Protein AF-A0A2U1PWA6-F1 (afdb_monomer_lite)

pLDDT: mean 77.04, std 13.53, range [31.06, 96.0]

Organism: Artemisia annua (NCBI:txid35608)

Sequence (692 aa):
MYSLDGNKNENVFYLLRKRQWASWPFAILYSTTTVVILSNLDFLDAFVILGAVHILVFLLTLWFVDFKCFLQYSRVGDIHHATACKITISGYTQLVPLHSRKLTGSLTDEFYFDLHKLRFIYSDGIFVMLPYPSDETFGYYLKSNGHETEAKLQLAAEKWGHNVFDHPRQTFQMLMKEHCMEPYFLFQVLCGLLCLDGYVYLSLFILFALFAFESMFVHTRIKTLSDLSRIRVDSHMLMAFRCGKWTSVSGTDLFPGDVVSVRPDGEETSVPADMLILAGSAIVSETILTGEFTPQQKVSIMDREPEEHLSWMRDKQHVLFCGTKILQHTPDMTFHMKTPDDGCLAIVLRTGFETLQGRLMHTIFVSRETVSANSWERGLFSLLFVVYAIIAASYQFKEELEDPNWSRHKLLSKSSVIVTSLIPPGLPKELWAAIITSFVELRRRDIFFVGPFGIPFSGKKHTGDTAKYPSVSITRYLICERHTTLVTTLQMLKILGLHCFAFTYVQCIMHLNGVQLGNVLTLISHFFTTNFILSISDTRPLSSAFRRHHPHVLLSVLGQSALHMLLLISSVKEAKKHLPNIHIKPESEFENNLVITVSFIASMMIQVTTFAVNYLGHPLNKSVSENKQFRCVLLSAVVFLAVITSAVSRNFNDLLMLVPLPREFRDKLLMWGALMFFGCYTWEWFLNKLNR

Structure (mmCIF, N/CA/C/O backbone):
data_AF-A0A2U1PWA6-F1
#
_entry.id   AF-A0A2U1PWA6-F1
#
loop_
_atom_site.group_PDB
_atom_site.id
_atom_site.type_symbol
_atom_site.label_atom_id
_atom_site.label_alt_id
_atom_site.label_comp_id
_atom_site.label_asym_id
_atom_site.label_entity_id
_atom_site.label_seq_id
_atom_site.pdbx_PDB_ins_code
_atom_site.Cartn_x
_atom_site.Cartn_y
_atom_site.Cartn_z
_atom_site.occupancy
_atom_site.B_iso_or_equiv
_atom_site.auth_seq_id
_atom_site.auth_comp_id
_atom_site.auth_asym_id
_atom_site.auth_atom_id
_atom_site.pdbx_PDB_model_num
ATOM 1 N N . MET A 1 1 ? -9.082 -17.347 20.130 1.00 41.47 1 MET A N 1
ATOM 2 C CA . MET A 1 1 ? -8.270 -17.947 21.208 1.00 41.47 1 MET A CA 1
ATOM 3 C C . MET A 1 1 ? -6.980 -18.447 20.589 1.00 41.47 1 MET A C 1
ATOM 5 O O . MET A 1 1 ? -7.049 -19.035 19.515 1.00 41.47 1 MET A O 1
ATOM 9 N N . TYR A 1 2 ? -5.836 -18.176 21.213 1.00 49.66 2 TYR A N 1
ATOM 10 C CA . TYR A 1 2 ? -4.542 -18.696 20.766 1.00 49.66 2 TYR A CA 1
ATOM 11 C C . TYR A 1 2 ? -4.053 -19.703 21.803 1.00 49.66 2 TYR A C 1
ATOM 13 O O . TYR A 1 2 ? -3.754 -19.326 22.935 1.00 49.66 2 TYR A O 1
ATOM 21 N N . SER A 1 3 ? -4.048 -20.982 21.434 1.00 43.56 3 SER A N 1
ATOM 22 C CA . SER A 1 3 ? -3.572 -22.060 22.303 1.00 43.56 3 SER A CA 1
ATOM 23 C C . SER A 1 3 ? -2.055 -22.212 22.189 1.00 43.56 3 SER A C 1
ATOM 25 O O . SER A 1 3 ? -1.496 -22.039 21.103 1.00 43.56 3 SER A O 1
ATOM 27 N N . LEU A 1 4 ? -1.400 -22.550 23.306 1.00 49.38 4 LEU A N 1
ATOM 28 C CA . LEU A 1 4 ? 0.011 -22.953 23.346 1.00 49.38 4 LEU A CA 1
ATOM 29 C C . LEU A 1 4 ? 0.258 -24.279 22.611 1.00 49.38 4 LEU A C 1
ATOM 31 O O . LEU A 1 4 ? 1.367 -24.514 22.129 1.00 49.38 4 LEU A O 1
ATOM 35 N N . ASP A 1 5 ? -0.779 -25.105 22.461 1.00 38.25 5 ASP A N 1
ATOM 36 C CA . ASP A 1 5 ? -0.694 -26.356 21.724 1.00 38.25 5 ASP A CA 1
ATOM 37 C C . ASP A 1 5 ? -1.036 -26.136 20.255 1.00 38.25 5 ASP A C 1
ATOM 39 O O . ASP A 1 5 ? -2.179 -25.873 19.877 1.00 38.25 5 ASP A O 1
ATOM 43 N N . GLY A 1 6 ? -0.004 -26.268 19.419 1.00 41.47 6 GLY A N 1
ATOM 44 C CA . GLY A 1 6 ? -0.061 -26.213 17.962 1.00 41.47 6 GLY A CA 1
ATOM 45 C C . GLY A 1 6 ? -0.823 -27.385 17.346 1.00 41.47 6 GLY A C 1
ATOM 46 O O . GLY A 1 6 ? -0.280 -28.105 16.507 1.00 41.47 6 GLY A O 1
ATOM 47 N N . ASN A 1 7 ? -2.080 -27.584 17.736 1.00 31.06 7 ASN A N 1
ATOM 48 C CA . ASN A 1 7 ? -2.935 -28.566 17.106 1.00 31.06 7 ASN A CA 1
ATOM 49 C C . ASN A 1 7 ? -3.714 -27.911 15.962 1.00 31.06 7 ASN A C 1
ATOM 51 O O . ASN A 1 7 ? -4.639 -27.133 16.172 1.00 31.06 7 ASN A O 1
ATOM 55 N N . LYS A 1 8 ? -3.243 -28.211 14.746 1.00 37.75 8 LYS A N 1
ATOM 56 C CA . LYS A 1 8 ? -3.925 -28.139 13.445 1.00 37.75 8 LYS A CA 1
ATOM 57 C C . LYS A 1 8 ? -5.182 -27.256 13.414 1.00 37.75 8 LYS A C 1
ATOM 59 O O . LYS A 1 8 ? -6.288 -27.776 13.462 1.00 37.75 8 LYS A O 1
ATOM 64 N N . ASN A 1 9 ? -4.983 -25.941 13.302 1.00 38.03 9 ASN A N 1
ATOM 65 C CA . ASN A 1 9 ? -5.693 -25.051 12.373 1.00 38.03 9 ASN A CA 1
ATOM 66 C C . ASN A 1 9 ? -5.096 -23.630 12.460 1.00 38.03 9 ASN A C 1
ATOM 68 O O . ASN A 1 9 ? -5.293 -22.906 13.429 1.00 38.03 9 ASN A O 1
ATOM 72 N N . GLU A 1 10 ? -4.328 -23.283 11.423 1.00 50.06 10 GLU A N 1
ATOM 73 C CA . GLU A 1 10 ? -3.929 -21.947 10.925 1.00 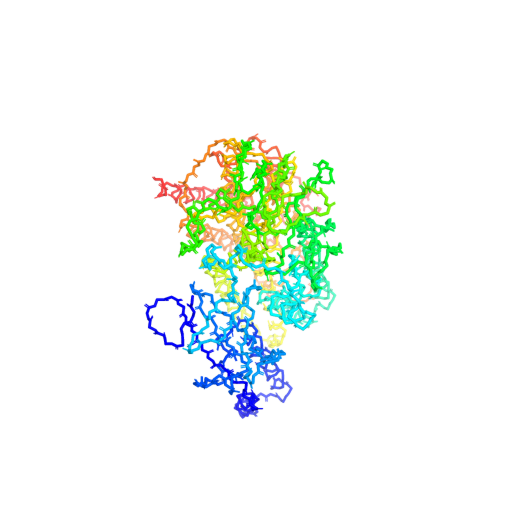50.06 10 GLU A CA 1
ATOM 74 C C . GLU A 1 10 ? -3.194 -20.933 11.826 1.00 50.06 10 GLU A C 1
ATOM 76 O O . GLU A 1 10 ? -2.515 -20.065 11.270 1.00 50.06 10 GLU A O 1
ATOM 81 N N . ASN A 1 11 ? -3.221 -21.052 13.157 1.00 56.94 11 ASN A N 1
ATOM 82 C CA . ASN A 1 11 ? -2.573 -20.098 14.062 1.00 56.94 11 ASN A CA 1
ATOM 83 C C . ASN A 1 11 ? -1.505 -20.775 14.929 1.00 56.94 11 ASN A C 1
ATOM 85 O O . ASN A 1 11 ? -1.823 -21.599 15.783 1.00 56.94 11 ASN A O 1
ATOM 89 N N . VAL A 1 12 ? -0.234 -20.420 14.721 1.00 63.66 12 VAL A N 1
ATOM 90 C CA . VAL A 1 12 ? 0.897 -20.984 15.475 1.00 63.66 12 VAL A CA 1
ATOM 91 C C . VAL A 1 12 ? 1.493 -19.919 16.387 1.00 63.66 12 VAL A C 1
ATOM 93 O O . VAL A 1 12 ? 1.835 -18.825 15.933 1.00 63.66 12 VAL A O 1
ATOM 96 N N . PHE A 1 13 ? 1.637 -20.254 17.668 1.00 72.69 13 PHE A N 1
ATOM 97 C CA . PHE A 1 13 ? 2.154 -19.371 18.706 1.00 72.69 13 PHE A CA 1
ATOM 98 C C . PHE A 1 13 ? 3.430 -19.952 19.323 1.00 72.69 13 PHE A C 1
ATOM 100 O O . PHE A 1 13 ? 3.468 -21.121 19.700 1.00 72.69 13 PHE A O 1
ATOM 107 N N . TYR A 1 14 ? 4.483 -19.141 19.434 1.00 80.88 14 TYR A N 1
ATOM 108 C CA . TYR A 1 14 ? 5.724 -19.532 20.106 1.00 80.88 14 TYR A CA 1
ATOM 109 C C . TYR A 1 14 ? 6.159 -18.476 21.118 1.00 80.88 14 TYR A C 1
ATOM 111 O O . TYR A 1 14 ? 6.369 -17.314 20.758 1.00 80.88 14 TYR A O 1
ATOM 119 N N . LEU A 1 15 ? 6.389 -18.906 22.359 1.00 84.81 15 LEU A N 1
ATOM 120 C CA . LEU A 1 15 ? 7.048 -18.102 23.384 1.00 84.81 15 LEU A CA 1
ATOM 121 C C . LEU A 1 15 ? 8.551 -18.018 23.097 1.00 84.81 15 LEU A C 1
ATOM 123 O O . LEU A 1 15 ? 9.219 -19.018 22.810 1.00 84.81 15 LEU A O 1
ATOM 127 N N . LEU A 1 16 ? 9.082 -16.800 23.156 1.00 87.19 16 LEU A N 1
ATOM 128 C CA . LEU A 1 16 ? 10.455 -16.483 22.797 1.00 87.19 16 LEU A CA 1
ATOM 129 C C . LEU A 1 16 ? 11.152 -15.703 23.911 1.00 87.19 16 LEU A C 1
ATOM 131 O O . LEU A 1 16 ? 10.670 -14.678 24.400 1.00 87.19 16 LEU A O 1
ATOM 135 N N . ARG A 1 17 ? 12.364 -16.139 24.250 1.00 89.12 17 ARG A N 1
ATOM 136 C CA . ARG A 1 17 ? 13.285 -15.412 25.125 1.00 89.12 17 ARG A CA 1
ATOM 137 C C . ARG A 1 17 ? 14.415 -14.819 24.302 1.00 89.12 17 ARG A C 1
ATOM 139 O O . ARG A 1 17 ? 15.005 -15.507 23.468 1.00 89.12 17 ARG A O 1
ATOM 146 N N . LYS A 1 18 ? 14.726 -13.543 24.528 1.00 84.94 18 LYS A N 1
ATOM 147 C CA . LYS A 1 18 ? 15.868 -12.883 23.888 1.00 84.94 18 LYS A CA 1
ATOM 148 C C . LYS A 1 18 ? 17.173 -13.544 24.347 1.00 84.94 18 LYS A C 1
ATOM 150 O O . LYS A 1 18 ? 17.422 -13.670 25.546 1.00 84.94 18 LYS A O 1
ATOM 155 N N . ARG A 1 19 ? 18.011 -13.965 23.399 1.00 83.88 19 ARG A N 1
ATOM 156 C CA . ARG A 1 19 ? 19.333 -14.535 23.690 1.00 83.88 19 ARG A CA 1
ATOM 157 C C . ARG A 1 19 ? 20.245 -13.439 24.241 1.00 83.88 19 ARG A C 1
ATOM 159 O O . ARG A 1 19 ? 20.326 -12.358 23.662 1.00 83.88 19 ARG A O 1
ATOM 166 N N . GLN A 1 20 ? 20.964 -13.730 25.324 1.00 70.88 20 GLN A N 1
ATOM 167 C CA . GLN A 1 20 ? 21.954 -12.803 25.892 1.00 70.88 20 GLN A CA 1
ATOM 168 C C . GLN A 1 20 ? 23.162 -12.601 24.956 1.00 70.88 20 GLN A C 1
ATOM 170 O O . GLN A 1 20 ? 23.728 -11.516 24.914 1.00 70.88 20 GLN A O 1
ATOM 175 N N . TRP A 1 21 ? 23.499 -13.610 24.143 1.00 66.38 21 TRP A N 1
ATOM 176 C CA . TRP A 1 21 ? 24.641 -13.611 23.220 1.00 66.38 21 TRP A CA 1
ATOM 177 C C . TRP A 1 21 ? 24.174 -13.622 21.758 1.00 66.38 21 TRP A C 1
ATOM 179 O O . TRP A 1 21 ? 24.477 -14.533 20.991 1.00 66.38 21 TRP A O 1
ATOM 189 N N . ALA A 1 22 ? 23.402 -12.610 21.356 1.00 60.53 22 ALA A N 1
ATOM 190 C CA . ALA A 1 22 ? 22.910 -12.491 19.978 1.00 60.53 22 ALA A CA 1
ATOM 191 C C . ALA A 1 22 ? 24.032 -12.261 18.934 1.00 60.53 22 ALA A C 1
ATOM 193 O O . ALA A 1 22 ? 23.783 -12.365 17.735 1.00 60.53 22 ALA A O 1
ATOM 194 N N . SER A 1 23 ? 25.262 -11.975 19.380 1.00 64.06 23 SER A N 1
ATOM 195 C CA . SER A 1 23 ? 26.408 -11.636 18.524 1.00 64.06 23 SER A CA 1
ATOM 196 C C . SER A 1 23 ? 27.274 -12.832 18.106 1.00 64.06 23 SER A C 1
ATOM 198 O O . SER A 1 23 ? 28.105 -12.686 17.218 1.00 64.06 23 SER A O 1
ATOM 200 N N . TRP A 1 24 ? 27.110 -14.021 18.700 1.00 67.81 24 TRP A N 1
ATOM 201 C CA . TRP A 1 24 ? 27.931 -15.201 18.361 1.00 67.81 24 TRP A CA 1
ATOM 202 C C . TRP A 1 24 ? 27.823 -15.672 16.899 1.00 67.81 24 TRP A C 1
ATOM 204 O O . TRP A 1 24 ? 28.857 -15.999 16.319 1.00 67.81 24 TRP A O 1
ATOM 214 N N . PRO A 1 25 ? 26.642 -15.651 16.248 1.00 66.31 25 PRO A N 1
ATOM 215 C CA . PRO A 1 25 ? 26.544 -15.944 14.818 1.00 66.31 25 PRO A CA 1
ATOM 216 C C . PRO A 1 25 ? 27.356 -14.960 13.970 1.00 66.31 25 PRO A C 1
ATOM 218 O O . PRO A 1 25 ? 27.976 -15.358 12.990 1.00 66.31 25 PRO A O 1
ATOM 221 N N . PHE A 1 26 ? 27.408 -13.690 14.385 1.00 69.19 26 PHE A N 1
ATOM 222 C CA . PHE A 1 26 ? 28.247 -12.682 13.746 1.00 69.19 26 PHE A CA 1
ATOM 223 C C . PHE A 1 26 ? 29.729 -12.933 14.024 1.00 69.19 26 PHE A C 1
ATOM 225 O O . PHE A 1 26 ? 30.522 -12.817 13.108 1.00 69.19 26 PHE A O 1
ATOM 232 N N . ALA A 1 27 ? 30.111 -13.362 15.230 1.00 70.81 27 ALA A N 1
ATOM 233 C CA . ALA A 1 27 ? 31.496 -13.722 15.540 1.00 70.81 27 ALA A CA 1
ATOM 234 C C . ALA A 1 27 ? 32.005 -14.912 14.703 1.00 70.81 27 ALA A C 1
ATOM 236 O O . ALA A 1 27 ? 33.134 -14.873 14.224 1.00 70.81 27 ALA A O 1
ATOM 237 N N . ILE A 1 28 ? 31.168 -15.933 14.475 1.00 73.00 28 ILE A N 1
ATOM 238 C CA . ILE A 1 28 ? 31.481 -17.076 13.596 1.00 73.00 28 ILE A CA 1
ATOM 239 C C . ILE A 1 28 ? 31.544 -16.631 12.132 1.00 73.00 28 ILE A C 1
ATOM 241 O O . ILE A 1 28 ? 32.451 -17.018 11.398 1.00 73.00 28 ILE A O 1
ATOM 245 N N . LEU A 1 29 ? 30.602 -15.794 11.696 1.00 71.44 29 LEU A N 1
ATOM 246 C CA . LEU A 1 29 ? 30.612 -15.231 10.349 1.00 71.44 29 LEU A CA 1
ATOM 247 C C . LEU A 1 29 ? 31.867 -14.387 10.117 1.00 71.44 29 LEU A C 1
ATOM 249 O O . LEU A 1 29 ? 32.522 -14.533 9.094 1.00 71.44 29 LEU A O 1
ATOM 253 N N . TYR A 1 30 ? 32.247 -13.549 11.077 1.00 74.44 30 TYR A N 1
ATOM 254 C CA . TYR A 1 30 ? 33.439 -12.723 10.985 1.00 74.44 30 TYR A CA 1
ATOM 255 C C . TYR A 1 30 ? 34.715 -13.548 11.017 1.00 74.44 30 TYR A C 1
ATOM 257 O O . TYR A 1 30 ? 35.597 -13.280 10.213 1.00 74.44 30 TYR A O 1
ATOM 265 N N . SER A 1 31 ? 34.822 -14.565 11.874 1.00 71.69 31 SER A N 1
ATOM 266 C CA . SER A 1 31 ? 36.012 -15.417 11.922 1.00 71.69 31 SER A CA 1
ATOM 267 C C . SER A 1 31 ? 36.180 -16.231 10.637 1.00 71.69 31 SER A C 1
ATOM 269 O O . SER A 1 31 ? 37.262 -16.236 10.059 1.00 71.69 31 SER A O 1
ATOM 271 N N . THR A 1 32 ? 35.106 -16.839 10.128 1.00 71.94 32 THR A N 1
ATOM 272 C CA . THR A 1 32 ? 35.128 -17.594 8.863 1.00 71.94 32 THR A CA 1
ATOM 273 C C . THR A 1 32 ? 35.419 -16.697 7.662 1.00 71.94 32 THR A C 1
ATOM 275 O O . THR A 1 32 ? 36.278 -17.027 6.849 1.00 71.94 32 THR A O 1
ATOM 278 N N . THR A 1 33 ? 34.779 -15.528 7.587 1.00 68.06 33 THR A N 1
ATOM 279 C CA . THR A 1 33 ? 35.014 -14.542 6.521 1.00 68.06 33 THR A CA 1
ATOM 280 C C . THR A 1 33 ? 36.449 -14.020 6.571 1.00 68.06 33 THR A C 1
ATOM 282 O O . THR A 1 33 ? 37.118 -13.964 5.548 1.00 68.06 33 THR A O 1
ATOM 285 N N . THR A 1 34 ? 36.968 -13.723 7.762 1.00 68.50 34 THR A N 1
ATOM 286 C CA . THR A 1 34 ? 38.350 -13.258 7.951 1.00 68.50 34 THR A CA 1
ATOM 287 C C . THR A 1 34 ? 39.355 -14.321 7.500 1.00 68.50 34 THR A C 1
ATOM 289 O O . THR A 1 34 ? 40.274 -13.995 6.764 1.00 68.50 34 THR A O 1
ATOM 292 N N . VAL A 1 35 ? 39.160 -15.599 7.852 1.00 73.25 35 VAL A N 1
ATOM 293 C CA . VAL A 1 35 ? 40.069 -16.702 7.471 1.00 73.25 35 VAL A CA 1
ATOM 294 C C . VAL A 1 35 ? 40.054 -16.982 5.960 1.00 73.25 35 VAL A C 1
ATOM 296 O O . VAL A 1 35 ? 41.107 -17.180 5.351 1.00 73.25 35 VAL A O 1
ATOM 299 N N . VAL A 1 36 ? 38.874 -16.980 5.336 1.00 70.12 36 VAL A N 1
ATOM 300 C CA . VAL A 1 36 ? 38.716 -17.254 3.894 1.00 70.12 36 VAL A CA 1
ATOM 301 C C . VAL A 1 36 ? 39.198 -16.083 3.031 1.00 70.12 36 VAL A C 1
ATOM 303 O O . VAL A 1 36 ? 39.713 -16.296 1.935 1.00 70.12 36 VAL A O 1
ATOM 306 N N . ILE A 1 37 ? 39.049 -14.848 3.515 1.00 65.25 37 ILE A N 1
ATOM 307 C CA . ILE A 1 37 ? 39.378 -13.652 2.739 1.00 65.25 37 ILE A CA 1
ATOM 308 C C . ILE A 1 37 ? 40.838 -13.217 2.931 1.00 65.25 37 ILE A C 1
ATOM 310 O O . ILE A 1 37 ? 41.479 -12.891 1.933 1.00 65.25 37 ILE A O 1
ATOM 314 N N . LEU A 1 38 ? 41.415 -13.292 4.144 1.00 64.12 38 LEU A N 1
ATOM 315 C CA . LEU A 1 38 ? 42.842 -12.958 4.348 1.00 64.12 38 LEU A CA 1
ATOM 316 C C . LEU A 1 38 ? 43.797 -13.876 3.575 1.00 64.12 38 LEU A C 1
ATOM 318 O O . LEU A 1 38 ? 44.965 -13.539 3.416 1.00 64.12 38 LEU A O 1
ATOM 322 N N . SER A 1 39 ? 43.329 -15.037 3.117 1.00 66.44 39 SER A N 1
ATOM 323 C CA . SER A 1 39 ? 44.137 -15.959 2.319 1.00 66.44 39 SER A CA 1
ATOM 324 C C . SER A 1 39 ? 44.192 -15.599 0.828 1.00 66.44 39 SER A C 1
ATOM 326 O O . SER A 1 39 ? 45.049 -16.139 0.136 1.00 66.44 39 SER A O 1
ATOM 328 N N . ASN A 1 40 ? 43.324 -14.707 0.324 1.00 65.38 40 ASN A N 1
ATOM 329 C CA . ASN A 1 40 ? 43.169 -14.474 -1.121 1.00 65.38 40 ASN A CA 1
ATOM 330 C C . ASN A 1 40 ? 43.004 -13.003 -1.559 1.00 65.38 40 ASN A C 1
ATOM 332 O O . ASN A 1 40 ? 43.052 -12.745 -2.761 1.00 65.38 40 ASN A O 1
ATOM 336 N N . LEU A 1 41 ? 42.772 -12.050 -0.646 1.00 67.38 41 LEU A N 1
ATOM 337 C CA . LEU A 1 41 ? 42.440 -10.653 -0.972 1.00 67.38 41 LEU A CA 1
ATOM 338 C C . LEU A 1 41 ? 43.223 -9.646 -0.113 1.00 67.38 41 LEU A C 1
ATOM 340 O O . LEU A 1 41 ? 43.632 -9.954 1.007 1.00 67.38 41 LEU A O 1
ATOM 344 N N . ASP A 1 42 ? 43.383 -8.424 -0.631 1.00 76.81 42 ASP A N 1
ATOM 345 C CA . ASP A 1 42 ? 43.999 -7.308 0.091 1.00 76.81 42 ASP A CA 1
ATOM 346 C C . ASP A 1 42 ? 43.183 -6.927 1.342 1.00 76.81 42 ASP A C 1
ATOM 348 O O . ASP A 1 42 ? 41.953 -7.023 1.375 1.00 76.81 42 ASP A O 1
ATOM 352 N N . PHE A 1 43 ? 43.864 -6.457 2.395 1.00 73.81 43 PHE A N 1
ATOM 353 C CA . PHE A 1 43 ? 43.252 -6.166 3.704 1.00 73.81 43 PHE A CA 1
ATOM 354 C C . PHE A 1 43 ? 42.084 -5.164 3.625 1.00 73.81 43 PHE A C 1
ATOM 356 O O . PHE A 1 43 ? 41.110 -5.272 4.373 1.00 73.81 43 PHE A O 1
ATOM 363 N N . LEU A 1 44 ? 42.169 -4.198 2.705 1.00 73.69 44 LEU A N 1
ATOM 364 C CA . LEU A 1 44 ? 41.132 -3.189 2.495 1.00 73.69 44 LEU A CA 1
ATOM 365 C C . LEU A 1 44 ? 39.858 -3.803 1.894 1.00 73.69 44 LEU A C 1
ATOM 367 O O . LEU A 1 44 ? 38.767 -3.589 2.422 1.00 73.69 44 LEU A O 1
ATOM 371 N N . ASP A 1 45 ? 40.000 -4.617 0.849 1.00 71.19 45 ASP A N 1
ATOM 372 C CA . ASP A 1 45 ? 38.879 -5.307 0.202 1.00 71.19 45 ASP A CA 1
ATOM 373 C C . ASP A 1 45 ? 38.212 -6.291 1.163 1.00 71.19 45 ASP A C 1
ATOM 375 O O . ASP A 1 45 ? 36.984 -6.415 1.204 1.00 71.19 45 ASP A O 1
ATOM 379 N N . ALA A 1 46 ? 39.015 -6.928 2.017 1.00 73.06 46 ALA A N 1
ATOM 380 C CA . ALA A 1 46 ? 38.515 -7.811 3.053 1.00 73.06 46 ALA A CA 1
ATOM 381 C C . ALA A 1 46 ? 37.596 -7.100 4.049 1.00 73.06 46 ALA A C 1
ATOM 383 O O . ALA A 1 46 ? 36.525 -7.612 4.387 1.00 73.06 46 ALA A O 1
ATOM 384 N N . PHE A 1 47 ? 37.980 -5.899 4.485 1.00 76.25 47 PHE A N 1
ATOM 385 C CA . PHE A 1 47 ? 37.176 -5.091 5.395 1.00 76.25 47 PHE A CA 1
ATOM 386 C C . PHE A 1 47 ? 35.860 -4.633 4.749 1.00 76.25 47 PHE A C 1
ATOM 388 O O . PHE A 1 47 ? 34.805 -4.678 5.389 1.00 76.25 47 PHE A O 1
ATOM 395 N N . VAL A 1 48 ? 35.897 -4.254 3.468 1.00 76.62 48 VAL A N 1
ATOM 396 C CA . VAL A 1 48 ? 34.703 -3.852 2.708 1.00 76.62 48 VAL A CA 1
ATOM 397 C C . VAL A 1 48 ? 33.715 -5.014 2.582 1.00 76.62 48 VAL A C 1
ATOM 399 O O . VAL A 1 48 ? 32.528 -4.844 2.871 1.00 76.62 48 VAL A O 1
ATOM 402 N N . ILE A 1 49 ? 34.189 -6.210 2.219 1.00 74.94 49 ILE A N 1
ATOM 403 C CA . ILE A 1 49 ? 33.336 -7.402 2.090 1.00 74.94 49 ILE A CA 1
ATOM 404 C C . ILE A 1 49 ? 32.744 -7.793 3.448 1.00 74.94 49 ILE A C 1
ATOM 406 O O . ILE A 1 49 ? 31.548 -8.075 3.543 1.00 74.94 49 ILE A O 1
ATOM 410 N N . LEU A 1 50 ? 33.544 -7.752 4.517 1.00 79.56 50 LEU A N 1
ATOM 411 C CA . LEU A 1 50 ? 33.082 -8.027 5.878 1.00 79.56 50 LEU A CA 1
ATOM 412 C C . LEU A 1 50 ? 31.963 -7.065 6.307 1.00 79.56 50 LEU A C 1
ATOM 414 O O . LEU A 1 50 ? 30.944 -7.492 6.859 1.00 79.56 50 LEU A O 1
ATOM 418 N N . GLY A 1 51 ? 32.137 -5.771 6.022 1.00 81.19 51 GLY A N 1
ATOM 419 C CA . GLY A 1 51 ? 31.134 -4.739 6.269 1.00 81.19 51 GLY A CA 1
ATOM 420 C C . GLY A 1 51 ? 29.848 -4.979 5.478 1.00 81.19 51 GLY A C 1
ATOM 421 O O . GLY A 1 51 ? 28.758 -4.949 6.052 1.00 81.19 51 GLY A O 1
ATOM 422 N N . ALA A 1 52 ? 29.960 -5.299 4.186 1.00 77.00 52 ALA A N 1
ATOM 423 C CA . ALA A 1 52 ? 28.814 -5.594 3.327 1.00 77.00 52 ALA A CA 1
ATOM 424 C C . ALA A 1 52 ? 28.024 -6.821 3.813 1.00 77.00 52 ALA A C 1
ATOM 426 O O . ALA A 1 52 ? 26.797 -6.774 3.918 1.00 77.00 52 ALA A O 1
ATOM 427 N N . VAL A 1 53 ? 28.722 -7.898 4.184 1.00 78.31 53 VAL A N 1
ATOM 428 C CA . VAL A 1 53 ? 28.118 -9.115 4.742 1.00 78.31 53 VAL A CA 1
ATOM 429 C C . VAL A 1 53 ? 27.423 -8.824 6.075 1.00 78.31 53 VAL A C 1
ATOM 431 O O . VAL A 1 53 ? 26.308 -9.298 6.302 1.00 78.31 53 VAL A O 1
ATOM 434 N N . HIS A 1 54 ? 28.018 -8.001 6.944 1.00 83.31 54 HIS A N 1
ATOM 435 C CA . HIS A 1 54 ? 27.376 -7.599 8.196 1.00 83.31 54 HIS A CA 1
ATOM 436 C C . HIS A 1 54 ? 26.071 -6.836 7.964 1.00 83.31 54 HIS A C 1
ATOM 438 O O . HIS A 1 54 ? 25.046 -7.174 8.562 1.00 83.31 54 HIS A O 1
ATOM 444 N N . ILE A 1 55 ? 26.109 -5.832 7.083 1.00 82.56 55 ILE A N 1
ATOM 445 C CA . ILE A 1 55 ? 24.940 -5.026 6.725 1.00 82.56 55 ILE A CA 1
ATOM 446 C C . ILE A 1 55 ? 23.852 -5.932 6.146 1.00 82.56 55 ILE A C 1
ATOM 448 O O . ILE A 1 55 ? 22.705 -5.844 6.573 1.00 82.56 55 ILE A O 1
ATOM 452 N N . LEU A 1 56 ? 24.200 -6.858 5.249 1.00 81.50 56 LEU A N 1
ATOM 453 C CA . LEU A 1 56 ? 23.243 -7.792 4.660 1.00 81.50 56 LEU A CA 1
ATOM 454 C C . LEU A 1 56 ? 22.567 -8.671 5.720 1.00 81.50 56 LEU A C 1
ATOM 456 O O . LEU A 1 56 ? 21.343 -8.778 5.736 1.00 81.50 56 LEU A O 1
ATOM 460 N N . VAL A 1 57 ? 23.333 -9.271 6.636 1.00 82.06 57 VAL A N 1
ATOM 461 C CA . VAL A 1 57 ? 22.756 -10.094 7.712 1.00 82.06 57 VAL A CA 1
ATOM 462 C C . VAL A 1 57 ? 21.872 -9.251 8.630 1.00 82.06 57 VAL A C 1
ATOM 464 O O . VAL A 1 57 ? 20.789 -9.700 9.007 1.00 82.06 57 VAL A O 1
ATOM 467 N N . PHE A 1 58 ? 22.278 -8.020 8.950 1.00 83.56 58 PHE A N 1
ATOM 468 C CA . PHE A 1 58 ? 21.450 -7.089 9.714 1.00 83.56 58 PHE A CA 1
ATOM 469 C C . PHE A 1 58 ? 20.124 -6.787 8.999 1.00 83.56 58 PHE A C 1
ATOM 471 O O . PHE A 1 58 ? 19.064 -6.907 9.613 1.00 83.56 58 PHE A O 1
ATOM 478 N N . LEU A 1 59 ? 20.155 -6.489 7.698 1.00 82.75 59 LEU A N 1
ATOM 479 C CA . LEU A 1 59 ? 18.961 -6.240 6.886 1.00 82.75 59 LEU A CA 1
ATOM 480 C C . LEU A 1 59 ? 18.045 -7.466 6.797 1.00 82.75 59 LEU A C 1
ATOM 482 O O . LEU A 1 59 ? 16.834 -7.334 6.962 1.00 82.75 59 LEU A O 1
ATOM 486 N N . LEU A 1 60 ? 18.603 -8.672 6.655 1.00 81.00 60 LEU A N 1
ATOM 487 C CA . LEU A 1 60 ? 17.825 -9.914 6.695 1.00 81.00 60 LEU A CA 1
ATOM 488 C C . LEU A 1 60 ? 17.071 -10.077 8.024 1.00 81.00 60 LEU A C 1
ATOM 490 O O . LEU A 1 60 ? 15.953 -10.594 8.028 1.00 81.00 60 LEU A O 1
ATOM 494 N N . THR A 1 61 ? 17.624 -9.596 9.148 1.00 83.00 61 THR A N 1
ATOM 495 C CA . THR A 1 61 ? 16.902 -9.591 10.437 1.00 83.00 61 THR A CA 1
ATOM 496 C C . THR A 1 61 ? 15.753 -8.584 10.494 1.00 83.00 61 THR A C 1
ATOM 498 O O . THR A 1 61 ? 14.865 -8.721 11.333 1.00 83.00 61 THR A O 1
ATOM 501 N N . LEU A 1 62 ? 15.752 -7.569 9.630 1.00 81.50 62 LEU A N 1
ATOM 502 C CA . LEU A 1 62 ? 14.655 -6.608 9.523 1.00 81.50 62 LEU A CA 1
ATOM 503 C C . LEU A 1 62 ? 13.561 -7.114 8.580 1.00 81.50 62 LEU A C 1
ATOM 505 O O . LEU A 1 62 ? 12.384 -6.928 8.876 1.00 81.50 62 LEU A O 1
ATOM 509 N N . TRP A 1 63 ? 13.938 -7.777 7.485 1.00 77.12 63 TRP A N 1
ATOM 510 C CA . TRP A 1 63 ? 12.999 -8.254 6.466 1.00 77.12 63 TRP A CA 1
ATOM 511 C C . TRP A 1 63 ? 12.294 -9.550 6.842 1.00 77.12 63 TRP A C 1
ATOM 513 O O . TRP A 1 63 ? 11.105 -9.709 6.572 1.00 77.12 63 TRP A O 1
ATOM 523 N N . PHE A 1 64 ? 13.007 -10.480 7.478 1.00 80.75 64 PHE A N 1
ATOM 524 C CA . PHE A 1 64 ? 12.480 -11.805 7.780 1.00 80.75 64 PHE A CA 1
ATOM 525 C C . PHE A 1 64 ? 12.339 -11.996 9.286 1.00 80.75 64 PHE A C 1
ATOM 527 O O . PHE A 1 64 ? 13.314 -12.216 10.008 1.00 80.75 64 PHE A O 1
ATOM 534 N N . VAL A 1 65 ? 11.092 -11.976 9.766 1.00 81.94 65 VAL A N 1
ATOM 535 C CA . VAL A 1 65 ? 10.773 -12.197 11.186 1.00 81.94 65 VAL A CA 1
ATOM 536 C C . VAL A 1 65 ? 11.258 -13.572 11.648 1.00 81.94 65 VAL A C 1
ATOM 538 O O . VAL A 1 65 ? 11.785 -13.697 12.752 1.00 81.94 65 VAL A O 1
ATOM 541 N N . ASP A 1 66 ? 11.157 -14.592 10.796 1.00 83.31 66 ASP A N 1
ATOM 542 C CA . ASP A 1 66 ? 11.659 -15.937 11.085 1.00 83.31 66 ASP A CA 1
ATOM 543 C C . ASP A 1 66 ? 13.175 -15.959 11.294 1.00 83.31 66 ASP A C 1
ATOM 545 O O . ASP A 1 66 ? 13.657 -16.548 12.263 1.00 83.31 66 ASP A O 1
ATOM 549 N N . PHE A 1 67 ? 13.917 -15.255 10.437 1.00 83.88 67 PHE A N 1
ATOM 550 C CA . PHE A 1 67 ? 15.370 -15.133 10.536 1.00 83.88 67 PHE A CA 1
ATOM 551 C C . PHE A 1 67 ? 15.786 -14.340 11.782 1.00 83.88 67 PHE A C 1
ATOM 553 O O . PHE A 1 67 ? 16.693 -14.742 12.513 1.00 83.88 67 PHE A O 1
ATOM 560 N N . LYS A 1 68 ? 15.059 -13.261 12.099 1.00 84.69 68 LYS A N 1
ATOM 561 C CA . LYS A 1 68 ? 15.231 -12.512 13.351 1.00 84.69 68 LYS A CA 1
ATOM 562 C C . LYS A 1 68 ? 15.003 -13.392 14.577 1.00 84.69 68 LYS A C 1
ATOM 564 O O . LYS A 1 68 ? 15.805 -13.361 15.510 1.00 84.69 68 LYS A O 1
ATOM 569 N N . CYS A 1 69 ? 13.931 -14.186 14.574 1.00 86.06 69 CYS A N 1
ATOM 570 C CA . CYS A 1 69 ? 13.619 -15.120 15.653 1.00 86.06 69 CYS A CA 1
ATOM 571 C C . CYS A 1 69 ? 14.708 -16.189 15.798 1.00 86.06 69 CYS A C 1
ATOM 573 O O . CYS A 1 69 ? 15.091 -16.506 16.919 1.00 86.06 69 CYS A O 1
ATOM 575 N N . PHE A 1 70 ? 15.238 -16.702 14.686 1.00 85.19 70 PHE A N 1
ATOM 576 C CA . PHE A 1 70 ? 16.321 -17.683 14.682 1.00 85.19 70 PHE A CA 1
ATOM 577 C C . PHE A 1 70 ? 17.619 -17.138 15.303 1.00 85.19 70 PHE A C 1
ATOM 579 O O . PHE A 1 70 ? 18.237 -17.814 16.128 1.00 85.19 70 PHE A O 1
ATOM 586 N N . LEU A 1 71 ? 18.012 -15.909 14.947 1.00 83.38 71 LEU A N 1
ATOM 587 C CA . LEU A 1 71 ? 19.254 -15.293 15.425 1.00 83.38 71 LEU A CA 1
ATOM 588 C C . LEU A 1 71 ? 19.156 -14.753 16.857 1.00 83.38 71 LEU A C 1
ATOM 590 O O . LEU A 1 71 ? 20.049 -14.989 17.671 1.00 83.38 71 LEU A O 1
ATOM 594 N N . GLN A 1 72 ? 18.097 -14.001 17.171 1.00 85.56 72 GLN A N 1
ATOM 595 C CA . GLN A 1 72 ? 18.021 -13.202 18.401 1.00 85.56 72 GLN A CA 1
ATOM 596 C C . GLN A 1 72 ? 17.239 -13.878 19.532 1.00 85.56 72 GLN A C 1
ATOM 598 O O . GLN A 1 72 ? 17.349 -13.441 20.679 1.00 85.56 72 GLN A O 1
ATOM 603 N N . TYR A 1 73 ? 16.465 -14.928 19.247 1.00 87.56 73 TYR A N 1
ATOM 604 C CA . TYR A 1 73 ? 15.553 -15.528 20.218 1.00 87.56 73 TYR A CA 1
ATOM 605 C C . TYR A 1 73 ? 15.753 -17.044 20.357 1.00 87.56 73 TYR A C 1
ATOM 607 O O . TYR A 1 73 ? 16.272 -17.737 19.480 1.00 87.56 73 TYR A O 1
ATOM 615 N N . SER A 1 74 ? 15.380 -17.582 21.512 1.00 86.12 74 SER A N 1
ATOM 616 C CA . SER A 1 74 ? 15.259 -19.019 21.762 1.00 86.12 74 SER A CA 1
ATOM 617 C C . SER A 1 74 ? 13.827 -19.339 22.167 1.00 86.12 74 SER A C 1
ATOM 619 O O . SER A 1 74 ? 13.190 -18.547 22.864 1.00 86.12 74 SER A O 1
ATOM 621 N N . ARG A 1 75 ? 13.317 -20.494 21.732 1.00 85.81 75 ARG A N 1
ATOM 622 C CA . ARG A 1 75 ? 11.994 -20.971 22.149 1.00 85.81 75 ARG A CA 1
ATOM 623 C C . ARG A 1 75 ? 12.033 -21.387 23.614 1.00 85.81 75 ARG A C 1
ATOM 625 O O . ARG A 1 75 ? 13.008 -22.001 24.043 1.00 85.81 75 ARG A O 1
ATOM 632 N N . VAL A 1 76 ? 10.989 -21.040 24.356 1.00 86.56 76 VAL A N 1
ATOM 633 C CA . VAL A 1 76 ? 10.831 -21.388 25.773 1.00 86.56 76 VAL A CA 1
ATOM 634 C C . VAL A 1 76 ? 9.426 -21.949 25.985 1.00 86.56 76 VAL A C 1
ATOM 636 O O . VAL A 1 76 ? 8.506 -21.532 25.294 1.00 86.56 76 VAL A O 1
ATOM 639 N N . GLY A 1 77 ? 9.269 -22.928 26.878 1.00 79.25 77 GLY A N 1
ATOM 640 C CA . GLY A 1 77 ? 7.959 -23.513 27.204 1.00 79.25 77 GLY A CA 1
ATOM 641 C C . GLY A 1 77 ? 7.204 -22.773 28.312 1.00 79.25 77 GLY A C 1
ATOM 642 O O . GLY A 1 77 ? 5.992 -22.898 28.411 1.00 79.25 77 GLY A O 1
ATOM 643 N N . ASP A 1 78 ? 7.916 -21.988 29.120 1.00 82.88 78 ASP A N 1
ATOM 644 C CA . ASP A 1 78 ? 7.380 -21.254 30.266 1.00 82.88 78 ASP A CA 1
ATOM 645 C C . ASP A 1 78 ? 7.245 -19.749 29.972 1.00 82.88 78 ASP A C 1
ATOM 647 O O . ASP A 1 78 ? 8.143 -19.126 29.390 1.00 82.88 78 ASP A O 1
ATOM 651 N N . ILE A 1 79 ? 6.122 -19.164 30.393 1.00 83.00 79 ILE A N 1
ATOM 652 C CA . ILE A 1 79 ? 5.763 -17.765 30.152 1.00 83.00 79 ILE A CA 1
ATOM 653 C C . ILE A 1 79 ? 6.595 -16.793 30.988 1.00 83.00 79 ILE A C 1
ATOM 655 O O . ILE A 1 79 ? 6.968 -15.734 30.487 1.00 83.00 79 ILE A O 1
ATOM 659 N N . HIS A 1 80 ? 6.975 -17.169 32.213 1.00 83.44 80 HIS A N 1
ATOM 660 C CA . HIS A 1 80 ? 7.745 -16.293 33.105 1.00 83.44 80 HIS A CA 1
ATOM 661 C C . HIS A 1 80 ? 9.140 -15.969 32.556 1.00 83.44 80 HIS A C 1
ATOM 663 O O . HIS A 1 80 ? 9.723 -14.929 32.853 1.00 83.44 80 HIS A O 1
ATOM 669 N N . HIS A 1 81 ? 9.671 -16.855 31.717 1.00 83.81 81 HIS A N 1
ATOM 670 C CA . HIS A 1 81 ? 10.965 -16.702 31.066 1.00 83.81 81 HIS A CA 1
ATOM 671 C C . HIS A 1 81 ? 10.866 -16.071 29.667 1.00 83.81 81 HIS A C 1
ATOM 673 O O . HIS A 1 81 ? 11.897 -15.808 29.036 1.00 83.81 81 HIS A O 1
ATOM 679 N N . ALA A 1 82 ? 9.652 -15.856 29.158 1.00 84.50 82 ALA A N 1
ATOM 680 C CA . ALA A 1 82 ? 9.409 -15.312 27.834 1.00 84.50 82 ALA A CA 1
ATOM 681 C C . ALA A 1 82 ? 9.455 -13.778 27.847 1.00 84.50 82 ALA A C 1
ATOM 683 O O . ALA A 1 82 ? 8.962 -13.114 28.749 1.00 84.50 82 ALA A O 1
ATOM 684 N N . THR A 1 83 ? 10.048 -13.202 26.803 1.00 86.94 83 THR A N 1
ATOM 685 C CA . THR A 1 83 ? 10.146 -11.741 26.614 1.00 86.94 83 THR A CA 1
ATOM 686 C C . THR A 1 83 ? 9.337 -11.252 25.416 1.00 86.94 83 THR A C 1
ATOM 688 O O . THR A 1 83 ? 9.053 -10.066 25.275 1.00 86.94 83 THR A O 1
ATOM 691 N N . ALA A 1 84 ? 9.030 -12.156 24.490 1.00 88.00 84 ALA A N 1
ATOM 692 C CA . ALA A 1 84 ? 8.311 -11.868 23.263 1.00 88.00 84 ALA A CA 1
ATOM 693 C C . ALA A 1 84 ? 7.566 -13.118 22.803 1.00 88.00 84 ALA A C 1
ATOM 695 O O . ALA A 1 84 ? 7.902 -14.237 23.192 1.00 88.00 84 ALA A O 1
ATOM 696 N N . CYS A 1 85 ? 6.590 -12.920 21.930 1.00 87.38 85 CYS A N 1
ATOM 697 C CA . CYS A 1 85 ? 5.809 -13.985 21.331 1.00 87.38 85 CYS A CA 1
ATOM 698 C C . CYS A 1 85 ? 5.857 -13.854 19.812 1.00 87.38 85 CYS A C 1
ATOM 700 O O . CYS A 1 85 ? 5.729 -12.759 19.262 1.00 87.38 85 CYS A O 1
ATOM 702 N N . LYS A 1 86 ? 6.050 -14.978 19.125 1.00 87.19 86 LYS A N 1
ATOM 703 C CA . LYS A 1 86 ? 5.906 -15.062 17.673 1.00 87.19 86 LYS A CA 1
ATOM 704 C C . LYS A 1 86 ? 4.527 -15.617 17.359 1.00 87.19 86 LYS A C 1
ATOM 706 O O . LYS A 1 86 ? 4.197 -16.716 17.800 1.00 87.19 86 LYS A O 1
ATOM 711 N N . ILE A 1 87 ? 3.768 -14.859 16.581 1.00 82.56 87 ILE A N 1
ATOM 712 C CA . ILE A 1 87 ? 2.393 -15.169 16.207 1.00 82.56 87 ILE A CA 1
ATOM 713 C C . ILE A 1 87 ? 2.350 -15.307 14.688 1.00 82.56 87 ILE A C 1
ATOM 715 O O . ILE A 1 87 ? 2.727 -14.378 13.973 1.00 82.56 87 ILE A O 1
ATOM 719 N N . THR A 1 88 ? 1.912 -16.463 14.196 1.00 76.69 88 THR A N 1
ATOM 720 C CA . THR A 1 88 ? 1.685 -16.701 12.768 1.00 76.69 88 THR A CA 1
ATOM 721 C C . THR A 1 88 ? 0.195 -16.908 12.537 1.00 76.69 88 THR A C 1
ATOM 723 O O . THR A 1 88 ? -0.356 -17.872 13.059 1.00 76.69 88 THR A O 1
ATOM 726 N N . ILE A 1 89 ? -0.441 -16.015 11.773 1.00 69.19 89 ILE A N 1
ATOM 727 C CA . ILE A 1 89 ? -1.873 -16.043 11.434 1.00 69.19 89 ILE A CA 1
ATOM 728 C C . ILE A 1 89 ? -2.002 -16.049 9.916 1.00 69.19 89 ILE A C 1
ATOM 730 O O . ILE A 1 89 ? -1.562 -15.104 9.263 1.00 69.19 89 ILE A O 1
ATOM 734 N N . SER A 1 90 ? -2.612 -17.090 9.340 1.00 62.44 90 SER A N 1
ATOM 735 C CA . SER A 1 90 ? -2.951 -17.124 7.901 1.00 62.44 90 SER A CA 1
ATOM 736 C C . SER A 1 90 ? -1.772 -16.782 6.958 1.00 62.44 90 SER A C 1
ATOM 738 O O . SER A 1 90 ? -1.953 -16.143 5.924 1.00 62.44 90 SER A O 1
ATOM 740 N N . GLY A 1 91 ? -0.544 -17.175 7.325 1.00 60.47 91 GLY A N 1
ATOM 741 C CA . GLY A 1 91 ? 0.683 -16.905 6.556 1.00 60.47 91 GLY A CA 1
ATOM 742 C C . GLY A 1 91 ? 1.398 -15.581 6.867 1.00 60.47 91 GLY A C 1
ATOM 743 O O . GLY A 1 91 ? 2.501 -15.370 6.368 1.00 60.47 91 GLY A O 1
ATOM 744 N N . TYR A 1 92 ? 0.832 -14.715 7.713 1.00 66.38 92 TYR A N 1
ATOM 745 C CA . TYR A 1 92 ? 1.506 -13.525 8.237 1.00 66.38 92 TYR A CA 1
ATOM 746 C C . TYR A 1 92 ? 2.146 -13.833 9.592 1.00 66.38 92 TYR A C 1
ATOM 748 O O . TYR A 1 92 ? 1.471 -14.292 10.513 1.00 66.38 92 TYR A O 1
ATOM 756 N N . THR A 1 93 ? 3.448 -13.582 9.718 1.00 76.12 93 THR A N 1
ATOM 757 C CA . THR A 1 93 ? 4.214 -13.832 10.945 1.00 76.12 93 THR A CA 1
ATOM 758 C C . THR A 1 93 ? 4.661 -12.512 11.554 1.00 76.12 93 THR A C 1
ATOM 760 O O . THR A 1 93 ? 5.404 -11.761 10.923 1.00 76.12 93 THR A O 1
ATOM 763 N N . GLN A 1 94 ? 4.279 -12.264 12.805 1.00 81.31 94 GLN A N 1
ATOM 764 C CA . GLN A 1 94 ? 4.654 -11.069 13.554 1.00 81.31 94 GLN A CA 1
ATOM 765 C C . GLN A 1 94 ? 5.303 -11.435 14.889 1.00 81.31 94 GLN A C 1
ATOM 767 O O . GLN A 1 94 ? 4.956 -12.427 15.531 1.00 81.31 94 GLN A O 1
ATOM 772 N N . LEU A 1 95 ? 6.263 -10.612 15.305 1.00 85.19 95 LEU A N 1
ATOM 773 C CA . LEU A 1 95 ? 6.885 -10.680 16.621 1.00 85.19 95 LEU A CA 1
ATOM 774 C C . LEU A 1 95 ? 6.290 -9.578 17.500 1.00 85.19 95 LEU A C 1
ATOM 776 O O . LEU A 1 95 ? 6.419 -8.401 17.166 1.00 85.19 95 LEU A O 1
ATOM 780 N N . VAL A 1 96 ? 5.680 -9.958 18.620 1.00 86.06 96 VAL A N 1
ATOM 781 C CA . VAL A 1 96 ? 5.019 -9.039 19.555 1.00 86.06 96 VAL A CA 1
ATOM 782 C C . VAL A 1 96 ? 5.727 -9.104 20.915 1.00 86.06 96 VAL A C 1
ATOM 784 O O . VAL A 1 96 ? 6.026 -10.207 21.385 1.00 86.06 96 VAL A O 1
ATOM 787 N N . PRO A 1 97 ? 6.055 -7.964 21.552 1.00 87.62 97 PRO A N 1
ATOM 788 C CA . PRO A 1 97 ? 6.613 -7.965 22.902 1.00 87.62 97 PRO A CA 1
ATOM 789 C C . PRO A 1 97 ? 5.587 -8.487 23.917 1.00 87.62 97 PRO A C 1
ATOM 791 O O . PRO A 1 97 ? 4.400 -8.184 23.815 1.00 87.62 97 PRO A O 1
ATOM 794 N N . LEU A 1 98 ? 6.054 -9.272 24.892 1.00 88.56 98 LEU A N 1
ATOM 795 C CA . LEU A 1 98 ? 5.232 -9.721 26.014 1.00 88.56 98 LEU A CA 1
ATOM 796 C C . LEU A 1 98 ? 5.420 -8.743 27.176 1.00 88.56 98 LEU A C 1
ATOM 798 O O . LEU A 1 98 ? 6.554 -8.431 27.544 1.00 88.56 98 LEU A O 1
ATOM 802 N N . HIS A 1 99 ? 4.320 -8.271 27.747 1.00 88.38 99 HIS A N 1
ATOM 803 C CA . HIS A 1 99 ? 4.314 -7.387 28.903 1.00 88.38 99 HIS A CA 1
ATOM 804 C C . HIS A 1 99 ? 3.759 -8.131 30.120 1.00 88.38 99 HIS A C 1
ATOM 806 O O . HIS A 1 99 ? 2.857 -8.955 29.989 1.00 88.38 99 HIS A O 1
ATOM 812 N N . SER A 1 100 ? 4.289 -7.839 31.306 1.00 85.94 100 SER A N 1
ATOM 813 C CA . SER A 1 100 ? 3.680 -8.234 32.576 1.00 85.94 100 SER A CA 1
ATOM 814 C C . SER A 1 100 ? 3.202 -6.987 33.308 1.00 85.94 100 SER A C 1
ATOM 816 O O . SER A 1 100 ? 3.847 -5.936 33.265 1.00 85.94 100 SER A O 1
ATOM 818 N N . ARG A 1 101 ? 2.044 -7.084 33.959 1.00 83.62 101 ARG A N 1
ATOM 819 C CA . ARG A 1 101 ? 1.549 -6.058 34.878 1.00 83.62 101 ARG A CA 1
ATOM 820 C C . ARG A 1 101 ? 1.053 -6.703 36.157 1.00 83.62 101 ARG A C 1
ATOM 822 O O . ARG A 1 101 ? 0.512 -7.805 36.133 1.00 83.62 101 ARG A O 1
ATOM 829 N N . LYS A 1 102 ? 1.171 -5.966 37.255 1.00 81.69 102 LYS A N 1
ATOM 830 C CA . LYS A 1 102 ? 0.551 -6.326 38.523 1.00 81.69 102 LYS A CA 1
ATOM 831 C C . LYS A 1 102 ? -0.665 -5.436 38.732 1.00 81.69 102 LYS A C 1
ATOM 833 O O . LYS A 1 102 ? -0.513 -4.232 38.907 1.00 81.69 102 LYS A O 1
ATOM 838 N N . LEU A 1 103 ? -1.856 -6.022 38.650 1.00 76.12 103 LEU A N 1
ATOM 839 C CA . LEU A 1 103 ? -3.107 -5.315 38.922 1.00 76.12 103 LEU A CA 1
ATOM 840 C C . LEU A 1 103 ? -3.237 -5.044 40.419 1.00 76.12 103 LEU A C 1
ATOM 842 O O . LEU A 1 103 ? -2.930 -5.906 41.248 1.00 76.12 103 LEU A O 1
ATOM 846 N N . THR A 1 104 ? -3.727 -3.857 40.759 1.00 68.44 104 THR A N 1
ATOM 847 C CA . THR A 1 104 ? -3.942 -3.437 42.142 1.00 68.44 104 THR A CA 1
ATOM 848 C C . THR A 1 104 ? -4.917 -4.397 42.841 1.00 68.44 104 THR A C 1
ATOM 850 O O . THR A 1 104 ? -6.086 -4.475 42.480 1.00 68.44 104 THR A O 1
ATOM 853 N N . GLY A 1 105 ? -4.433 -5.179 43.814 1.00 64.81 105 GLY A N 1
ATOM 854 C CA . GLY A 1 105 ? -5.223 -6.195 44.531 1.00 64.81 105 GLY A CA 1
ATOM 855 C C . GLY A 1 105 ? -5.063 -7.645 44.044 1.00 64.81 105 GLY A C 1
ATOM 856 O O . GLY A 1 105 ? -5.550 -8.548 44.720 1.00 64.81 105 GLY A O 1
ATOM 857 N N . SER A 1 106 ? -4.345 -7.899 42.942 1.00 70.81 106 SER A N 1
ATOM 858 C CA . SER A 1 106 ? -3.964 -9.260 42.530 1.00 70.81 106 SER A CA 1
ATOM 859 C C . SER A 1 106 ? -2.602 -9.660 43.109 1.00 70.81 106 SER A C 1
ATOM 861 O O . SER A 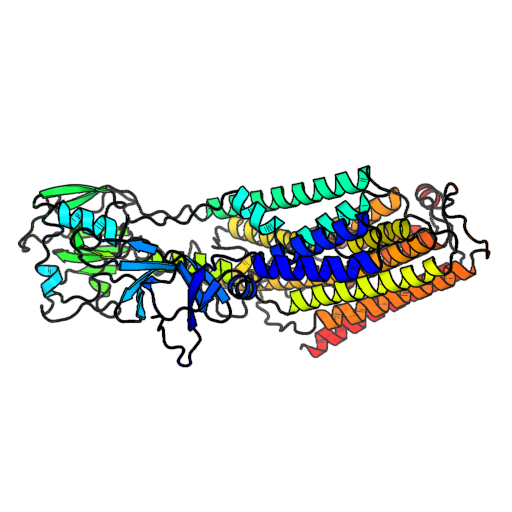1 106 ? -1.647 -8.877 43.110 1.00 70.81 106 SER A O 1
ATOM 863 N N . LEU A 1 107 ? -2.495 -10.902 43.592 1.00 65.19 107 LEU A N 1
ATOM 864 C CA . LEU A 1 107 ? -1.230 -11.488 44.055 1.00 65.19 107 LEU A CA 1
ATOM 865 C C . LEU A 1 107 ? -0.348 -11.970 42.893 1.00 65.19 107 LEU A C 1
ATOM 867 O O . LEU A 1 107 ? 0.863 -12.094 43.071 1.00 65.19 107 LEU A O 1
ATOM 871 N N . THR A 1 108 ? -0.940 -12.221 41.725 1.00 73.44 108 THR A N 1
ATOM 872 C CA . THR A 1 108 ? -0.271 -12.777 40.545 1.00 73.44 108 THR A CA 1
ATOM 873 C C . THR A 1 108 ? -0.053 -11.722 39.463 1.00 73.44 108 THR A C 1
ATOM 875 O O . THR A 1 108 ? -0.885 -10.831 39.264 1.00 73.44 108 THR A O 1
ATOM 878 N N . ASP A 1 109 ? 1.071 -11.844 38.755 1.00 79.50 109 ASP A N 1
ATOM 879 C CA . ASP A 1 109 ? 1.374 -11.024 37.584 1.00 79.50 109 ASP A CA 1
ATOM 880 C C . ASP A 1 109 ? 0.535 -11.494 36.389 1.00 79.50 109 ASP A C 1
ATOM 882 O O . ASP A 1 109 ? 0.532 -12.676 36.036 1.00 79.50 109 ASP A O 1
ATOM 886 N N . GLU A 1 110 ? -0.164 -10.562 35.745 1.00 84.50 110 GLU A N 1
ATOM 887 C CA . GLU A 1 110 ? -0.915 -10.820 34.520 1.00 84.50 110 GLU A CA 1
ATOM 888 C C . GLU A 1 110 ? -0.008 -10.548 33.315 1.00 84.50 110 GLU A C 1
ATOM 890 O O . GLU A 1 110 ? 0.459 -9.423 33.100 1.00 84.50 110 GLU A O 1
ATOM 895 N N . PHE A 1 111 ? 0.242 -11.584 32.515 1.00 87.38 111 PHE A N 1
ATOM 896 C CA . PHE A 1 111 ? 0.957 -11.455 31.250 1.00 87.38 111 PHE A CA 1
ATOM 897 C C . PHE A 1 111 ? -0.018 -11.111 30.131 1.00 87.38 111 PHE A C 1
ATOM 899 O O . PHE A 1 111 ? -1.053 -11.759 29.970 1.00 87.38 111 PHE A O 1
ATOM 906 N N . TYR A 1 112 ? 0.337 -10.118 29.323 1.00 88.12 112 TYR A N 1
ATOM 907 C CA . TYR A 1 112 ? -0.462 -9.702 28.183 1.00 88.12 112 TYR A CA 1
ATOM 908 C C . TYR A 1 112 ? 0.408 -9.258 27.009 1.00 88.12 112 TYR A C 1
ATOM 910 O O . TYR A 1 112 ? 1.572 -8.880 27.157 1.00 88.12 112 TYR A O 1
ATOM 918 N N . PHE A 1 113 ? -0.174 -9.286 25.818 1.00 88.25 113 PHE A N 1
ATOM 919 C CA . PHE A 1 113 ? 0.389 -8.640 24.642 1.00 88.25 113 PHE A CA 1
ATOM 920 C C . PHE A 1 113 ? -0.713 -7.924 23.868 1.00 88.25 113 PHE A C 1
ATOM 922 O O . PHE A 1 113 ? -1.872 -8.340 23.878 1.00 88.25 113 PHE A O 1
ATOM 929 N N . ASP A 1 114 ? -0.335 -6.862 23.164 1.00 82.94 114 ASP A N 1
ATOM 930 C CA . ASP A 1 114 ? -1.250 -6.113 22.313 1.00 82.94 114 ASP A CA 1
ATOM 931 C C . ASP A 1 114 ? -0.964 -6.482 20.851 1.00 82.94 114 ASP A C 1
ATOM 933 O O . ASP A 1 114 ? 0.080 -6.138 20.295 1.00 82.94 114 ASP A O 1
ATOM 937 N N . LEU A 1 115 ? -1.890 -7.203 20.218 1.00 78.00 115 LEU A N 1
ATOM 938 C CA . LEU A 1 115 ? -1.823 -7.560 18.801 1.00 78.00 115 LEU A CA 1
ATOM 939 C C . LEU A 1 115 ? -2.825 -6.700 18.039 1.00 78.00 115 LEU A C 1
ATOM 941 O O . LEU A 1 115 ? -4.026 -6.777 18.278 1.00 78.00 115 LEU A O 1
ATOM 945 N N . HIS A 1 116 ? -2.320 -5.859 17.136 1.00 74.00 116 HIS A N 1
ATOM 946 C CA . HIS A 1 116 ? -3.125 -4.892 16.385 1.00 74.00 116 HIS A CA 1
ATOM 947 C C . HIS A 1 116 ? -4.016 -3.984 17.263 1.00 74.00 116 HIS A C 1
ATOM 949 O O . HIS A 1 116 ? -5.069 -3.547 16.824 1.00 74.00 116 HIS A O 1
ATOM 955 N N . LYS A 1 117 ? -3.582 -3.648 18.490 1.00 73.56 117 LYS A N 1
ATOM 956 C CA . LYS A 1 117 ? -4.352 -2.885 19.506 1.00 73.56 117 LYS A CA 1
ATOM 957 C C . LYS A 1 117 ? -5.477 -3.654 20.202 1.00 73.56 117 LYS A C 1
ATOM 959 O O . LYS A 1 117 ? -6.157 -3.072 21.042 1.00 73.56 117 LYS A O 1
ATOM 964 N N . LEU A 1 118 ? -5.627 -4.950 19.940 1.00 76.44 118 LEU A N 1
ATOM 965 C CA . LEU A 1 118 ? -6.413 -5.833 20.794 1.00 76.44 118 LEU A CA 1
ATOM 966 C C . LEU A 1 118 ? -5.506 -6.461 21.846 1.00 76.44 118 LEU A C 1
ATOM 968 O O . LEU A 1 118 ? -4.461 -7.033 21.524 1.00 76.44 118 LEU A O 1
ATOM 972 N N . ARG A 1 119 ? -5.920 -6.351 23.106 1.00 83.06 119 ARG A N 1
ATOM 973 C CA . ARG A 1 119 ? -5.192 -6.914 24.238 1.00 83.06 119 ARG A CA 1
ATOM 974 C C . ARG A 1 119 ? -5.561 -8.376 24.437 1.00 83.06 119 ARG A C 1
ATOM 976 O O . ARG A 1 119 ? -6.738 -8.711 24.578 1.00 83.06 119 ARG A O 1
ATOM 983 N N . PHE A 1 120 ? -4.544 -9.224 24.494 1.00 84.81 120 PHE A N 1
ATOM 984 C CA . PHE A 1 120 ? -4.666 -10.632 24.843 1.00 84.81 120 PHE A CA 1
ATOM 985 C C . PHE A 1 120 ? -4.009 -10.870 26.192 1.00 84.81 120 PHE A C 1
ATOM 987 O O . PHE A 1 120 ? -2.847 -10.515 26.376 1.00 84.81 120 PHE A O 1
ATOM 994 N N . ILE A 1 121 ? -4.753 -11.470 27.114 1.00 87.38 121 ILE A N 1
ATOM 995 C CA . ILE A 1 121 ? -4.292 -11.841 28.450 1.00 87.38 121 ILE A CA 1
ATOM 996 C C . ILE A 1 121 ? -4.040 -13.346 28.508 1.00 87.38 121 ILE A C 1
ATOM 998 O O . ILE A 1 121 ? -4.693 -14.131 27.814 1.00 87.38 121 ILE A O 1
ATOM 1002 N N . TYR A 1 122 ? -3.074 -13.747 29.322 1.00 84.94 122 TYR A N 1
ATOM 1003 C CA . TYR A 1 122 ? -2.768 -15.148 29.556 1.00 84.94 122 TYR A CA 1
ATOM 1004 C C . TYR A 1 122 ? -3.648 -15.716 30.676 1.00 84.94 122 TYR A C 1
ATOM 1006 O O . TYR A 1 122 ? -3.583 -15.233 31.804 1.00 84.94 122 TYR A O 1
ATOM 1014 N N . SER A 1 123 ? -4.437 -16.750 30.375 1.00 80.81 123 SER A N 1
ATOM 1015 C CA . SER A 1 123 ? -5.247 -17.486 31.354 1.00 80.81 123 SER A CA 1
ATOM 1016 C C . SER A 1 123 ? -5.144 -18.982 31.072 1.00 80.81 123 SER A C 1
ATOM 1018 O O . SER A 1 123 ? -5.372 -19.410 29.943 1.00 80.81 123 SER A O 1
ATOM 1020 N N . ASP A 1 124 ? -4.782 -19.774 32.082 1.00 76.06 124 ASP A N 1
ATOM 1021 C CA . ASP A 1 124 ? -4.797 -21.247 32.052 1.00 76.06 124 ASP A CA 1
ATOM 1022 C C . ASP A 1 124 ? -4.160 -21.890 30.800 1.00 76.06 124 ASP A C 1
ATOM 1024 O O . ASP A 1 124 ? -4.706 -22.812 30.198 1.00 76.06 124 ASP A O 1
ATOM 1028 N N . GLY A 1 125 ? -2.993 -21.394 30.371 1.00 73.56 125 GLY A N 1
ATOM 1029 C CA . GLY A 1 125 ? -2.276 -21.948 29.211 1.00 73.56 125 GLY A CA 1
ATOM 1030 C C . GLY A 1 125 ? -2.752 -21.440 27.844 1.00 73.56 125 GLY A C 1
ATOM 1031 O O . GLY A 1 125 ? -2.246 -21.880 26.811 1.00 73.56 125 GLY A O 1
ATOM 1032 N N . ILE A 1 126 ? -3.703 -20.505 27.803 1.00 79.81 126 ILE A N 1
ATOM 1033 C CA . ILE A 1 126 ? -4.270 -19.966 26.564 1.00 79.81 126 ILE A CA 1
ATOM 1034 C C . ILE A 1 126 ? -4.246 -18.437 26.615 1.00 79.81 126 ILE A C 1
ATOM 1036 O O . ILE A 1 126 ? -4.529 -17.813 27.636 1.00 79.81 126 ILE A O 1
ATOM 1040 N N . PHE A 1 127 ? -3.937 -17.809 25.481 1.00 81.94 127 PHE A N 1
ATOM 1041 C CA . PHE A 1 127 ? -4.157 -16.377 25.326 1.00 81.94 127 PHE A CA 1
ATOM 1042 C C . PHE A 1 127 ? -5.592 -16.118 24.879 1.00 81.94 127 PHE A C 1
ATOM 1044 O O . PHE A 1 127 ? -6.011 -16.468 23.762 1.00 81.94 127 PHE A O 1
ATOM 1051 N N . VAL A 1 128 ? -6.344 -15.487 25.775 1.00 82.12 128 VAL A N 1
ATOM 1052 C CA . VAL A 1 128 ? -7.716 -15.046 25.548 1.00 82.12 128 VAL A CA 1
ATOM 1053 C C . VAL A 1 128 ? -7.735 -13.539 25.365 1.00 82.12 128 VAL A C 1
ATOM 1055 O O . VAL A 1 128 ? -6.893 -12.810 25.882 1.00 82.12 128 VAL A O 1
ATOM 1058 N N . MET A 1 129 ? -8.677 -13.063 24.563 1.00 82.62 129 MET A N 1
ATOM 1059 C CA . MET A 1 129 ? -8.894 -11.630 24.429 1.00 82.62 129 MET A CA 1
ATOM 1060 C C . MET A 1 129 ? -9.370 -11.064 25.773 1.00 82.62 129 MET A C 1
ATOM 1062 O O . MET A 1 129 ? -10.059 -11.772 26.507 1.00 82.62 129 MET A O 1
ATOM 1066 N N . LEU A 1 130 ? -8.992 -9.823 26.098 1.00 85.00 130 LEU A N 1
ATOM 1067 C CA . LEU A 1 130 ? -9.397 -9.166 27.344 1.00 85.00 130 LEU A CA 1
ATOM 1068 C C . LEU A 1 130 ? -10.924 -9.288 27.539 1.00 85.00 130 LEU A C 1
ATOM 1070 O O . LEU A 1 130 ? -11.668 -8.804 26.686 1.00 85.00 130 LEU A O 1
ATOM 1074 N N . PRO A 1 131 ? -11.404 -9.920 28.626 1.00 84.19 131 PRO A N 1
ATOM 1075 C CA . PRO A 1 131 ? -12.828 -10.125 28.832 1.00 84.19 131 PRO A CA 1
ATOM 1076 C C . PRO A 1 131 ? -13.521 -8.816 29.224 1.00 84.19 131 PRO A C 1
ATOM 1078 O O . PRO A 1 131 ? -13.042 -8.050 30.072 1.00 84.19 131 PRO A O 1
ATOM 1081 N N . TYR A 1 132 ? -14.681 -8.595 28.614 1.00 87.00 132 TYR A N 1
ATOM 1082 C CA . TYR A 1 132 ? -15.617 -7.525 28.942 1.00 87.00 132 TYR A CA 1
ATOM 1083 C C . TYR A 1 132 ? -16.868 -8.135 29.581 1.00 87.00 132 TYR A C 1
ATOM 1085 O O . TYR A 1 132 ? -17.211 -9.271 29.248 1.00 87.00 132 TYR A O 1
ATOM 1093 N N . PRO A 1 133 ? -17.565 -7.408 30.471 1.00 85.25 133 PRO A N 1
ATOM 1094 C CA . PRO A 1 133 ? -18.791 -7.882 31.108 1.00 85.25 133 PRO A CA 1
ATOM 1095 C C . PRO A 1 133 ? -19.961 -7.831 30.112 1.00 85.25 133 PRO A C 1
ATOM 1097 O O . PRO A 1 133 ? -20.887 -7.044 30.283 1.00 85.25 133 PRO A O 1
ATOM 1100 N N . SER A 1 134 ? -19.907 -8.611 29.027 1.00 81.81 134 SER A N 1
ATOM 1101 C CA . SER A 1 134 ? -20.923 -8.621 27.960 1.00 81.81 134 SER A CA 1
ATOM 1102 C C . SER A 1 134 ? -21.817 -9.857 27.936 1.00 81.81 134 SER A C 1
ATOM 1104 O O . SER A 1 134 ? -22.775 -9.871 27.169 1.00 81.81 134 SER A O 1
ATOM 1106 N N . ASP A 1 135 ? -21.497 -10.871 28.739 1.00 85.50 135 ASP A N 1
ATOM 1107 C CA . ASP A 1 135 ? -22.132 -12.194 28.684 1.00 85.50 135 ASP A CA 1
ATOM 1108 C C . ASP A 1 135 ? -22.691 -12.596 30.070 1.00 85.50 135 ASP A C 1
ATOM 1110 O O . ASP A 1 135 ? -22.975 -13.766 30.334 1.00 85.50 135 ASP A O 1
ATOM 1114 N N . GLU A 1 136 ? -22.825 -11.624 30.979 1.00 89.75 136 GLU A N 1
ATOM 1115 C CA . GLU A 1 136 ? -23.343 -11.836 32.333 1.00 89.75 136 GLU A CA 1
ATOM 1116 C C . GLU A 1 136 ? -24.876 -11.986 32.326 1.00 89.75 136 GLU A C 1
ATOM 1118 O O . GLU A 1 136 ? -25.555 -11.772 31.315 1.00 89.75 136 GLU A O 1
ATOM 1123 N N . THR A 1 137 ? -25.438 -12.372 33.470 1.00 90.94 137 THR A N 1
ATOM 1124 C CA . THR A 1 137 ? -26.891 -12.515 33.649 1.00 90.94 137 THR A CA 1
ATOM 1125 C C . THR A 1 137 ? -27.595 -11.159 33.747 1.00 90.94 137 THR A C 1
ATOM 1127 O O . THR A 1 137 ? -27.031 -10.187 34.258 1.00 90.94 137 THR A O 1
ATOM 1130 N N . PHE A 1 138 ? -28.859 -11.064 33.323 1.00 89.56 138 PHE A N 1
ATOM 1131 C CA . PHE A 1 138 ? -29.636 -9.826 33.495 1.00 89.56 138 PHE A CA 1
ATOM 1132 C C . PHE A 1 138 ? -29.754 -9.411 34.967 1.00 89.56 138 PHE A C 1
ATOM 1134 O O . PHE A 1 138 ? -29.659 -8.224 35.283 1.00 89.56 138 PHE A O 1
ATOM 1141 N N . GLY A 1 139 ? -29.847 -10.378 35.884 1.00 88.69 139 GLY A N 1
ATOM 1142 C CA . GLY A 1 139 ? -29.838 -10.129 37.323 1.00 88.69 139 GLY A CA 1
ATOM 1143 C C . GLY A 1 139 ? -28.544 -9.484 37.833 1.00 88.69 139 GLY A C 1
ATOM 1144 O O . GLY A 1 139 ? -28.598 -8.695 38.777 1.00 88.69 139 GLY A O 1
ATOM 1145 N N . TYR A 1 140 ? -27.394 -9.770 37.211 1.00 90.25 140 TYR A N 1
ATOM 1146 C CA . TYR A 1 140 ? -26.129 -9.092 37.512 1.00 90.25 140 TYR A CA 1
ATOM 1147 C C . TYR A 1 140 ? -26.183 -7.613 37.106 1.00 90.25 140 TYR A C 1
ATOM 1149 O O . TYR A 1 140 ? -25.857 -6.742 37.913 1.00 90.25 140 TYR A O 1
ATOM 1157 N N . TYR A 1 141 ? -26.657 -7.316 35.893 1.00 90.62 141 TYR A N 1
ATOM 1158 C CA . TYR A 1 141 ? -26.747 -5.941 35.391 1.00 90.62 141 TYR A CA 1
ATOM 1159 C C . TYR A 1 141 ? -27.764 -5.095 36.165 1.00 90.62 141 TYR A C 1
ATOM 1161 O O . TYR A 1 141 ? -27.455 -3.963 36.530 1.00 90.62 141 TYR A O 1
ATOM 1169 N N . LEU A 1 142 ? -28.939 -5.651 36.479 1.00 89.00 142 LEU A N 1
ATOM 1170 C CA . LEU A 1 142 ? -29.991 -4.960 37.235 1.00 89.00 142 LEU A CA 1
ATOM 1171 C C . LEU A 1 142 ? -29.569 -4.625 38.674 1.00 89.00 142 LEU A C 1
ATOM 1173 O O . LEU A 1 142 ? -30.030 -3.634 39.228 1.00 89.00 142 LEU A O 1
ATOM 1177 N N . LYS A 1 143 ? -28.684 -5.423 39.285 1.00 88.44 143 LYS A N 1
ATOM 1178 C CA . LYS A 1 143 ? -28.142 -5.168 40.634 1.00 88.44 143 LYS A CA 1
ATOM 1179 C C . LYS A 1 143 ? -26.898 -4.275 40.635 1.00 88.44 143 LYS A C 1
ATOM 1181 O O . LYS A 1 143 ? -26.412 -3.924 41.709 1.00 88.44 143 LYS A O 1
ATOM 1186 N N . SER A 1 144 ? -26.356 -3.939 39.465 1.00 84.88 144 SER A N 1
ATOM 1187 C CA . SER A 1 144 ? -25.128 -3.157 39.358 1.00 84.88 144 SER A CA 1
ATOM 1188 C C . SER A 1 144 ? -25.375 -1.690 39.713 1.00 84.88 144 SER A C 1
ATOM 1190 O O . SER A 1 144 ? -26.200 -1.020 39.096 1.00 84.88 144 SER A O 1
ATOM 1192 N N . ASN A 1 145 ? -24.612 -1.173 40.678 1.00 85.25 145 ASN A N 1
ATOM 1193 C CA . ASN A 1 145 ? -24.645 0.230 41.108 1.00 85.25 145 ASN A CA 1
ATOM 1194 C C . ASN A 1 145 ? -23.384 0.996 40.662 1.00 85.25 145 ASN A C 1
ATOM 1196 O O . ASN A 1 145 ? -22.919 1.904 41.351 1.00 85.25 145 ASN A O 1
ATOM 1200 N N . GLY A 1 146 ? -22.798 0.608 39.526 1.00 86.44 146 GLY A N 1
ATOM 1201 C CA . GLY A 1 146 ? -21.569 1.210 39.012 1.00 86.44 146 GLY A CA 1
ATOM 1202 C C . GLY A 1 146 ? -20.332 0.895 39.860 1.00 86.44 146 GLY A C 1
ATOM 1203 O O . GLY A 1 146 ? -20.290 -0.064 40.638 1.00 86.44 146 GLY A O 1
ATOM 1204 N N . HIS A 1 147 ? -19.288 1.714 39.716 1.00 89.19 147 HIS A N 1
ATOM 1205 C CA . HIS A 1 147 ? -18.073 1.588 40.519 1.00 89.19 147 HIS A CA 1
ATOM 1206 C C . HIS A 1 147 ? -18.258 2.252 41.893 1.00 89.19 147 HIS A C 1
ATOM 1208 O O . HIS A 1 147 ? -18.149 3.466 42.039 1.00 89.19 147 HIS A O 1
ATOM 1214 N N . GLU A 1 148 ? -18.534 1.441 42.917 1.00 86.06 148 GLU A N 1
ATOM 1215 C CA . GLU A 1 148 ? -18.838 1.898 44.287 1.00 86.06 148 GLU A CA 1
ATOM 1216 C C . GLU A 1 148 ? -17.656 2.532 45.034 1.00 86.06 148 GLU A C 1
ATOM 1218 O O . GLU A 1 148 ? -17.863 3.301 45.970 1.00 86.06 148 GLU A O 1
ATOM 1223 N N . THR A 1 149 ? -16.417 2.190 44.672 1.00 88.31 149 THR A N 1
ATOM 1224 C CA . THR A 1 149 ? -15.209 2.684 45.344 1.00 88.31 149 THR A CA 1
ATOM 1225 C C . THR A 1 149 ? -14.186 3.187 44.340 1.00 88.31 149 THR A C 1
ATOM 1227 O O . THR A 1 149 ? -14.037 2.628 43.252 1.00 88.31 149 THR A O 1
ATOM 1230 N N . GLU A 1 150 ? -13.410 4.192 44.747 1.00 87.12 150 GLU A N 1
ATOM 1231 C CA . GLU A 1 150 ? -12.339 4.762 43.922 1.00 87.12 150 GLU A CA 1
ATOM 1232 C C . GLU A 1 150 ? -11.285 3.707 43.547 1.00 87.12 150 GLU A C 1
ATOM 1234 O O . GLU A 1 150 ? -10.779 3.691 42.431 1.00 87.12 150 GLU A O 1
ATOM 1239 N N . ALA A 1 151 ? -11.021 2.746 44.439 1.00 87.06 151 ALA A N 1
ATOM 1240 C CA . ALA A 1 151 ? -10.124 1.625 44.158 1.00 87.06 151 ALA A CA 1
ATOM 1241 C C . ALA A 1 151 ? -10.651 0.711 43.033 1.00 87.06 151 ALA A C 1
ATOM 1243 O O . ALA A 1 151 ? -9.874 0.280 42.183 1.00 87.06 151 ALA A O 1
ATOM 1244 N N . LYS A 1 152 ? -11.967 0.433 42.989 1.00 86.81 152 LYS A N 1
ATOM 1245 C CA . LYS A 1 152 ? -12.589 -0.326 41.886 1.00 86.81 152 LYS A CA 1
ATOM 1246 C C . LYS A 1 152 ? -12.535 0.463 40.574 1.00 86.81 152 LYS A C 1
ATOM 1248 O O . LYS A 1 152 ? -12.322 -0.141 39.528 1.00 86.81 152 LYS A O 1
ATOM 1253 N N . LEU A 1 153 ? -12.695 1.787 40.634 1.00 88.62 153 LEU A N 1
ATOM 1254 C CA . LEU A 1 153 ? -12.599 2.669 39.468 1.00 88.62 153 LEU A CA 1
ATOM 1255 C C . LEU A 1 153 ? -11.172 2.706 38.898 1.00 88.62 153 LEU A C 1
ATOM 1257 O O . LEU A 1 153 ? -10.988 2.550 37.695 1.00 88.62 153 LEU A O 1
ATOM 1261 N N . GLN A 1 154 ? -10.156 2.835 39.754 1.00 88.44 154 GLN A N 1
ATOM 1262 C CA . GLN A 1 154 ? -8.749 2.779 39.342 1.00 88.44 154 GLN A CA 1
ATOM 1263 C C . GLN A 1 154 ? -8.385 1.409 38.761 1.00 88.44 154 GLN A C 1
ATOM 1265 O O . GLN A 1 154 ? -7.757 1.338 37.707 1.00 88.44 154 GLN A O 1
ATOM 1270 N N . LEU A 1 155 ? -8.858 0.320 39.377 1.00 88.62 155 LEU A N 1
ATOM 1271 C CA . LEU A 1 155 ? -8.686 -1.034 38.844 1.00 88.62 155 LEU A CA 1
ATOM 1272 C C . LEU A 1 155 ? -9.334 -1.180 37.460 1.00 88.62 155 LEU A C 1
ATOM 1274 O O . LEU A 1 155 ? -8.741 -1.783 36.565 1.00 88.62 155 LEU A O 1
ATOM 1278 N N . ALA A 1 156 ? -10.525 -0.612 37.256 1.00 87.81 156 ALA A N 1
ATOM 1279 C CA . ALA A 1 156 ? -11.195 -0.599 35.958 1.00 87.81 156 ALA A CA 1
ATOM 1280 C C . ALA A 1 156 ? -10.395 0.194 34.909 1.00 87.81 156 ALA A C 1
ATOM 1282 O O . ALA A 1 156 ? -10.170 -0.302 33.799 1.00 87.81 156 ALA A O 1
ATOM 1283 N N . ALA A 1 157 ? -9.896 1.375 35.281 1.00 89.31 157 ALA A N 1
ATOM 1284 C CA . ALA A 1 157 ? -9.062 2.209 34.424 1.00 89.31 157 ALA A CA 1
ATOM 1285 C C . ALA A 1 157 ? -7.757 1.502 34.017 1.00 89.31 157 ALA A C 1
ATOM 1287 O O . ALA A 1 157 ? -7.395 1.503 32.840 1.00 89.31 157 ALA A O 1
ATOM 1288 N N . GLU A 1 158 ? -7.088 0.823 34.952 1.00 87.44 158 GLU A N 1
ATOM 1289 C CA . GLU A 1 158 ? -5.893 0.015 34.678 1.00 87.44 158 GLU A CA 1
ATOM 1290 C C . GLU A 1 158 ? -6.204 -1.200 33.793 1.00 87.44 158 GLU A C 1
ATOM 1292 O O . GLU A 1 158 ? -5.418 -1.556 32.906 1.00 87.44 158 GLU A O 1
ATOM 1297 N N . LYS A 1 159 ? -7.349 -1.856 34.019 1.00 87.44 159 LYS A N 1
ATOM 1298 C CA . LYS A 1 159 ? -7.729 -3.084 33.316 1.00 87.44 159 LYS A CA 1
ATOM 1299 C C . LYS A 1 159 ? -8.074 -2.825 31.851 1.00 87.44 159 LYS A C 1
ATOM 1301 O O . LYS A 1 159 ? -7.459 -3.469 30.993 1.00 87.44 159 LYS A O 1
ATOM 1306 N N . TRP A 1 160 ? -9.019 -1.921 31.583 1.00 87.94 160 TRP A N 1
ATOM 1307 C CA . TRP A 1 160 ? -9.590 -1.686 30.248 1.00 87.94 160 TRP A CA 1
ATOM 1308 C C . TRP A 1 160 ? -9.002 -0.473 29.516 1.00 87.94 160 TRP A C 1
ATOM 1310 O O . TRP A 1 160 ? -9.008 -0.461 28.286 1.00 87.94 160 TRP A O 1
ATOM 1320 N N . GLY A 1 161 ? -8.435 0.502 30.231 1.00 88.81 161 GLY A N 1
ATOM 1321 C CA . GLY A 1 161 ? -7.953 1.752 29.640 1.00 88.81 161 GLY A CA 1
ATOM 1322 C C . GLY A 1 161 ? -9.082 2.702 29.219 1.00 88.81 161 GLY A C 1
ATOM 1323 O O . GLY A 1 161 ? -10.265 2.387 29.333 1.00 88.81 161 GLY A O 1
ATOM 1324 N N . HIS A 1 162 ? -8.705 3.891 28.745 1.00 89.19 162 HIS A N 1
ATOM 1325 C CA . HIS A 1 162 ? -9.650 4.934 28.332 1.00 89.19 162 HIS A CA 1
ATOM 1326 C C . HIS A 1 162 ? -10.426 4.560 27.056 1.00 89.19 162 HIS A C 1
ATOM 1328 O O . HIS A 1 162 ? -9.914 3.878 26.163 1.00 89.19 162 HIS A O 1
ATOM 1334 N N . ASN A 1 163 ? -11.648 5.078 26.933 1.00 89.56 163 ASN A N 1
ATOM 1335 C CA . ASN A 1 163 ? -12.531 4.905 25.783 1.00 89.56 163 ASN A CA 1
ATOM 1336 C C . ASN A 1 163 ? -12.120 5.812 24.608 1.00 89.56 163 ASN A C 1
ATOM 1338 O O . ASN A 1 163 ? -12.774 6.806 24.291 1.00 89.56 163 ASN A O 1
ATOM 1342 N N . VAL A 1 164 ? -10.997 5.489 23.963 1.00 84.94 164 VAL A N 1
ATOM 1343 C CA . VAL A 1 164 ? -10.460 6.258 22.833 1.00 84.94 164 VAL A CA 1
ATOM 1344 C C . VAL A 1 164 ? -10.062 5.322 21.695 1.00 84.94 164 VAL A C 1
ATOM 1346 O O . VAL A 1 164 ? -9.415 4.297 21.903 1.00 84.94 164 VAL A O 1
ATOM 1349 N N . PHE A 1 165 ? -10.387 5.708 20.458 1.00 76.94 165 PHE A N 1
ATOM 1350 C CA . PHE A 1 165 ? -9.825 5.086 19.256 1.00 76.94 165 PHE A CA 1
ATOM 1351 C C . PHE A 1 165 ? -8.400 5.601 19.009 1.00 76.94 165 PHE A C 1
ATOM 1353 O O . PHE A 1 165 ? -8.153 6.365 18.074 1.00 76.94 165 PHE A O 1
ATOM 1360 N N . ASP A 1 166 ? -7.450 5.226 19.868 1.00 68.31 166 ASP A N 1
ATOM 1361 C CA . ASP A 1 166 ? -6.061 5.665 19.720 1.00 68.31 166 ASP A CA 1
ATOM 1362 C C . ASP A 1 166 ? -5.311 4.789 18.706 1.00 68.31 166 ASP A C 1
ATOM 1364 O O . ASP A 1 166 ? -4.634 3.805 19.031 1.00 68.31 166 ASP A O 1
ATOM 1368 N N . HIS A 1 167 ? -5.468 5.135 17.428 1.00 66.56 167 HIS A N 1
ATOM 1369 C CA . HIS A 1 167 ? -4.574 4.643 16.392 1.00 66.56 167 HIS A CA 1
ATOM 1370 C C . HIS A 1 167 ? -3.325 5.536 16.356 1.00 66.56 167 HIS A C 1
ATOM 1372 O O . HIS A 1 167 ? -3.453 6.737 16.084 1.00 66.56 167 HIS A O 1
ATOM 1378 N N . PRO A 1 168 ? -2.115 4.984 16.578 1.00 62.41 168 PRO A N 1
ATOM 1379 C CA . PRO A 1 168 ? -0.897 5.772 16.584 1.00 62.41 168 PRO A CA 1
ATOM 1380 C C . PRO A 1 168 ? -0.768 6.464 15.234 1.00 62.41 168 PRO A C 1
ATOM 1382 O O . PRO A 1 168 ? -0.717 5.823 14.182 1.00 62.41 168 PRO A O 1
ATOM 1385 N N . ARG A 1 169 ? -0.742 7.798 15.253 1.00 63.97 169 ARG A N 1
ATOM 1386 C CA . ARG A 1 169 ? -0.509 8.567 14.034 1.00 63.97 169 ARG A CA 1
ATOM 1387 C C . ARG A 1 169 ? 0.848 8.149 13.488 1.00 63.97 169 ARG A C 1
ATOM 1389 O O . ARG A 1 169 ? 1.849 8.223 14.195 1.00 63.97 169 ARG A O 1
ATOM 1396 N N . GLN A 1 170 ? 0.876 7.706 12.236 1.00 69.19 170 GLN A N 1
ATOM 1397 C CA . GLN A 1 170 ? 2.134 7.385 11.579 1.00 69.19 170 GLN A CA 1
ATOM 1398 C C . GLN A 1 170 ? 2.959 8.670 11.468 1.00 69.19 170 GLN A C 1
ATOM 1400 O O . GLN A 1 170 ? 2.623 9.578 10.706 1.00 69.19 170 GLN A O 1
ATOM 1405 N N . THR A 1 171 ? 4.025 8.764 12.259 1.00 81.00 171 THR A N 1
ATOM 1406 C CA . THR A 1 171 ? 4.982 9.866 12.162 1.00 81.00 171 THR A CA 1
ATOM 1407 C C . THR A 1 171 ? 5.764 9.729 10.863 1.00 81.00 171 THR A C 1
ATOM 1409 O O . THR A 1 171 ? 6.129 8.619 10.469 1.00 81.00 171 THR A O 1
ATOM 1412 N N . PHE A 1 172 ? 6.094 10.860 10.234 1.00 85.81 172 PHE A N 1
ATOM 1413 C CA . PHE A 1 172 ? 6.925 10.903 9.027 1.00 85.81 172 PHE A CA 1
ATOM 1414 C C . PHE A 1 172 ? 8.173 10.020 9.139 1.00 85.81 172 PHE A C 1
ATOM 1416 O O . PHE A 1 172 ? 8.445 9.226 8.251 1.00 85.81 172 PHE A O 1
ATOM 1423 N N . GLN A 1 173 ? 8.878 10.085 10.268 1.00 85.75 173 GLN A N 1
ATOM 1424 C CA . GLN A 1 173 ? 10.097 9.310 10.504 1.00 85.75 173 GLN A CA 1
ATOM 1425 C C . GLN A 1 173 ? 9.869 7.795 10.518 1.00 85.75 173 GLN A C 1
ATOM 1427 O O . GLN A 1 173 ? 10.690 7.052 9.990 1.00 85.75 173 GLN A O 1
ATOM 1432 N N . MET A 1 174 ? 8.767 7.332 11.115 1.00 83.12 174 MET A N 1
ATOM 1433 C CA . MET A 1 174 ? 8.457 5.903 11.180 1.00 83.12 174 MET A CA 1
ATOM 1434 C C . MET A 1 174 ? 8.183 5.360 9.779 1.00 83.12 174 MET A C 1
ATOM 1436 O O . MET A 1 174 ? 8.756 4.344 9.396 1.00 83.12 174 MET A O 1
ATOM 1440 N N . LEU A 1 175 ? 7.381 6.088 8.999 1.00 80.94 175 LEU A N 1
ATOM 1441 C CA . LEU A 1 175 ? 7.003 5.681 7.649 1.00 80.94 175 LEU A CA 1
ATOM 1442 C C . LEU A 1 175 ? 8.163 5.824 6.652 1.00 80.94 175 LEU A C 1
ATOM 1444 O O . LEU A 1 175 ? 8.366 4.960 5.808 1.00 80.94 175 LEU A O 1
ATOM 1448 N N . MET A 1 176 ? 8.978 6.873 6.795 1.00 86.75 176 MET A N 1
ATOM 1449 C CA . MET A 1 176 ? 10.204 7.037 6.013 1.00 86.75 176 MET A CA 1
ATOM 1450 C C . MET A 1 176 ? 11.195 5.909 6.303 1.00 86.75 176 MET A C 1
ATOM 1452 O O . MET A 1 176 ? 11.780 5.356 5.381 1.00 86.75 176 MET A O 1
ATOM 1456 N N . LYS A 1 177 ? 11.364 5.521 7.574 1.00 85.19 177 LYS A N 1
ATOM 1457 C CA . LYS A 1 177 ? 12.210 4.380 7.939 1.00 85.19 177 LYS A CA 1
ATOM 1458 C C . LYS A 1 177 ? 11.695 3.082 7.321 1.00 85.19 177 LYS A C 1
ATOM 1460 O O . LYS A 1 177 ? 12.508 2.293 6.862 1.00 85.19 177 LYS A O 1
ATOM 1465 N N . GLU A 1 178 ? 10.384 2.860 7.315 1.00 80.56 178 GLU A N 1
ATOM 1466 C CA . GLU A 1 178 ? 9.773 1.683 6.689 1.00 80.56 178 GLU A CA 1
ATOM 1467 C C . GLU A 1 178 ? 10.109 1.610 5.193 1.00 80.56 178 GLU A C 1
ATOM 1469 O O . GLU A 1 178 ? 10.656 0.603 4.754 1.00 80.56 178 GLU A O 1
ATOM 1474 N N . HIS A 1 179 ? 9.900 2.697 4.441 1.00 78.50 179 HIS A N 1
ATOM 1475 C CA . HIS A 1 179 ? 10.196 2.729 3.002 1.00 78.50 179 HIS A CA 1
ATOM 1476 C C . HIS A 1 179 ? 11.700 2.659 2.699 1.00 78.50 179 HIS A C 1
ATOM 1478 O O . HIS A 1 179 ? 12.120 1.927 1.808 1.00 78.50 179 HIS A O 1
ATOM 1484 N N . CYS A 1 180 ? 12.543 3.362 3.464 1.00 84.38 180 CYS A N 1
ATOM 1485 C CA . CYS A 1 180 ? 13.996 3.297 3.282 1.00 84.38 180 CYS A CA 1
ATOM 1486 C C . CYS A 1 180 ? 14.570 1.905 3.572 1.00 84.38 180 CYS A C 1
ATOM 1488 O O . CYS A 1 180 ? 15.658 1.581 3.106 1.00 84.38 180 CYS A O 1
ATOM 1490 N N . MET A 1 181 ? 13.880 1.096 4.379 1.00 81.56 181 MET A N 1
ATOM 1491 C CA . MET A 1 181 ? 14.291 -0.271 4.685 1.00 81.56 181 MET A CA 1
ATOM 1492 C C . MET A 1 181 ? 13.757 -1.279 3.669 1.00 81.56 181 MET A C 1
ATOM 1494 O O . MET A 1 181 ? 14.047 -2.464 3.808 1.00 81.56 181 MET A O 1
ATOM 1498 N N . GLU A 1 182 ? 13.008 -0.864 2.647 1.00 73.50 182 GLU A N 1
ATOM 1499 C CA . GLU A 1 182 ? 12.589 -1.778 1.591 1.00 73.50 182 GLU A CA 1
ATOM 1500 C C . GLU A 1 182 ? 13.812 -2.282 0.797 1.00 73.50 182 GLU A C 1
ATOM 1502 O O . GLU A 1 182 ? 14.691 -1.485 0.446 1.00 73.50 182 GLU A O 1
ATOM 1507 N N . PRO A 1 183 ? 13.881 -3.588 0.459 1.00 72.25 183 PRO A N 1
ATOM 1508 C CA . PRO A 1 183 ? 15.011 -4.161 -0.281 1.00 72.25 183 PRO A CA 1
ATOM 1509 C C . PRO A 1 183 ? 15.339 -3.411 -1.570 1.00 72.25 183 PRO A C 1
ATOM 1511 O O . PRO A 1 183 ? 16.502 -3.255 -1.934 1.00 72.25 183 PRO A O 1
ATOM 1514 N N . TYR A 1 184 ? 14.299 -2.914 -2.235 1.00 72.88 184 TYR A N 1
ATOM 1515 C CA . TYR A 1 184 ? 14.421 -2.151 -3.461 1.00 72.88 184 TYR A CA 1
ATOM 1516 C C . TYR A 1 184 ? 15.148 -0.815 -3.261 1.00 72.88 184 TYR A C 1
ATOM 1518 O O . TYR A 1 184 ? 16.117 -0.537 -3.963 1.00 72.88 184 TYR A O 1
ATOM 1526 N N . PHE A 1 185 ? 14.730 -0.015 -2.276 1.00 77.69 185 PHE A N 1
ATOM 1527 C CA . PHE A 1 185 ? 15.345 1.280 -1.988 1.00 77.69 185 PHE A CA 1
ATOM 1528 C C . PHE A 1 185 ? 16.826 1.125 -1.620 1.00 77.69 185 PHE A C 1
ATOM 1530 O O . PHE A 1 185 ? 17.680 1.840 -2.144 1.00 77.69 185 PHE A O 1
ATOM 1537 N N . LEU A 1 186 ? 17.153 0.144 -0.773 1.00 79.69 186 LEU A N 1
ATOM 1538 C CA . LEU A 1 186 ? 18.538 -0.109 -0.368 1.00 79.69 186 LEU A CA 1
ATOM 1539 C C . LEU A 1 186 ? 19.420 -0.553 -1.535 1.00 79.69 186 LEU A C 1
ATOM 1541 O O . LEU A 1 186 ? 20.567 -0.117 -1.628 1.00 79.69 186 LEU A O 1
ATOM 1545 N N . PHE A 1 187 ? 18.886 -1.368 -2.446 1.00 76.50 187 PHE A N 1
ATOM 1546 C CA . PHE A 1 187 ? 19.597 -1.749 -3.662 1.00 76.50 187 PHE A CA 1
ATOM 1547 C C . PHE A 1 187 ? 19.932 -0.531 -4.532 1.00 76.50 187 PHE A C 1
ATOM 1549 O O . PHE A 1 187 ? 21.053 -0.414 -5.023 1.00 76.50 187 PHE A O 1
ATOM 1556 N N . GLN A 1 188 ? 18.999 0.412 -4.670 1.00 76.25 188 GLN A N 1
ATOM 1557 C CA . GLN A 1 188 ? 19.220 1.638 -5.440 1.00 76.25 188 GLN A CA 1
ATOM 1558 C C . GLN A 1 188 ? 20.228 2.582 -4.786 1.00 76.25 188 GLN A C 1
ATOM 1560 O O . GLN A 1 188 ? 21.050 3.170 -5.486 1.00 76.25 188 GLN A O 1
ATOM 1565 N N . VAL A 1 189 ? 20.205 2.704 -3.455 1.00 82.56 189 VAL A N 1
ATOM 1566 C CA . VAL A 1 189 ? 21.221 3.468 -2.716 1.00 82.56 189 VAL A CA 1
ATOM 1567 C C . VAL A 1 189 ? 22.599 2.838 -2.898 1.00 82.56 189 VAL A C 1
ATOM 1569 O O . VAL A 1 189 ? 23.545 3.555 -3.210 1.00 82.56 189 VAL A O 1
ATOM 1572 N N . LEU A 1 190 ? 22.720 1.511 -2.765 1.00 78.94 190 LEU A N 1
ATOM 1573 C CA . LEU A 1 190 ? 23.982 0.796 -2.981 1.00 78.94 190 LEU A CA 1
ATOM 1574 C C . LEU A 1 190 ? 24.520 1.033 -4.397 1.00 78.94 190 LEU A C 1
ATOM 1576 O O . LEU A 1 190 ? 25.680 1.394 -4.560 1.00 78.94 190 LEU A O 1
ATOM 1580 N N . CYS A 1 191 ? 23.662 0.887 -5.404 1.00 74.75 191 CYS A N 1
ATOM 1581 C CA . CYS A 1 191 ? 23.987 1.166 -6.797 1.00 74.75 191 CYS A CA 1
ATOM 1582 C C . CYS A 1 191 ? 24.466 2.614 -7.002 1.00 74.75 191 CYS A C 1
ATOM 1584 O O . CYS A 1 191 ? 25.505 2.843 -7.616 1.00 74.75 191 CYS A O 1
ATOM 1586 N N . GLY A 1 192 ? 23.754 3.594 -6.432 1.00 76.88 192 GLY A N 1
ATOM 1587 C CA . GLY A 1 192 ? 24.150 5.002 -6.464 1.00 76.88 192 GLY A CA 1
ATOM 1588 C C . GLY A 1 192 ? 25.516 5.240 -5.818 1.00 76.88 192 GLY A C 1
ATOM 1589 O O . GLY A 1 192 ? 26.349 5.930 -6.400 1.00 76.88 192 GLY A O 1
ATOM 1590 N N . LEU A 1 193 ? 25.783 4.625 -4.663 1.00 79.50 193 LEU A N 1
ATOM 1591 C CA . LEU A 1 193 ? 27.068 4.721 -3.965 1.00 79.50 193 LEU A CA 1
ATOM 1592 C C . LEU A 1 193 ? 28.216 4.084 -4.758 1.00 79.50 193 LEU A C 1
ATOM 1594 O O . LEU A 1 193 ? 29.290 4.673 -4.830 1.00 79.50 193 LEU A O 1
ATOM 1598 N N . LEU A 1 194 ? 27.999 2.930 -5.394 1.00 74.69 194 LEU A N 1
ATOM 1599 C CA . LEU A 1 194 ? 29.001 2.287 -6.256 1.00 74.69 194 LEU A CA 1
ATOM 1600 C C . LEU A 1 194 ? 29.361 3.157 -7.473 1.00 74.69 194 LEU A C 1
ATOM 1602 O O . LEU A 1 194 ? 30.501 3.138 -7.924 1.00 74.69 194 LEU A O 1
ATOM 1606 N N . CYS A 1 195 ? 28.421 3.974 -7.956 1.00 70.25 195 CYS A N 1
ATOM 1607 C CA . CYS A 1 195 ? 28.641 4.928 -9.046 1.00 70.25 195 CYS A CA 1
ATOM 1608 C C . CYS A 1 195 ? 29.399 6.207 -8.624 1.00 70.25 195 CYS A C 1
ATOM 1610 O O . CYS A 1 195 ? 29.660 7.060 -9.477 1.00 70.25 195 CYS A O 1
ATOM 1612 N N . LEU A 1 196 ? 29.746 6.385 -7.338 1.00 73.69 196 LEU A N 1
ATOM 1613 C CA . LEU A 1 196 ? 30.579 7.516 -6.895 1.00 73.69 196 LEU A CA 1
ATOM 1614 C C . LEU A 1 196 ? 31.982 7.459 -7.507 1.00 73.69 196 LEU A C 1
ATOM 1616 O O . LEU A 1 196 ? 32.572 8.508 -7.770 1.00 73.69 196 LEU A O 1
ATOM 1620 N N . ASP A 1 197 ? 32.488 6.252 -7.770 1.00 67.31 197 ASP A N 1
ATOM 1621 C CA . ASP A 1 197 ? 33.785 6.047 -8.403 1.00 67.31 197 ASP A CA 1
ATOM 1622 C C . ASP A 1 197 ? 33.679 6.282 -9.919 1.00 67.31 197 ASP A C 1
ATOM 1624 O O . ASP A 1 197 ? 33.338 5.388 -10.698 1.00 67.31 197 ASP A O 1
ATOM 1628 N N . GLY A 1 198 ? 33.883 7.539 -10.323 1.00 65.12 198 GLY A N 1
ATOM 1629 C CA . GLY A 1 198 ? 33.871 7.999 -11.716 1.00 65.12 198 GLY A CA 1
ATOM 1630 C C . GLY A 1 198 ? 32.804 9.049 -12.047 1.00 65.12 198 GLY A C 1
ATOM 1631 O O . GLY A 1 198 ? 33.029 9.868 -12.936 1.00 65.12 198 GLY A O 1
ATOM 1632 N N . TYR A 1 199 ? 31.678 9.094 -11.319 1.00 71.94 199 TYR A N 1
ATOM 1633 C CA . TYR A 1 199 ? 30.545 9.990 -11.619 1.00 71.94 199 TYR A CA 1
ATOM 1634 C C . TYR A 1 199 ? 29.954 10.669 -10.369 1.00 71.94 199 TYR A C 1
ATOM 1636 O O . TYR A 1 199 ? 28.747 10.615 -10.122 1.00 71.94 199 TYR A O 1
ATOM 1644 N N . VAL A 1 200 ? 30.797 11.360 -9.592 1.00 80.25 200 VAL A N 1
ATOM 1645 C CA . VAL A 1 200 ? 30.435 11.958 -8.288 1.00 80.25 200 VAL A CA 1
ATOM 1646 C C . VAL A 1 200 ? 29.177 12.837 -8.349 1.00 80.25 200 VAL A C 1
ATOM 1648 O O . VAL A 1 200 ? 28.236 12.615 -7.591 1.00 80.25 200 VAL A O 1
ATOM 1651 N N . TYR A 1 201 ? 29.110 13.809 -9.266 1.00 81.00 201 TYR A N 1
ATOM 1652 C CA . TYR A 1 201 ? 27.966 14.731 -9.348 1.00 81.00 201 TYR A CA 1
ATOM 1653 C C . TYR A 1 201 ? 26.653 14.029 -9.717 1.00 81.00 201 TYR A C 1
ATOM 1655 O O . TYR A 1 201 ? 25.608 14.327 -9.138 1.00 81.00 201 TYR A O 1
ATOM 1663 N N . LEU A 1 202 ? 26.708 13.080 -10.657 1.00 71.75 202 LEU A N 1
ATOM 1664 C CA . LEU A 1 202 ? 25.538 12.323 -11.099 1.00 71.75 202 LEU A CA 1
ATOM 1665 C C . LEU A 1 202 ? 25.032 11.401 -9.985 1.00 71.75 202 LEU A C 1
ATOM 1667 O O . LEU A 1 202 ? 23.834 11.366 -9.716 1.00 71.75 202 LEU A O 1
ATOM 1671 N N . SER A 1 203 ? 25.942 10.702 -9.306 1.00 80.12 203 SER A N 1
ATOM 1672 C CA . SER A 1 203 ? 25.616 9.835 -8.174 1.00 80.12 203 SER A CA 1
ATOM 1673 C C . SER A 1 203 ? 24.977 10.623 -7.023 1.00 80.12 203 SER A C 1
ATOM 1675 O O . SER A 1 203 ? 23.902 10.251 -6.548 1.00 80.12 203 SER A O 1
ATOM 1677 N N . LEU A 1 204 ? 25.560 11.764 -6.634 1.00 85.12 204 LEU A N 1
ATOM 1678 C CA . LEU A 1 204 ? 24.995 12.624 -5.589 1.00 85.12 204 LEU A CA 1
ATOM 1679 C C . LEU A 1 204 ? 23.602 13.149 -5.960 1.00 85.12 204 LEU A C 1
ATOM 1681 O O . LEU A 1 204 ? 22.707 13.160 -5.115 1.00 85.12 204 LEU A O 1
ATOM 1685 N N . PHE A 1 205 ? 23.393 13.537 -7.221 1.00 80.31 205 PHE A N 1
ATOM 1686 C CA . PHE A 1 205 ? 22.082 13.967 -7.703 1.00 80.31 205 PHE A CA 1
ATOM 1687 C C . PHE A 1 205 ? 21.048 12.833 -7.673 1.00 80.31 205 PHE A C 1
ATOM 1689 O O . PHE A 1 205 ? 19.930 13.045 -7.204 1.00 80.31 205 PHE A O 1
ATOM 1696 N N . ILE A 1 206 ? 21.412 11.625 -8.121 1.00 76.88 206 ILE A N 1
ATOM 1697 C CA . ILE A 1 206 ? 20.529 10.447 -8.095 1.00 76.88 206 ILE A CA 1
ATOM 1698 C C . ILE A 1 206 ? 20.143 10.096 -6.655 1.00 76.88 206 ILE A C 1
ATOM 1700 O O . ILE A 1 206 ? 18.962 9.883 -6.379 1.00 76.88 206 ILE A O 1
ATOM 1704 N N . LEU A 1 207 ? 21.107 10.084 -5.730 1.00 84.31 207 LEU A N 1
ATOM 1705 C CA . LEU A 1 207 ? 20.855 9.831 -4.311 1.00 84.31 207 LEU A CA 1
ATOM 1706 C C . LEU A 1 207 ? 19.917 10.891 -3.718 1.00 84.31 207 LEU A C 1
ATOM 1708 O O . LEU A 1 207 ? 18.934 10.543 -3.064 1.00 84.31 207 LEU A O 1
ATOM 1712 N N . PHE A 1 208 ? 20.161 12.175 -3.994 1.00 86.38 208 PHE A N 1
ATOM 1713 C CA . PHE A 1 208 ? 19.275 13.256 -3.561 1.00 86.38 208 PHE A CA 1
ATOM 1714 C C . PHE A 1 208 ? 17.850 13.086 -4.105 1.00 86.38 208 PHE A C 1
ATOM 1716 O O . PHE A 1 208 ? 16.887 13.123 -3.336 1.00 86.38 208 PHE A O 1
ATOM 1723 N N . ALA A 1 209 ? 17.706 12.864 -5.414 1.00 79.12 209 ALA A N 1
ATOM 1724 C CA . ALA A 1 209 ? 16.410 12.693 -6.059 1.00 79.12 209 ALA A CA 1
ATOM 1725 C C . ALA A 1 209 ? 15.647 11.499 -5.467 1.00 79.12 209 ALA A C 1
ATOM 1727 O O . ALA A 1 209 ? 14.460 11.609 -5.166 1.00 79.12 209 ALA A O 1
ATOM 1728 N N . LEU A 1 210 ? 16.335 10.380 -5.232 1.00 82.06 210 LEU A N 1
ATOM 1729 C CA . LEU A 1 210 ? 15.769 9.171 -4.641 1.00 82.06 210 LEU A CA 1
ATOM 1730 C C . LEU A 1 210 ? 15.169 9.434 -3.247 1.00 82.06 210 LEU A C 1
ATOM 1732 O O . LEU A 1 210 ? 14.006 9.090 -3.017 1.00 82.06 210 LEU A O 1
ATOM 1736 N N . PHE A 1 211 ? 15.895 10.117 -2.355 1.00 87.25 211 PHE A N 1
ATOM 1737 C CA . PHE A 1 211 ? 15.372 10.515 -1.039 1.00 87.25 211 PHE A CA 1
ATOM 1738 C C . PHE A 1 211 ? 14.247 11.557 -1.129 1.00 87.25 211 PHE A C 1
ATOM 1740 O O . PHE A 1 211 ? 13.264 11.465 -0.388 1.00 87.25 211 PHE A O 1
ATOM 1747 N N . ALA A 1 212 ? 14.357 12.534 -2.034 1.00 83.38 212 ALA A N 1
ATOM 1748 C CA . ALA A 1 212 ? 13.328 13.552 -2.236 1.00 83.38 212 ALA A CA 1
ATOM 1749 C C . ALA A 1 212 ? 11.998 12.927 -2.690 1.00 83.38 212 ALA A C 1
ATOM 1751 O O . ALA A 1 212 ? 10.945 13.244 -2.132 1.00 83.38 212 ALA A O 1
ATOM 1752 N N . PHE A 1 213 ? 12.045 11.982 -3.634 1.00 76.50 213 PHE A N 1
ATOM 1753 C CA . PHE A 1 213 ? 10.861 11.259 -4.096 1.00 76.50 213 PHE A CA 1
ATOM 1754 C C . PHE A 1 213 ? 10.209 10.428 -2.984 1.00 76.50 213 PHE A C 1
ATOM 1756 O O . PHE A 1 213 ? 8.984 10.465 -2.856 1.00 76.50 213 PHE A O 1
ATOM 1763 N N . GLU A 1 214 ? 10.987 9.720 -2.154 1.00 79.19 214 GLU A N 1
ATOM 1764 C CA . GLU A 1 214 ? 10.422 8.993 -1.003 1.00 79.19 214 GLU A CA 1
ATOM 1765 C C . GLU A 1 214 ? 9.768 9.932 0.009 1.00 79.19 214 GLU A C 1
ATOM 1767 O O . GLU A 1 214 ? 8.673 9.667 0.503 1.00 79.19 214 GLU A O 1
ATOM 1772 N N . SER A 1 215 ? 10.397 11.074 0.280 1.00 84.19 215 SER A N 1
ATOM 1773 C CA . SER A 1 215 ? 9.847 12.077 1.188 1.00 84.19 215 SER A CA 1
ATOM 1774 C C . SER A 1 215 ? 8.506 12.626 0.684 1.00 84.19 215 SER A C 1
ATOM 1776 O O . SER A 1 215 ? 7.522 12.653 1.430 1.00 84.19 215 SER A O 1
ATOM 1778 N N . MET A 1 216 ? 8.418 12.987 -0.603 1.00 77.94 216 MET A N 1
ATOM 1779 C CA . MET A 1 216 ? 7.169 13.443 -1.232 1.00 77.94 216 MET A CA 1
ATOM 1780 C C . MET A 1 216 ? 6.068 12.376 -1.169 1.00 77.94 216 MET A C 1
ATOM 1782 O O . MET A 1 216 ? 4.903 12.688 -0.894 1.00 77.94 216 MET A O 1
ATOM 1786 N N . PHE A 1 217 ? 6.436 11.114 -1.388 1.00 74.62 217 PHE A N 1
ATOM 1787 C CA . PHE A 1 217 ? 5.531 9.975 -1.288 1.00 74.62 217 PHE A CA 1
ATOM 1788 C C . PHE A 1 217 ? 4.989 9.815 0.138 1.00 74.62 217 PHE A C 1
ATOM 1790 O O . PHE A 1 217 ? 3.773 9.784 0.343 1.00 74.62 217 PHE A O 1
ATOM 1797 N N . VAL A 1 218 ? 5.878 9.764 1.137 1.00 79.69 218 VAL A N 1
ATOM 1798 C CA . VAL A 1 218 ? 5.532 9.624 2.560 1.00 79.69 218 VAL A CA 1
ATOM 1799 C C . VAL A 1 218 ? 4.636 10.777 3.002 1.00 79.69 218 VAL A C 1
ATOM 1801 O O . VAL A 1 218 ? 3.616 10.549 3.652 1.00 79.69 218 VAL A O 1
ATOM 1804 N N . HIS A 1 219 ? 4.957 12.005 2.596 1.00 79.12 219 HIS A N 1
ATOM 1805 C CA . HIS A 1 219 ? 4.154 13.183 2.901 1.00 79.12 219 HIS A CA 1
ATOM 1806 C C . HIS A 1 219 ? 2.734 13.080 2.321 1.00 79.12 219 HIS A C 1
ATOM 1808 O O . HIS A 1 219 ? 1.748 13.279 3.036 1.00 79.12 219 HIS A O 1
ATOM 1814 N N . THR A 1 220 ? 2.615 12.700 1.046 1.00 69.94 220 THR A N 1
ATOM 1815 C CA . THR A 1 220 ? 1.320 12.511 0.372 1.00 69.94 220 THR A CA 1
ATOM 1816 C C . THR A 1 220 ? 0.505 11.396 1.032 1.00 69.94 220 THR A C 1
ATOM 1818 O O . THR A 1 220 ? -0.700 11.548 1.258 1.00 69.94 220 THR A O 1
ATOM 1821 N N . ARG A 1 221 ? 1.163 10.294 1.416 1.00 71.69 221 ARG A N 1
ATOM 1822 C CA . ARG A 1 221 ? 0.548 9.175 2.138 1.00 71.69 221 ARG A CA 1
ATOM 1823 C C . ARG A 1 221 ? 0.030 9.625 3.502 1.00 71.69 221 ARG A C 1
ATOM 1825 O O . ARG A 1 221 ? -1.138 9.398 3.788 1.00 71.69 221 ARG A O 1
ATOM 1832 N N . ILE A 1 222 ? 0.837 10.307 4.313 1.00 74.69 222 ILE A N 1
ATOM 1833 C CA . ILE A 1 222 ? 0.429 10.782 5.646 1.00 74.69 222 ILE A CA 1
ATOM 1834 C C . ILE A 1 222 ? -0.751 11.741 5.555 1.00 74.69 222 ILE A C 1
ATOM 1836 O O . ILE A 1 222 ? -1.723 11.547 6.279 1.00 74.69 222 ILE A O 1
ATOM 1840 N N . LYS A 1 223 ? -0.715 12.713 4.635 1.00 72.62 223 LYS A N 1
ATOM 1841 C CA . LYS A 1 223 ? -1.827 13.651 4.417 1.00 72.62 223 LYS A CA 1
ATOM 1842 C C . LYS A 1 223 ? -3.127 12.920 4.071 1.00 72.62 223 LYS A C 1
ATOM 1844 O O . LYS A 1 223 ? -4.189 13.236 4.596 1.00 72.62 223 LYS A O 1
ATOM 1849 N N . THR A 1 224 ? -3.027 11.892 3.230 1.00 62.69 224 THR A N 1
ATOM 1850 C CA . THR A 1 224 ? -4.169 11.047 2.861 1.00 62.69 224 THR A CA 1
ATOM 1851 C C . THR A 1 224 ? -4.736 10.290 4.070 1.00 62.69 224 THR A C 1
ATOM 1853 O O . THR A 1 224 ? -5.950 10.139 4.177 1.00 62.69 224 THR A O 1
ATOM 1856 N N . LEU A 1 225 ? -3.884 9.850 5.003 1.00 63.91 225 LEU A N 1
ATOM 1857 C CA . LEU A 1 225 ? -4.285 9.100 6.202 1.00 63.91 225 LEU A CA 1
ATOM 1858 C C . LEU A 1 225 ? -4.772 9.961 7.358 1.00 63.91 225 LEU A C 1
ATOM 1860 O O . LEU A 1 225 ? -5.685 9.548 8.067 1.00 63.91 225 LEU A O 1
ATOM 1864 N N . SER A 1 226 ? -4.198 11.147 7.548 1.00 66.12 226 SER A N 1
ATOM 1865 C CA . SER A 1 226 ? -4.643 12.089 8.578 1.00 66.12 226 SER A CA 1
ATOM 1866 C C . SER A 1 226 ? -6.079 12.558 8.354 1.00 66.12 226 SER A C 1
ATOM 1868 O O . SER A 1 226 ? -6.759 12.945 9.298 1.00 66.12 226 SER A O 1
ATOM 1870 N N . ASP A 1 227 ? -6.551 12.513 7.108 1.00 59.50 227 ASP A N 1
ATOM 1871 C CA . ASP A 1 227 ? -7.935 12.834 6.775 1.00 59.50 227 ASP A CA 1
ATOM 1872 C C . ASP A 1 227 ? -8.911 11.709 7.171 1.00 59.50 227 ASP A C 1
ATOM 1874 O O . ASP A 1 227 ? -10.066 11.995 7.476 1.00 59.50 227 ASP A O 1
ATOM 1878 N N . LEU A 1 228 ? -8.455 10.447 7.211 1.00 54.34 228 LEU A N 1
ATOM 1879 C CA . LEU A 1 228 ? -9.275 9.272 7.550 1.00 54.34 228 LEU A CA 1
ATOM 1880 C C . LEU A 1 228 ? -9.381 9.028 9.061 1.00 54.34 228 LEU A C 1
ATOM 1882 O O . LEU A 1 228 ? -10.372 8.480 9.532 1.00 54.34 228 LEU A O 1
ATOM 1886 N N . SER A 1 229 ? -8.402 9.482 9.843 1.00 55.69 229 SER A N 1
ATOM 1887 C CA . SER A 1 229 ? -8.403 9.377 11.310 1.00 55.69 229 SER A CA 1
ATOM 1888 C C . SER A 1 229 ? -9.268 10.434 12.016 1.00 55.69 229 SER A C 1
ATOM 1890 O O . SER A 1 229 ? -9.109 10.678 13.213 1.00 55.69 229 SER A O 1
ATOM 1892 N N . ARG A 1 230 ? -10.192 11.085 11.293 1.00 56.34 230 ARG A N 1
ATOM 1893 C CA . ARG A 1 230 ? -11.137 12.064 11.858 1.00 56.34 230 ARG A CA 1
ATOM 1894 C C . ARG A 1 230 ? -12.343 11.433 12.556 1.00 56.34 230 ARG A C 1
ATOM 1896 O O . ARG A 1 230 ? -13.063 12.159 13.230 1.00 56.34 230 ARG A O 1
ATOM 1903 N N . ILE A 1 231 ? -12.551 10.121 12.436 1.00 59.72 231 ILE A N 1
ATOM 1904 C CA . ILE A 1 231 ? -13.587 9.418 13.201 1.00 59.72 231 ILE A CA 1
ATOM 1905 C C . ILE A 1 231 ? -13.098 9.306 14.648 1.00 59.72 231 ILE A C 1
ATOM 1907 O O . ILE A 1 231 ? -12.134 8.594 14.929 1.00 59.72 231 ILE A O 1
ATOM 1911 N N . ARG A 1 232 ? -13.723 10.057 15.554 1.00 64.38 232 ARG A N 1
ATOM 1912 C CA . ARG A 1 232 ? -13.414 10.063 16.988 1.00 64.38 232 ARG A CA 1
ATOM 1913 C C . ARG A 1 232 ? -14.630 9.598 17.774 1.00 64.38 232 ARG A C 1
ATOM 1915 O O . ARG A 1 232 ? -15.751 9.715 17.291 1.00 64.38 232 ARG A O 1
ATOM 1922 N N . VAL A 1 233 ? -14.378 9.079 18.973 1.00 63.56 233 VAL A N 1
ATOM 1923 C CA . VAL A 1 233 ? -15.422 8.953 19.992 1.00 63.56 233 VAL A CA 1
ATOM 1924 C C . VAL A 1 233 ? -15.849 10.367 20.365 1.00 63.56 233 VAL A C 1
ATOM 1926 O O . VAL A 1 233 ? -14.994 11.232 20.588 1.00 63.56 233 VAL A O 1
ATOM 1929 N N . ASP A 1 234 ? -17.152 10.599 20.413 1.00 65.69 234 ASP A N 1
ATOM 1930 C CA . ASP A 1 234 ? -17.699 11.859 20.888 1.00 65.69 234 ASP A CA 1
ATOM 1931 C C . ASP A 1 234 ? -17.307 12.085 22.354 1.00 65.69 234 ASP A C 1
ATOM 1933 O O . ASP A 1 234 ? -17.630 11.294 23.238 1.00 65.69 234 ASP A O 1
ATOM 1937 N N . SER A 1 235 ? -16.603 13.188 22.613 1.00 69.12 235 SER A N 1
ATOM 1938 C CA . SER A 1 235 ? -16.110 13.564 23.948 1.00 69.12 235 SER A CA 1
ATOM 1939 C C . SER A 1 235 ? -17.157 14.333 24.764 1.00 69.12 235 SER A C 1
ATOM 1941 O O . SER A 1 235 ? -16.799 15.125 25.636 1.00 69.12 235 SER A O 1
ATOM 1943 N N . HIS A 1 236 ? -18.443 14.152 24.457 1.00 81.50 236 HIS A N 1
ATOM 1944 C CA . HIS A 1 236 ? -19.524 14.799 25.192 1.00 81.50 236 HIS A CA 1
ATOM 1945 C C . HIS A 1 236 ? -19.511 14.357 26.663 1.00 81.50 236 HIS A C 1
ATOM 1947 O O . HIS A 1 236 ? -19.114 13.235 26.993 1.00 81.50 236 HIS A O 1
ATOM 1953 N N . MET A 1 237 ? -19.923 15.266 27.545 1.00 86.56 237 MET A N 1
ATOM 1954 C CA . MET A 1 237 ? -20.015 15.009 28.980 1.00 86.56 237 MET A CA 1
ATOM 1955 C C . MET A 1 237 ? -21.336 14.303 29.286 1.00 86.56 237 MET A C 1
ATOM 1957 O O . MET A 1 237 ? -22.387 14.742 28.827 1.00 86.56 237 MET A O 1
ATOM 1961 N N . LEU A 1 238 ? -21.291 13.228 30.070 1.00 89.12 238 LEU A N 1
ATOM 1962 C CA . LEU A 1 238 ? -22.467 12.457 30.478 1.00 89.12 238 LEU A CA 1
ATOM 1963 C C . LEU A 1 238 ? -22.465 12.270 31.995 1.00 89.12 238 LEU A C 1
ATOM 1965 O O . LEU A 1 238 ? -21.416 12.319 32.640 1.00 89.12 238 LEU A O 1
ATOM 1969 N N . MET A 1 239 ? -23.641 12.057 32.578 1.00 91.81 239 MET A N 1
ATOM 1970 C CA . MET A 1 239 ? -23.754 11.787 34.010 1.00 91.81 239 MET A CA 1
ATOM 1971 C C . MET A 1 239 ? -23.475 10.305 34.270 1.00 91.81 239 MET A C 1
ATOM 1973 O O . MET A 1 239 ? -24.174 9.446 33.742 1.00 91.81 239 MET A O 1
ATOM 1977 N N . ALA A 1 240 ? -22.474 10.005 35.096 1.00 92.25 240 ALA A N 1
ATOM 1978 C CA . ALA A 1 240 ? -22.113 8.657 35.525 1.00 92.25 240 ALA A CA 1
ATOM 1979 C C . ALA A 1 240 ? -22.274 8.511 37.044 1.00 92.25 240 ALA A C 1
ATOM 1981 O O . ALA A 1 240 ? -21.942 9.419 37.813 1.00 92.25 240 ALA A O 1
ATOM 1982 N N . PHE A 1 241 ? -22.767 7.362 37.493 1.00 92.31 241 PHE A N 1
ATOM 1983 C CA . PHE A 1 241 ? -22.919 7.041 38.905 1.00 92.31 241 PHE A CA 1
ATOM 1984 C C . PHE A 1 241 ? -21.663 6.326 39.420 1.00 92.31 241 PHE A C 1
ATOM 1986 O O . PHE A 1 241 ? -21.417 5.161 39.105 1.00 92.31 241 PHE A O 1
ATOM 1993 N N . ARG A 1 242 ? -20.846 7.044 40.201 1.00 91.50 242 ARG A N 1
ATOM 1994 C CA . ARG A 1 242 ? -19.555 6.581 40.741 1.00 91.50 242 ARG A CA 1
ATOM 1995 C C . ARG A 1 242 ? -19.448 6.915 42.220 1.00 91.50 242 ARG A C 1
ATOM 1997 O O . ARG A 1 242 ? -19.874 7.984 42.650 1.00 91.50 242 ARG A O 1
ATOM 2004 N N . CYS A 1 243 ? -18.869 6.022 43.015 1.00 87.62 243 CYS A N 1
ATOM 2005 C CA . CYS A 1 243 ? -18.652 6.234 44.450 1.00 87.62 243 CYS A CA 1
ATOM 2006 C C . CYS A 1 243 ? -19.929 6.660 45.211 1.00 87.62 243 CYS A C 1
ATOM 2008 O O . CYS A 1 243 ? -19.881 7.478 46.131 1.00 87.62 243 CYS A O 1
ATOM 2010 N N . GLY A 1 244 ? -21.090 6.143 44.787 1.00 85.94 244 GLY A N 1
ATOM 2011 C CA . GLY A 1 244 ? -22.401 6.462 45.361 1.00 85.94 244 GLY A CA 1
ATOM 2012 C C . GLY A 1 244 ? -22.956 7.850 45.010 1.00 85.94 244 GLY A C 1
ATOM 2013 O O . GLY A 1 244 ? -23.925 8.283 45.634 1.00 85.94 244 GLY A O 1
ATOM 2014 N N . LYS A 1 245 ? -22.354 8.576 44.055 1.00 90.94 245 LYS A N 1
ATOM 2015 C CA . LYS A 1 245 ? -22.784 9.917 43.630 1.00 90.94 245 LYS A CA 1
ATOM 2016 C C . LYS A 1 245 ? -22.801 10.052 42.107 1.00 90.94 245 LYS A C 1
ATOM 2018 O O . LYS A 1 245 ? -21.985 9.476 41.394 1.00 90.94 245 LYS A O 1
ATOM 2023 N N . TRP A 1 246 ? -23.714 10.878 41.608 1.00 92.12 246 TRP A N 1
ATOM 2024 C CA . TRP A 1 246 ? -23.744 11.275 40.203 1.00 92.12 246 TRP A CA 1
ATOM 2025 C C . TRP A 1 246 ? -22.648 12.305 39.919 1.00 92.12 246 TRP A C 1
ATOM 2027 O O . TRP A 1 246 ? -22.594 13.353 40.563 1.00 92.12 246 TRP A O 1
ATOM 2037 N N . THR A 1 247 ? -21.774 12.012 38.958 1.00 92.62 247 THR A N 1
ATOM 2038 C CA . THR A 1 247 ? -20.673 12.885 38.532 1.00 92.62 247 THR A CA 1
ATOM 2039 C C . THR A 1 247 ? -20.682 13.051 37.014 1.00 92.62 247 THR A C 1
ATOM 2041 O O . THR A 1 247 ? -21.054 12.132 36.290 1.00 92.62 247 THR A O 1
ATOM 2044 N N . SER A 1 248 ? -20.312 14.236 36.524 1.00 91.31 248 SER A N 1
ATOM 2045 C CA . SER A 1 248 ? -20.208 14.495 35.085 1.00 91.31 248 SER A CA 1
ATOM 2046 C C . SER A 1 248 ? -18.847 14.019 34.580 1.00 91.31 248 SER A C 1
ATOM 2048 O O . SER A 1 248 ? -17.813 14.445 35.096 1.00 91.31 248 SER A O 1
ATOM 2050 N N . VAL A 1 249 ? -18.848 13.121 33.597 1.00 91.25 249 VAL A N 1
ATOM 2051 C CA . VAL A 1 249 ? -17.656 12.446 33.072 1.00 91.25 249 VAL A CA 1
ATOM 2052 C C . VAL A 1 249 ? -17.648 12.547 31.548 1.00 91.25 249 VAL A C 1
ATOM 2054 O O . VAL A 1 249 ? -18.694 12.474 30.910 1.00 91.25 249 VAL A O 1
ATOM 2057 N N . SER A 1 250 ? -16.468 12.711 30.951 1.00 90.50 250 SER A N 1
ATOM 2058 C CA . SER A 1 250 ? -16.305 12.678 29.493 1.00 90.50 250 SER A CA 1
ATOM 2059 C C . SER A 1 250 ? -16.565 11.275 28.940 1.00 90.50 250 SER A C 1
ATOM 2061 O O . SER A 1 250 ? -16.148 10.285 29.541 1.00 90.50 250 SER A O 1
ATOM 2063 N N . GLY A 1 251 ? -17.143 11.172 27.740 1.00 86.94 251 GLY A N 1
ATOM 2064 C CA . GLY A 1 251 ? -17.278 9.903 27.014 1.00 86.94 251 GLY A CA 1
ATOM 2065 C C . GLY A 1 251 ? -15.965 9.124 26.841 1.00 86.94 251 GLY A C 1
ATOM 2066 O O . GLY A 1 251 ? -15.995 7.899 26.723 1.00 86.94 251 GLY A O 1
ATOM 2067 N N . THR A 1 252 ? -14.812 9.802 26.890 1.00 89.50 252 THR A N 1
ATOM 2068 C CA . THR A 1 252 ? -13.471 9.187 26.838 1.00 89.50 252 THR A CA 1
ATOM 2069 C C . THR A 1 252 ? -13.063 8.469 28.122 1.00 89.50 252 THR A C 1
ATOM 2071 O O . THR A 1 252 ? -12.237 7.562 28.075 1.00 89.50 252 THR A O 1
ATOM 2074 N N . ASP A 1 253 ? -13.635 8.853 29.261 1.00 91.62 253 ASP A N 1
ATOM 2075 C CA . ASP A 1 253 ? -13.279 8.328 30.582 1.00 91.62 253 ASP A CA 1
ATOM 2076 C C . ASP A 1 253 ? -14.330 7.352 31.110 1.00 91.62 253 ASP A C 1
ATOM 2078 O O . ASP A 1 253 ? -14.429 7.149 32.316 1.00 91.62 253 ASP A O 1
ATOM 2082 N N . LEU A 1 254 ? -15.125 6.759 30.217 1.00 92.19 254 LEU A N 1
ATOM 2083 C CA . LEU A 1 254 ? -16.056 5.682 30.538 1.00 92.19 254 LEU A CA 1
ATOM 2084 C C . LEU A 1 254 ? -15.336 4.337 30.597 1.00 92.19 254 LEU A C 1
ATOM 2086 O O . LEU A 1 254 ? -14.549 4.006 29.705 1.00 92.19 254 LEU A O 1
ATOM 2090 N N . PHE A 1 255 ? -15.681 3.533 31.598 1.00 93.50 255 PHE A N 1
ATOM 2091 C CA . PHE A 1 255 ? -15.171 2.178 31.770 1.00 93.50 255 PHE A CA 1
ATOM 2092 C C . PHE A 1 255 ? -16.320 1.157 31.791 1.00 93.50 255 PHE A C 1
ATOM 2094 O O . PHE A 1 255 ? -17.444 1.491 32.171 1.00 93.50 255 PHE A O 1
ATOM 2101 N N . PRO A 1 256 ? -16.079 -0.101 31.377 1.00 93.56 256 PRO A N 1
ATOM 2102 C CA . PRO A 1 256 ? -17.085 -1.155 31.475 1.00 93.56 256 PRO A CA 1
ATOM 2103 C C . PRO A 1 256 ? -17.588 -1.344 32.911 1.00 93.56 256 PRO A C 1
ATOM 2105 O O . PRO A 1 256 ? -16.796 -1.506 33.838 1.00 93.56 256 PRO A O 1
ATOM 2108 N N . GLY A 1 257 ? -18.910 -1.363 33.078 1.00 91.62 257 GLY A N 1
ATOM 2109 C CA . GLY A 1 257 ? -19.580 -1.429 34.375 1.00 91.62 257 GLY A CA 1
ATOM 2110 C C . GLY A 1 257 ? -20.013 -0.075 34.943 1.00 91.62 257 GLY A C 1
ATOM 2111 O O . GLY A 1 257 ? -20.800 -0.069 35.888 1.00 91.62 257 GLY A O 1
ATOM 2112 N N . ASP A 1 258 ? -19.579 1.056 34.372 1.00 93.25 25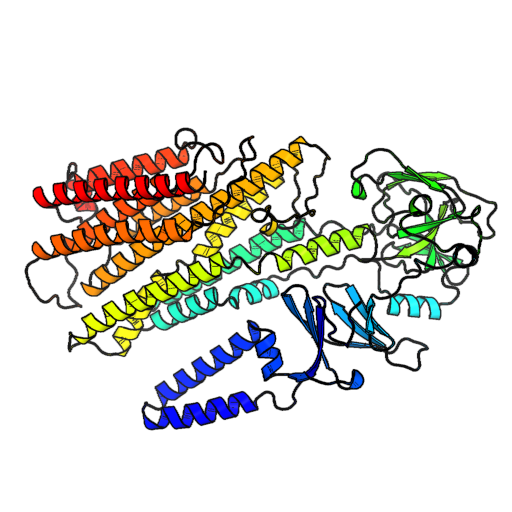8 ASP A N 1
ATOM 2113 C CA . ASP A 1 258 ? -20.137 2.367 34.718 1.00 93.25 258 ASP A CA 1
ATOM 2114 C C . ASP A 1 258 ? -21.639 2.407 34.410 1.00 93.25 258 ASP A C 1
ATOM 2116 O O . ASP A 1 258 ? -22.073 2.010 33.325 1.00 93.25 258 ASP A O 1
ATOM 2120 N N . VAL A 1 259 ? -22.425 2.936 35.348 1.00 93.81 259 VAL A N 1
ATOM 2121 C CA . VAL A 1 259 ? -23.844 3.224 35.123 1.00 93.81 259 VAL A CA 1
ATOM 2122 C C . VAL A 1 259 ? -23.983 4.694 34.762 1.00 93.81 259 VAL A C 1
ATOM 2124 O O . VAL A 1 259 ? -23.511 5.565 35.491 1.00 93.81 259 VAL A O 1
ATOM 2127 N N . VAL A 1 260 ? -24.609 4.973 33.626 1.00 93.62 260 VAL A N 1
ATOM 2128 C CA . VAL A 1 260 ? -24.691 6.298 33.016 1.00 93.62 260 VAL A CA 1
ATOM 2129 C C . VAL A 1 260 ? -26.135 6.689 32.730 1.00 93.62 260 VAL A C 1
ATOM 2131 O O . VAL A 1 260 ? -26.990 5.839 32.478 1.00 93.62 260 VAL A O 1
ATOM 2134 N N . SER A 1 261 ? -26.394 7.992 32.756 1.00 92.75 261 SER A N 1
ATOM 2135 C CA . SER A 1 261 ? -27.629 8.580 32.252 1.00 92.75 261 SER A CA 1
ATOM 2136 C C . SER A 1 261 ? -27.423 9.024 30.811 1.00 92.75 261 SER A C 1
ATOM 2138 O O . SER A 1 261 ? -26.514 9.802 30.504 1.00 92.75 261 SER A O 1
ATOM 2140 N N . VAL A 1 262 ? -28.252 8.495 29.919 1.00 90.75 262 VAL A N 1
ATOM 2141 C CA . VAL A 1 262 ? -28.182 8.729 28.483 1.00 90.75 262 VAL A CA 1
ATOM 2142 C C . VAL A 1 262 ? -29.330 9.645 28.076 1.00 90.75 262 VAL A C 1
ATOM 2144 O O . VAL A 1 262 ? -30.499 9.257 28.124 1.00 90.75 262 VAL A O 1
ATOM 2147 N N . ARG A 1 263 ? -28.990 10.857 27.632 1.00 88.00 263 ARG A N 1
ATOM 2148 C CA . ARG A 1 263 ? -29.938 11.842 27.104 1.00 88.00 263 ARG A CA 1
ATOM 2149 C C . ARG A 1 263 ? -29.387 12.504 25.835 1.00 88.00 263 ARG A C 1
ATOM 2151 O O . ARG A 1 263 ? -28.170 12.646 25.712 1.00 88.00 263 ARG A O 1
ATOM 2158 N N . PRO A 1 264 ? -30.252 12.933 24.905 1.00 83.44 264 PRO A N 1
ATOM 2159 C CA . PRO A 1 264 ? -29.841 13.795 23.810 1.00 83.44 264 PRO A CA 1
ATOM 2160 C C . PRO A 1 264 ? -29.516 15.198 24.349 1.00 83.44 264 PRO A C 1
ATOM 2162 O O . PRO A 1 264 ? -30.347 15.823 25.004 1.00 83.44 264 PRO A O 1
ATOM 2165 N N . ASP A 1 265 ? -28.312 15.694 24.067 1.00 72.31 265 ASP A N 1
ATOM 2166 C CA . ASP A 1 265 ? -27.818 17.024 24.473 1.00 72.31 265 ASP A CA 1
ATOM 2167 C C . ASP A 1 265 ? -27.481 17.867 23.224 1.00 72.31 265 ASP A C 1
ATOM 2169 O O . ASP A 1 265 ? -26.341 18.261 22.991 1.00 72.31 265 ASP A O 1
ATOM 2173 N N . GLY A 1 266 ? -28.480 18.063 22.351 1.00 68.88 266 GLY A N 1
ATOM 2174 C CA . GLY A 1 266 ? -28.365 18.773 21.064 1.00 68.88 266 GLY A CA 1
ATOM 2175 C C . GLY A 1 266 ? -28.447 17.870 19.820 1.00 68.88 266 GLY A C 1
ATOM 2176 O O . GLY A 1 266 ? -28.552 16.648 19.928 1.00 68.88 266 GLY A O 1
ATOM 2177 N N . GLU A 1 267 ? -28.403 18.475 18.622 1.00 59.12 267 GLU A N 1
ATOM 2178 C CA . GLU A 1 267 ? -28.648 17.800 17.325 1.00 59.12 267 GLU A CA 1
ATOM 2179 C C . GLU A 1 267 ? -27.574 16.764 16.913 1.00 59.12 267 GLU A C 1
ATOM 2181 O O . GLU A 1 267 ? -27.813 15.932 16.031 1.00 59.12 267 GLU A O 1
ATOM 2186 N N . GLU A 1 268 ? -26.397 16.762 17.549 1.00 63.88 268 GLU A N 1
ATOM 2187 C CA . GLU A 1 268 ? -25.269 15.883 17.192 1.00 63.88 268 GLU A CA 1
ATOM 2188 C C . GLU A 1 268 ? -24.762 14.997 18.340 1.00 63.88 268 GLU A C 1
ATOM 2190 O O . GLU A 1 268 ? -23.588 14.646 18.378 1.00 63.88 268 GLU A O 1
ATOM 2195 N N . THR A 1 269 ? -25.625 14.584 19.270 1.00 75.69 269 THR A N 1
ATOM 2196 C CA . THR A 1 269 ? -25.197 13.653 20.328 1.00 75.69 269 THR A CA 1
ATOM 2197 C C . THR A 1 269 ? -25.196 12.200 19.853 1.00 75.69 269 THR A C 1
ATOM 2199 O O . THR A 1 269 ? -26.247 11.612 19.574 1.00 75.69 269 THR A O 1
ATOM 2202 N N . SER A 1 270 ? -24.002 11.604 19.753 1.00 86.06 270 SER A N 1
ATOM 2203 C CA . SER A 1 270 ? -23.846 10.162 19.556 1.00 86.06 270 SER A CA 1
ATOM 2204 C C . SER A 1 270 ? -23.503 9.427 20.852 1.00 86.06 270 SER A C 1
ATOM 2206 O O . SER A 1 270 ? -22.943 9.991 21.795 1.00 86.06 270 SER A O 1
ATOM 2208 N N . VAL A 1 271 ? -23.859 8.145 20.906 1.00 90.44 271 VAL A N 1
ATOM 2209 C CA . VAL A 1 271 ? -23.557 7.274 22.044 1.00 90.44 271 VAL A CA 1
ATOM 2210 C C . VAL A 1 271 ? -22.045 6.979 22.073 1.00 90.44 271 VAL A C 1
ATOM 2212 O O . VAL A 1 271 ? -21.514 6.470 21.085 1.00 90.44 271 VAL A O 1
ATOM 2215 N N . PRO A 1 272 ? -21.324 7.236 23.182 1.00 90.19 272 PRO A N 1
ATOM 2216 C CA . PRO A 1 272 ? -19.860 7.128 23.220 1.00 90.19 272 PRO A CA 1
ATOM 2217 C C . PRO A 1 272 ? -19.328 5.694 23.387 1.00 90.19 272 PRO A C 1
ATOM 2219 O O . PRO A 1 272 ? -18.149 5.452 23.142 1.00 90.19 272 PRO A O 1
ATOM 2222 N N . ALA A 1 273 ? -20.154 4.735 23.805 1.00 92.19 273 ALA A N 1
ATOM 2223 C CA . ALA A 1 273 ? -19.760 3.352 24.087 1.00 92.19 273 ALA A CA 1
ATOM 2224 C C . ALA A 1 273 ? -20.916 2.385 23.785 1.00 92.19 273 ALA A C 1
ATOM 2226 O O . ALA A 1 273 ? -22.040 2.828 23.565 1.00 92.19 273 ALA A O 1
ATOM 2227 N N . ASP A 1 274 ? -20.667 1.075 23.789 1.00 93.44 274 ASP A N 1
ATOM 2228 C CA . ASP A 1 274 ? -21.769 0.111 23.715 1.00 93.44 274 ASP A CA 1
ATOM 2229 C C . ASP A 1 274 ? -22.376 -0.055 25.116 1.00 93.44 274 ASP A C 1
ATOM 2231 O O . ASP A 1 274 ? -21.666 -0.414 26.062 1.00 93.44 274 ASP A O 1
ATOM 2235 N N . MET A 1 275 ? -23.676 0.207 25.259 1.00 94.00 275 MET A N 1
ATOM 2236 C CA . MET A 1 275 ? -24.366 0.284 26.551 1.00 94.00 275 MET A CA 1
ATOM 2237 C C . MET A 1 275 ? -25.649 -0.547 26.560 1.00 94.00 275 MET A C 1
ATOM 2239 O O . MET A 1 275 ? -26.358 -0.608 25.561 1.00 94.00 275 MET A O 1
ATOM 2243 N N . LEU A 1 276 ? -25.974 -1.158 27.696 1.00 94.69 276 LEU A N 1
ATOM 2244 C CA . LEU A 1 276 ? -27.218 -1.896 27.919 1.00 94.69 276 LEU A CA 1
ATOM 2245 C C . LEU A 1 276 ? -28.213 -1.023 28.679 1.00 94.69 276 LEU A C 1
ATOM 2247 O O . LEU A 1 276 ? -27.863 -0.482 29.725 1.00 94.69 276 LEU A O 1
ATOM 2251 N N . ILE A 1 277 ? -29.447 -0.908 28.191 1.00 94.44 277 ILE A N 1
ATOM 2252 C CA . ILE A 1 277 ? -30.484 -0.116 28.860 1.00 94.44 277 ILE A CA 1
ATOM 2253 C C . ILE A 1 277 ? -31.016 -0.877 30.077 1.00 94.44 277 ILE A C 1
ATOM 2255 O O . ILE A 1 277 ? -31.614 -1.944 29.940 1.00 94.44 277 ILE A O 1
ATOM 2259 N N . LEU A 1 278 ? -30.837 -0.297 31.264 1.00 92.31 278 LEU A N 1
ATOM 2260 C CA . LEU A 1 278 ? -31.367 -0.819 32.523 1.00 92.31 278 LEU A CA 1
ATOM 2261 C C . LEU A 1 278 ? -32.801 -0.349 32.764 1.00 92.31 278 LEU A C 1
ATOM 2263 O O . LEU A 1 278 ? -33.646 -1.162 33.115 1.00 92.31 278 LEU A O 1
ATOM 2267 N N . ALA A 1 279 ? -33.080 0.938 32.539 1.00 91.81 279 ALA A N 1
ATOM 2268 C CA . ALA A 1 279 ? -34.395 1.536 32.753 1.00 91.81 279 ALA A CA 1
ATOM 2269 C C . ALA A 1 279 ? -34.680 2.634 31.716 1.00 91.81 279 ALA A C 1
ATOM 2271 O O . ALA A 1 279 ? -33.793 3.410 31.346 1.00 91.81 279 ALA A O 1
ATOM 2272 N N . GLY A 1 280 ? -35.928 2.708 31.254 1.00 91.19 280 GLY A N 1
ATOM 2273 C CA . GLY A 1 280 ? -36.357 3.622 30.195 1.00 91.19 280 GLY A CA 1
ATOM 2274 C C . GLY A 1 280 ? -36.306 3.010 28.797 1.00 91.19 280 GLY A C 1
ATOM 2275 O O . GLY A 1 280 ? -36.095 1.811 28.608 1.00 91.19 280 GLY A O 1
ATOM 2276 N N . SER A 1 281 ? -36.533 3.853 27.796 1.00 92.75 281 SER A N 1
ATOM 2277 C CA . SER A 1 281 ? -36.441 3.474 26.386 1.00 92.75 281 SER A CA 1
ATOM 2278 C C . SER A 1 281 ? -35.846 4.615 25.564 1.00 92.75 281 SER A C 1
ATOM 2280 O O . SER A 1 281 ? -35.920 5.781 25.957 1.00 92.75 281 SER A O 1
ATOM 2282 N N . ALA A 1 282 ? -35.227 4.288 24.434 1.00 92.31 282 ALA A N 1
ATOM 2283 C CA . ALA A 1 282 ? -34.601 5.264 23.551 1.00 92.31 282 ALA A CA 1
ATOM 2284 C C . ALA A 1 282 ? -34.867 4.921 22.086 1.00 92.31 282 ALA A C 1
ATOM 2286 O O . ALA A 1 282 ? -34.808 3.763 21.687 1.00 92.31 282 ALA A O 1
ATOM 2287 N N . ILE A 1 283 ? -35.131 5.931 21.264 1.00 92.19 283 ILE A N 1
ATOM 2288 C CA . ILE A 1 283 ? -35.236 5.788 19.812 1.00 92.19 283 ILE A CA 1
ATOM 2289 C C . ILE A 1 283 ? -33.922 6.270 19.213 1.00 92.19 283 ILE A C 1
ATOM 2291 O O . ILE A 1 283 ? -33.545 7.433 19.381 1.00 92.19 283 ILE A O 1
ATOM 2295 N N . VAL A 1 284 ? -33.224 5.377 18.514 1.00 91.06 284 VAL A N 1
ATOM 2296 C CA . VAL A 1 284 ? -31.888 5.631 17.971 1.00 91.06 284 VAL A CA 1
ATOM 2297 C C . VAL A 1 284 ? -31.843 5.493 16.456 1.00 91.06 284 VAL A C 1
ATOM 2299 O O . VAL A 1 284 ? -32.544 4.681 15.853 1.00 91.06 284 VAL A O 1
ATOM 2302 N N . SER A 1 285 ? -30.975 6.283 15.833 1.00 88.88 285 SER A N 1
ATOM 2303 C CA . SER A 1 285 ? -30.582 6.123 14.438 1.00 88.88 285 SER A CA 1
ATOM 2304 C C . SER A 1 285 ? -29.277 5.333 14.365 1.00 88.88 285 SER A C 1
ATOM 2306 O O . SER A 1 285 ? -28.223 5.815 14.791 1.00 88.88 285 SER A O 1
ATOM 2308 N N . GLU A 1 286 ? -29.340 4.128 13.793 1.00 85.56 286 GLU A N 1
ATOM 2309 C CA . GLU A 1 286 ? -28.175 3.257 13.566 1.00 85.56 286 GLU A CA 1
ATOM 2310 C C . GLU A 1 286 ? -27.551 3.431 12.174 1.00 85.56 286 GLU A C 1
ATOM 2312 O O . GLU A 1 286 ? -26.684 2.654 11.779 1.00 85.56 286 GLU A O 1
ATOM 2317 N N . THR A 1 287 ? -27.937 4.483 11.445 1.00 77.19 287 THR A N 1
ATOM 2318 C CA . THR A 1 287 ? -27.548 4.727 10.045 1.00 77.19 287 THR A CA 1
ATOM 2319 C C . THR A 1 287 ? -26.036 4.599 9.798 1.00 77.19 287 THR A C 1
ATOM 2321 O O . THR A 1 287 ? -25.625 4.082 8.764 1.00 77.19 287 THR A O 1
ATOM 2324 N N . ILE A 1 288 ? -25.191 5.036 10.741 1.00 72.38 288 ILE A N 1
ATOM 2325 C CA . ILE A 1 288 ? -23.718 4.990 10.617 1.00 72.38 288 ILE A CA 1
ATOM 2326 C C . ILE A 1 288 ? -23.171 3.550 10.669 1.00 72.38 288 ILE A C 1
ATOM 2328 O O . ILE A 1 288 ? -22.133 3.269 10.071 1.00 72.38 288 ILE A O 1
ATOM 2332 N N . LEU A 1 289 ? -23.853 2.640 11.369 1.00 70.31 289 LEU A N 1
ATOM 2333 C CA . LEU A 1 289 ? -23.413 1.261 11.599 1.00 70.31 289 LEU A CA 1
ATOM 2334 C C . LEU A 1 289 ? -24.080 0.268 10.645 1.00 70.31 289 LEU A C 1
ATOM 2336 O O . LEU A 1 289 ? -23.407 -0.616 10.117 1.00 70.31 289 LEU A O 1
ATOM 2340 N N . THR A 1 290 ? -25.392 0.396 10.435 1.00 69.62 290 THR A N 1
ATOM 2341 C CA . THR A 1 290 ? -26.189 -0.543 9.627 1.00 69.62 290 THR A CA 1
ATOM 2342 C C . THR A 1 290 ? -26.408 -0.056 8.198 1.00 69.62 290 THR A C 1
ATOM 2344 O O . THR A 1 290 ? -26.667 -0.864 7.310 1.00 69.62 290 THR A O 1
ATOM 2347 N N . GLY A 1 291 ? -26.294 1.253 7.950 1.00 67.94 291 GLY A N 1
ATOM 2348 C CA . GLY A 1 291 ? -26.656 1.867 6.671 1.00 67.94 291 GLY A CA 1
ATOM 2349 C C . GLY A 1 291 ? -28.168 1.987 6.443 1.00 67.94 291 GLY A C 1
ATOM 2350 O O . GLY A 1 291 ? -28.582 2.437 5.376 1.00 67.94 291 GLY A O 1
ATOM 2351 N N . GLU A 1 292 ? -28.993 1.604 7.420 1.00 70.62 292 GLU A N 1
ATOM 2352 C CA . GLU A 1 292 ? -30.451 1.705 7.361 1.00 70.62 292 GLU A CA 1
ATOM 2353 C C . GLU A 1 292 ? -30.919 3.010 8.019 1.00 70.62 292 GLU A C 1
ATOM 2355 O O . GLU A 1 292 ? -30.544 3.317 9.149 1.00 70.62 292 GLU A O 1
ATOM 2360 N N . PHE A 1 293 ? -31.755 3.786 7.321 1.00 74.81 293 PHE A N 1
ATOM 2361 C CA . PHE A 1 293 ? -32.250 5.083 7.809 1.00 74.81 293 PHE A CA 1
ATOM 2362 C C . PHE A 1 293 ? -33.466 4.978 8.741 1.00 74.81 293 PHE A C 1
ATOM 2364 O O . PHE A 1 293 ? -33.937 5.993 9.255 1.00 74.81 293 PHE A O 1
ATOM 2371 N N . THR A 1 294 ? -34.016 3.779 8.940 1.00 85.62 294 THR A N 1
ATOM 2372 C CA . THR A 1 294 ? -35.181 3.582 9.807 1.00 85.62 294 THR A CA 1
ATOM 2373 C C . THR A 1 294 ? -34.761 3.665 11.274 1.00 85.62 294 THR A C 1
ATOM 2375 O O . THR A 1 294 ? -33.882 2.900 11.683 1.00 85.62 294 THR A O 1
ATOM 2378 N N . PRO A 1 295 ? -35.371 4.554 12.077 1.00 87.81 295 PRO A N 1
ATOM 2379 C CA . PRO A 1 295 ? -35.075 4.633 13.498 1.00 87.81 295 PRO A CA 1
ATOM 2380 C C . PRO A 1 295 ? -35.496 3.337 14.196 1.00 87.81 295 PRO A C 1
ATOM 2382 O O . PRO A 1 295 ? -36.541 2.766 13.887 1.00 87.81 295 PRO A O 1
ATOM 2385 N N . GLN A 1 296 ? -34.674 2.886 15.137 1.00 90.00 296 GLN A N 1
ATOM 2386 C CA . GLN A 1 296 ? -34.897 1.669 15.910 1.00 90.00 296 GLN A CA 1
ATOM 2387 C C . GLN A 1 296 ? -35.225 2.042 17.352 1.00 90.00 296 GLN A C 1
ATOM 2389 O O . GLN A 1 296 ? -34.539 2.865 17.962 1.00 90.00 296 GLN A O 1
ATOM 2394 N N . GLN A 1 297 ? -36.271 1.434 17.906 1.00 91.88 297 GLN A N 1
ATOM 2395 C CA . GLN A 1 297 ? -36.608 1.589 19.316 1.00 91.88 297 GLN A CA 1
ATOM 2396 C C . GLN A 1 297 ? -35.798 0.596 20.152 1.00 91.88 297 GLN A C 1
ATOM 2398 O O . GLN A 1 297 ? -35.724 -0.591 19.834 1.00 91.88 297 GLN A O 1
ATOM 2403 N N . LYS A 1 298 ? -35.198 1.096 21.229 1.00 93.12 298 LYS A N 1
ATOM 2404 C CA . LYS A 1 298 ? -34.440 0.334 22.216 1.00 93.12 298 LYS A CA 1
ATOM 2405 C C . LYS A 1 298 ? -35.150 0.383 23.557 1.00 93.12 298 LYS A C 1
ATOM 2407 O O . LYS A 1 298 ? -35.588 1.454 23.975 1.00 93.12 298 LYS A O 1
ATOM 2412 N N . VAL A 1 299 ? -35.264 -0.762 24.217 1.00 93.81 299 VAL A N 1
ATOM 2413 C CA . VAL A 1 299 ? -36.074 -0.933 25.434 1.00 93.81 299 VAL A CA 1
ATOM 2414 C C . VAL A 1 299 ? -35.253 -1.531 26.571 1.00 93.81 299 VAL A C 1
ATOM 2416 O O . VAL A 1 299 ? -34.272 -2.235 26.329 1.00 93.81 299 VAL A O 1
ATOM 2419 N N . SER A 1 300 ? -35.654 -1.257 27.811 1.00 92.44 300 SER A N 1
ATOM 2420 C CA . SER A 1 300 ? -34.988 -1.776 29.006 1.00 92.44 300 SER A CA 1
ATOM 2421 C C . SER A 1 300 ? -35.055 -3.301 29.121 1.00 92.44 300 SER A C 1
ATOM 2423 O O . SER A 1 300 ? -35.863 -3.973 28.478 1.00 92.44 300 SER A O 1
ATOM 2425 N N . ILE A 1 301 ? -34.171 -3.853 29.952 1.00 91.81 301 ILE A N 1
ATOM 2426 C CA . ILE A 1 301 ? -34.133 -5.284 30.290 1.00 91.81 301 ILE A CA 1
ATOM 2427 C C . ILE A 1 301 ? -35.004 -5.652 31.504 1.00 91.81 301 ILE A C 1
ATOM 2429 O O . ILE A 1 301 ? -34.940 -6.791 31.953 1.00 91.81 301 ILE A O 1
ATOM 2433 N N . MET A 1 302 ? -35.785 -4.721 32.067 1.00 85.56 302 MET A N 1
ATOM 2434 C CA . MET A 1 302 ? -36.498 -4.954 33.336 1.00 85.56 302 MET A CA 1
ATOM 2435 C C . MET A 1 302 ? -37.510 -6.103 33.277 1.00 85.56 302 MET A C 1
ATOM 2437 O O . MET A 1 302 ? -37.692 -6.796 34.272 1.00 85.56 302 MET A O 1
ATOM 2441 N N . ASP A 1 303 ? -38.116 -6.335 32.112 1.00 84.44 303 ASP A N 1
ATOM 2442 C CA . ASP A 1 303 ? -39.104 -7.401 31.907 1.00 84.44 303 ASP A CA 1
ATOM 2443 C C . ASP A 1 303 ? -38.467 -8.777 31.615 1.00 84.44 303 ASP A C 1
ATOM 2445 O O . ASP A 1 303 ? -39.175 -9.743 31.326 1.00 84.44 303 ASP A O 1
ATOM 2449 N N . ARG A 1 304 ? -37.129 -8.885 31.626 1.00 87.62 304 ARG A N 1
ATOM 2450 C CA . ARG A 1 304 ? -36.407 -10.135 31.340 1.00 87.62 304 ARG A CA 1
ATOM 2451 C C . ARG A 1 304 ? -36.160 -10.957 32.604 1.00 87.62 304 ARG A C 1
ATOM 2453 O O . ARG A 1 304 ? -36.019 -10.421 33.701 1.00 87.62 304 ARG A O 1
ATOM 2460 N N . GLU A 1 305 ? -36.061 -12.275 32.432 1.00 88.50 305 GLU A N 1
ATOM 2461 C CA . GLU A 1 305 ? -35.765 -13.193 33.535 1.00 88.50 305 GLU A CA 1
ATOM 2462 C C . GLU A 1 305 ? -34.337 -12.962 34.074 1.00 88.50 305 GLU A C 1
ATOM 2464 O O . GLU A 1 305 ? -33.390 -12.903 33.281 1.00 88.50 305 GLU A O 1
ATOM 2469 N N . PRO A 1 306 ? -34.141 -12.838 35.402 1.00 87.31 306 PRO A N 1
ATOM 2470 C CA . PRO A 1 306 ? -32.839 -12.514 35.989 1.00 87.31 306 PRO A CA 1
ATOM 2471 C C . PRO A 1 306 ? -31.735 -13.536 35.701 1.00 87.31 306 PRO A C 1
ATOM 2473 O O . PRO A 1 306 ? -30.564 -13.162 35.675 1.00 87.31 306 PRO A O 1
ATOM 2476 N N . GLU A 1 307 ? -32.088 -14.808 35.515 1.00 88.25 307 GLU A N 1
ATOM 2477 C CA . GLU A 1 307 ? -31.162 -15.915 35.262 1.00 88.25 307 GLU A CA 1
ATOM 2478 C C . GLU A 1 307 ? -30.727 -16.013 33.790 1.00 88.25 307 GLU A C 1
ATOM 2480 O O . GLU A 1 307 ? -29.772 -16.726 33.474 1.00 88.25 307 GLU A O 1
ATOM 2485 N N . GLU A 1 308 ? -31.395 -15.303 32.875 1.00 89.44 308 GLU A N 1
ATOM 2486 C CA . GLU A 1 308 ? -31.049 -15.324 31.456 1.00 89.44 308 GLU A CA 1
ATOM 2487 C C . GLU A 1 308 ? -29.753 -14.527 31.202 1.00 89.44 308 GLU A C 1
ATOM 2489 O O . GLU A 1 308 ? -29.545 -13.424 31.715 1.00 89.44 308 GLU A O 1
ATOM 2494 N N . HIS A 1 309 ? -28.857 -15.107 30.400 1.00 88.69 309 HIS A N 1
ATOM 2495 C CA . HIS A 1 309 ? -27.611 -14.463 29.985 1.00 88.69 309 HIS A CA 1
ATOM 2496 C C . HIS A 1 309 ? -27.837 -13.524 28.801 1.00 88.69 309 HIS A C 1
ATOM 2498 O O . HIS A 1 309 ? -28.556 -13.865 27.851 1.00 88.69 309 HIS A O 1
ATOM 2504 N N . LEU A 1 310 ? -27.150 -12.380 28.824 1.00 88.44 310 LEU A N 1
ATOM 2505 C CA . LEU A 1 310 ? -27.136 -11.441 27.709 1.00 88.44 310 LEU A CA 1
ATOM 2506 C C . LEU A 1 310 ? -26.500 -12.094 26.473 1.00 88.44 310 LEU A C 1
ATOM 2508 O O . LEU A 1 310 ? -25.361 -12.556 26.506 1.00 88.44 310 LEU A O 1
ATOM 2512 N N . SER A 1 311 ? -27.227 -12.102 25.352 1.00 87.31 311 SER A N 1
ATOM 2513 C CA . SER A 1 311 ? -26.725 -12.601 24.072 1.00 87.31 311 SER A CA 1
ATOM 2514 C C . SER A 1 311 ? -26.721 -11.509 23.010 1.00 87.31 311 SER A C 1
ATOM 2516 O O . SER A 1 311 ? -27.761 -10.990 22.607 1.00 87.31 311 SER A O 1
ATOM 2518 N N . TRP A 1 312 ? -25.544 -11.224 22.451 1.00 81.31 312 TRP A N 1
ATOM 2519 C CA . TRP A 1 312 ? -25.356 -10.149 21.469 1.00 81.31 312 TRP A CA 1
ATOM 2520 C C . TRP A 1 312 ? -26.150 -10.315 20.163 1.00 81.31 312 TRP A C 1
ATOM 2522 O O . TRP A 1 312 ? -26.404 -9.343 19.451 1.00 81.31 312 TRP A O 1
ATOM 2532 N N . MET A 1 313 ? -26.515 -11.546 19.794 1.00 78.12 313 MET A N 1
ATOM 2533 C CA . MET A 1 313 ? -27.297 -11.788 18.576 1.00 78.12 313 MET A CA 1
ATOM 2534 C C . MET A 1 313 ? -28.792 -11.569 18.795 1.00 78.12 313 MET A C 1
ATOM 2536 O O . MET A 1 313 ? -29.449 -11.032 17.905 1.00 78.12 313 MET A O 1
ATOM 2540 N N . ARG A 1 314 ? -29.307 -11.969 19.961 1.00 84.88 314 ARG A N 1
ATOM 2541 C CA . ARG A 1 314 ? -30.737 -11.951 20.289 1.00 84.88 314 ARG A CA 1
ATOM 2542 C C . ARG A 1 314 ? -31.171 -10.621 20.901 1.00 84.88 314 ARG A C 1
ATOM 2544 O O . ARG A 1 314 ? -32.206 -10.085 20.529 1.00 84.88 314 ARG A O 1
ATOM 2551 N N . ASP A 1 315 ? -30.357 -10.055 21.785 1.00 88.38 315 ASP A N 1
ATOM 2552 C CA . ASP A 1 315 ? -30.760 -8.970 22.686 1.00 88.38 315 ASP A CA 1
ATOM 2553 C C . ASP A 1 315 ? -30.362 -7.575 22.172 1.00 88.38 315 ASP A C 1
ATOM 2555 O O . ASP A 1 315 ? -30.256 -6.614 22.931 1.00 88.38 315 ASP A O 1
ATOM 2559 N N . LYS A 1 316 ? -30.181 -7.429 20.852 1.00 87.06 316 LYS A N 1
ATOM 2560 C CA . LYS A 1 316 ? -29.784 -6.161 20.208 1.00 87.06 316 LYS A CA 1
ATOM 2561 C C . LYS A 1 316 ? -30.746 -5.007 20.481 1.00 87.06 316 LYS A C 1
ATOM 2563 O O . LYS A 1 316 ? -30.329 -3.853 20.457 1.00 87.06 316 LYS A O 1
ATOM 2568 N N . GLN A 1 317 ? -32.023 -5.301 20.715 1.00 90.38 317 GLN A N 1
ATOM 2569 C CA . GLN A 1 317 ? -33.048 -4.304 21.040 1.00 90.38 317 GLN A CA 1
ATOM 2570 C C . GLN A 1 317 ? -32.831 -3.636 22.407 1.00 90.38 317 GLN A C 1
ATOM 2572 O O . GLN A 1 317 ? -33.387 -2.576 22.656 1.00 90.38 317 GLN A O 1
ATOM 2577 N N . HIS A 1 318 ? -32.006 -4.220 23.276 1.00 92.44 318 HIS A N 1
ATOM 2578 C CA . HIS A 1 318 ? -31.711 -3.675 24.602 1.00 92.44 318 HIS A CA 1
ATOM 2579 C C . HIS A 1 318 ? -30.381 -2.908 24.650 1.00 92.44 318 HIS A C 1
ATOM 2581 O O . HIS A 1 318 ? -30.049 -2.294 25.663 1.00 92.44 318 HIS A O 1
ATOM 2587 N N . VAL A 1 319 ? -29.609 -2.942 23.557 1.00 92.81 319 VAL A N 1
ATOM 2588 C CA . VAL A 1 319 ? -28.251 -2.395 23.485 1.00 92.81 319 VAL A CA 1
ATOM 2589 C C . VAL A 1 319 ? -28.217 -1.148 22.604 1.00 92.81 319 VAL A C 1
ATOM 2591 O O . VAL A 1 319 ? -28.670 -1.158 21.455 1.00 92.81 319 VAL A O 1
ATOM 2594 N N . LEU A 1 320 ? -27.639 -0.082 23.149 1.00 92.75 320 LEU A N 1
ATOM 2595 C CA . LEU A 1 320 ? -27.230 1.131 22.450 1.00 92.75 320 LEU A CA 1
ATOM 2596 C C . LEU A 1 320 ? -25.804 0.935 21.936 1.00 92.75 320 LEU A C 1
ATOM 2598 O O . LEU A 1 320 ? -24.907 0.622 22.716 1.00 92.75 320 LEU A O 1
ATOM 2602 N N . PHE A 1 321 ? -25.584 1.110 20.634 1.00 91.44 321 PHE A N 1
ATOM 2603 C CA . PHE A 1 321 ? -24.259 0.936 20.037 1.00 91.44 321 PHE A CA 1
ATOM 2604 C C . PHE A 1 321 ? -23.503 2.264 19.938 1.00 91.44 321 PHE A C 1
ATOM 2606 O O . PHE A 1 321 ? -24.093 3.310 19.649 1.00 91.44 321 PHE A O 1
ATOM 2613 N N . CYS A 1 322 ? -22.185 2.207 20.114 1.00 89.25 322 CYS A N 1
ATOM 2614 C CA . CYS A 1 322 ? -21.280 3.340 19.952 1.00 89.25 322 CYS A CA 1
ATOM 2615 C C . CYS A 1 322 ? -21.433 3.984 18.557 1.00 89.25 322 CYS A C 1
ATOM 2617 O O . CYS A 1 322 ? -21.478 3.282 17.544 1.00 89.25 322 CYS A O 1
ATOM 2619 N N . GLY A 1 323 ? -21.546 5.313 18.503 1.00 85.50 323 GLY A N 1
ATOM 2620 C CA . GLY A 1 323 ? -21.716 6.092 17.272 1.00 85.50 323 GLY A CA 1
ATOM 2621 C C . GLY A 1 323 ? -23.155 6.191 16.752 1.00 85.50 323 GLY A C 1
ATOM 2622 O O . GLY A 1 323 ? -23.390 6.867 15.750 1.00 85.50 323 GLY A O 1
ATOM 2623 N N . THR A 1 324 ? -24.131 5.556 17.409 1.00 88.38 324 THR A N 1
ATOM 2624 C CA . THR A 1 324 ? -25.559 5.762 17.099 1.00 88.38 324 THR A CA 1
ATOM 2625 C C . THR A 1 324 ? -26.030 7.119 17.611 1.00 88.38 324 THR A C 1
ATOM 2627 O O . THR A 1 324 ? -25.541 7.599 18.632 1.00 88.38 324 THR A O 1
ATOM 2630 N N . LYS A 1 325 ? -26.969 7.761 16.906 1.00 89.12 325 LYS A N 1
ATOM 2631 C CA . LYS A 1 325 ? -27.554 9.041 17.343 1.00 89.12 325 LYS A CA 1
ATOM 2632 C C . LYS A 1 325 ? -28.849 8.793 18.103 1.00 89.12 325 LYS A C 1
ATOM 2634 O O . LYS A 1 325 ? -29.714 8.076 17.599 1.00 89.12 325 LYS A O 1
ATOM 2639 N N . ILE A 1 326 ? -29.006 9.409 19.270 1.00 89.44 326 ILE A N 1
ATOM 2640 C CA . ILE A 1 326 ? -30.247 9.323 20.049 1.00 89.44 326 ILE A CA 1
ATOM 2641 C C . ILE A 1 326 ? -31.199 10.404 19.548 1.00 89.44 326 ILE A C 1
ATOM 2643 O O . ILE A 1 326 ? -30.890 11.588 19.615 1.00 89.44 326 ILE A O 1
ATOM 2647 N N . LEU A 1 327 ? -32.354 9.992 19.033 1.00 89.19 327 LEU A N 1
ATOM 2648 C CA . LEU A 1 327 ? -33.378 10.906 18.525 1.00 89.19 327 LEU A CA 1
ATOM 2649 C C . LEU A 1 327 ? -34.360 11.298 19.628 1.00 89.19 327 LEU A C 1
ATOM 2651 O O . LEU A 1 327 ? -34.773 12.448 19.727 1.00 89.19 327 LEU A O 1
ATOM 2655 N N . GLN A 1 328 ? -34.735 10.325 20.457 1.00 89.06 328 GLN A N 1
ATOM 2656 C CA . GLN A 1 328 ? -35.701 10.503 21.532 1.00 89.06 328 GLN A CA 1
ATOM 2657 C C . GLN A 1 328 ? -35.379 9.552 22.686 1.00 89.06 328 GLN A C 1
ATOM 2659 O O . GLN A 1 328 ? -34.848 8.464 22.465 1.00 89.06 328 GLN A O 1
ATOM 2664 N N . HIS A 1 329 ? -35.722 9.950 23.908 1.00 90.88 329 HIS A N 1
ATOM 2665 C CA . HIS A 1 329 ? -35.645 9.109 25.100 1.00 90.88 329 HIS A CA 1
ATOM 2666 C C . HIS A 1 329 ? -36.949 9.214 25.895 1.00 90.88 329 HIS A C 1
ATOM 2668 O O . HIS A 1 329 ? -37.648 10.227 25.826 1.00 90.88 329 HIS A O 1
ATOM 2674 N N . THR A 1 330 ? -37.272 8.161 26.639 1.00 90.19 330 THR A N 1
ATOM 2675 C CA . THR A 1 330 ? -38.355 8.137 27.623 1.00 90.19 330 THR A CA 1
ATOM 2676 C C . THR A 1 330 ? -37.794 7.613 28.947 1.00 90.19 330 THR A C 1
ATOM 2678 O O . THR A 1 330 ? -37.358 6.453 28.980 1.00 90.19 330 THR A O 1
ATOM 2681 N N . PRO A 1 331 ? -37.780 8.420 30.020 1.00 87.25 331 PRO A N 1
ATOM 2682 C CA . PRO A 1 331 ? -37.325 7.964 31.327 1.00 87.25 331 PRO A CA 1
ATOM 2683 C C . PRO A 1 331 ? -38.283 6.941 31.928 1.00 87.25 331 PRO A C 1
ATOM 2685 O O . PRO A 1 331 ? -39.488 6.968 31.672 1.00 87.25 331 PRO A O 1
ATOM 2688 N N . ASP A 1 332 ? -37.741 6.085 32.787 1.00 83.88 332 ASP A N 1
ATOM 2689 C CA . ASP A 1 332 ? -38.521 5.206 33.649 1.00 83.88 332 ASP A CA 1
ATOM 2690 C C . ASP A 1 332 ? -38.137 5.453 35.110 1.00 83.88 332 ASP A C 1
ATOM 2692 O O . ASP A 1 332 ? -36.985 5.301 35.511 1.00 83.88 332 ASP A O 1
ATOM 2696 N N . MET A 1 333 ? -39.124 5.877 35.898 1.00 74.94 333 MET A N 1
ATOM 2697 C CA . MET A 1 333 ? -38.969 6.277 37.299 1.00 74.94 333 MET A CA 1
ATOM 2698 C C . MET A 1 333 ? -39.168 5.114 38.281 1.00 74.94 333 MET A C 1
ATOM 2700 O O . MET A 1 333 ? -39.060 5.325 39.492 1.00 74.94 333 MET A O 1
ATOM 2704 N N . THR A 1 334 ? -39.517 3.922 37.788 1.00 75.56 334 THR A N 1
ATOM 2705 C CA . THR A 1 334 ? -39.843 2.752 38.621 1.00 75.56 334 THR A CA 1
ATOM 2706 C C . THR A 1 334 ? -38.607 2.015 39.142 1.00 75.56 334 THR A C 1
ATOM 2708 O O . THR A 1 334 ? -38.700 1.272 40.119 1.00 75.56 334 THR A O 1
ATOM 2711 N N . PHE A 1 335 ? -37.440 2.256 38.544 1.00 80.06 335 PHE A N 1
ATOM 2712 C CA . PHE A 1 335 ? -36.176 1.651 38.949 1.00 80.06 335 PHE A CA 1
ATOM 2713 C C . PHE A 1 335 ? -35.638 2.239 40.266 1.00 80.06 335 PHE A C 1
ATOM 2715 O O . PHE A 1 335 ? -35.901 3.395 40.607 1.00 80.06 335 PHE A O 1
ATOM 2722 N N . HIS A 1 336 ? -34.843 1.463 41.017 1.00 79.38 336 HIS A N 1
ATOM 2723 C CA . HIS A 1 336 ? -34.330 1.876 42.335 1.00 79.38 336 HIS A CA 1
ATOM 2724 C C . HIS A 1 336 ? -33.386 3.081 42.280 1.00 79.38 336 HIS A C 1
ATOM 2726 O O . HIS A 1 336 ? -33.234 3.788 43.277 1.00 79.38 336 HIS A O 1
ATOM 2732 N N . MET A 1 337 ? -32.760 3.325 41.128 1.00 79.75 337 MET A N 1
ATOM 2733 C CA . MET A 1 337 ? -31.819 4.419 40.923 1.00 79.75 337 MET A CA 1
ATOM 2734 C C . MET A 1 337 ? -32.389 5.463 39.965 1.00 79.75 337 MET A C 1
ATOM 2736 O O . MET A 1 337 ? -32.616 5.181 38.792 1.00 79.75 337 MET A O 1
ATOM 2740 N N . LYS A 1 338 ? -32.586 6.687 40.470 1.00 81.81 338 LYS A N 1
ATOM 2741 C CA . LYS A 1 338 ? -33.079 7.821 39.679 1.00 81.81 338 LYS A CA 1
ATOM 2742 C C . LYS A 1 338 ? -31.926 8.625 39.094 1.00 81.81 338 LYS A C 1
ATOM 2744 O O . LYS A 1 338 ? -30.970 8.962 39.800 1.00 81.81 338 LYS A O 1
ATOM 2749 N N . THR A 1 339 ? -32.044 8.938 37.811 1.00 85.81 339 THR A N 1
ATOM 2750 C CA . THR A 1 339 ? -31.141 9.830 37.085 1.00 85.81 339 THR A CA 1
ATOM 2751 C C . THR A 1 339 ? -31.430 11.290 37.454 1.00 85.81 339 THR A C 1
ATOM 2753 O O . THR A 1 339 ? -32.594 11.649 37.624 1.00 85.81 339 THR A O 1
ATOM 2756 N N . PRO A 1 340 ? -30.411 12.155 37.579 1.00 85.62 340 PRO A N 1
ATOM 2757 C CA . PRO A 1 340 ? -30.591 13.559 37.960 1.00 85.62 340 PRO A CA 1
ATOM 2758 C C . PRO A 1 340 ? -31.206 14.428 36.850 1.00 85.62 340 PRO A C 1
ATOM 2760 O O . PRO A 1 340 ? -31.637 15.545 37.114 1.00 85.62 340 PRO A O 1
ATOM 2763 N N . ASP A 1 341 ? -31.200 13.933 35.617 1.00 85.56 341 ASP A N 1
ATOM 2764 C CA . ASP A 1 341 ? -31.522 14.636 34.376 1.00 85.56 341 ASP A CA 1
ATOM 2765 C C . ASP A 1 341 ? -32.661 13.971 33.586 1.00 85.56 341 ASP A C 1
ATOM 2767 O O . ASP A 1 341 ? -32.828 14.269 32.405 1.00 85.56 341 ASP A O 1
ATOM 2771 N N . ASP A 1 342 ? -33.413 13.063 34.221 1.00 86.38 342 ASP A N 1
ATOM 2772 C CA . ASP A 1 342 ? -34.493 12.278 33.599 1.00 86.38 342 ASP A CA 1
ATOM 2773 C C . ASP A 1 342 ? -34.072 11.560 32.297 1.00 86.38 342 ASP A C 1
ATOM 2775 O O . ASP A 1 342 ? -34.870 11.362 31.379 1.00 86.38 342 ASP A O 1
ATOM 2779 N N . GLY A 1 343 ? -32.799 11.162 32.211 1.00 87.19 343 GLY A N 1
ATOM 2780 C CA . GLY A 1 343 ? -32.270 10.378 31.101 1.00 87.19 343 GLY A CA 1
ATOM 2781 C C . GLY A 1 343 ? -32.602 8.886 31.195 1.00 87.19 343 GLY A C 1
ATOM 2782 O O . GLY A 1 343 ? -33.146 8.378 32.175 1.00 87.19 343 GLY A O 1
ATOM 2783 N N . CYS A 1 344 ? -32.261 8.154 30.137 1.00 90.69 344 CYS A N 1
ATOM 2784 C CA . CYS A 1 344 ? -32.370 6.700 30.111 1.00 90.69 344 CYS A CA 1
ATOM 2785 C C . CYS A 1 344 ? -31.180 6.083 30.859 1.00 90.69 344 CYS A C 1
ATOM 2787 O O . CYS A 1 344 ? -30.026 6.393 30.557 1.00 90.69 344 CYS A O 1
ATOM 2789 N N . LEU A 1 345 ? -31.447 5.214 31.835 1.00 93.06 345 LEU A N 1
ATOM 2790 C CA . LEU A 1 345 ? -30.398 4.586 32.632 1.00 93.06 345 LEU A CA 1
ATOM 2791 C C . LEU A 1 345 ? -29.783 3.423 31.856 1.00 93.06 345 LEU A C 1
ATOM 2793 O O . LEU A 1 345 ? -30.488 2.486 31.475 1.00 93.06 345 LEU A O 1
ATOM 2797 N N . ALA A 1 346 ? -28.467 3.445 31.669 1.00 93.81 346 ALA A N 1
ATOM 2798 C CA . ALA A 1 346 ? -27.751 2.400 30.953 1.00 93.81 346 ALA A CA 1
ATOM 2799 C C . ALA A 1 346 ? -26.441 2.020 31.649 1.00 93.81 346 ALA A C 1
ATOM 2801 O O . ALA A 1 346 ? -25.849 2.822 32.364 1.00 93.81 346 ALA A O 1
ATOM 2802 N N . ILE A 1 347 ? -25.969 0.796 31.425 1.00 94.38 347 ILE A N 1
ATOM 2803 C CA . ILE A 1 347 ? -24.667 0.319 31.898 1.00 94.38 347 ILE A CA 1
ATOM 2804 C C . ILE A 1 347 ? -23.716 0.110 30.723 1.00 94.38 347 ILE A C 1
ATOM 2806 O O . ILE A 1 347 ? -24.094 -0.443 29.690 1.00 94.38 347 ILE A O 1
ATOM 2810 N N . VAL A 1 348 ? -22.470 0.554 30.866 1.00 95.00 348 VAL A N 1
ATOM 2811 C CA . VAL A 1 348 ? -21.442 0.421 29.829 1.00 95.00 348 VAL A CA 1
ATOM 2812 C C . VAL A 1 348 ? -20.980 -1.035 29.740 1.00 95.00 348 VAL A C 1
ATOM 2814 O O . VAL A 1 348 ? -20.469 -1.589 30.711 1.00 95.00 348 VAL A O 1
ATOM 2817 N N . LEU A 1 349 ? -21.117 -1.654 28.565 1.00 93.19 349 LEU A N 1
ATOM 2818 C CA . LEU A 1 349 ? -20.679 -3.031 28.315 1.00 93.19 349 LEU A CA 1
ATOM 2819 C C . LEU A 1 349 ? -19.262 -3.081 27.739 1.00 93.19 349 LEU A C 1
ATOM 2821 O O . LEU A 1 349 ? -18.415 -3.842 28.206 1.00 93.19 349 LEU A O 1
ATOM 2825 N N . ARG A 1 350 ? -19.007 -2.293 26.688 1.00 91.44 350 ARG A N 1
ATOM 2826 C CA . ARG A 1 350 ? -17.741 -2.295 25.938 1.00 91.44 350 ARG A CA 1
ATOM 2827 C C . ARG A 1 350 ? -17.313 -0.877 25.605 1.00 91.44 350 ARG A C 1
ATOM 2829 O O . ARG A 1 350 ? -18.144 -0.018 25.324 1.00 91.44 350 ARG A O 1
ATOM 2836 N N . THR A 1 351 ? -16.004 -0.669 25.587 1.00 91.75 351 THR A N 1
ATOM 2837 C CA . THR A 1 351 ? -15.359 0.618 25.307 1.00 91.75 351 THR A CA 1
ATOM 2838 C C . THR A 1 351 ? -14.229 0.439 24.290 1.00 91.75 351 THR A C 1
ATOM 2840 O O . THR A 1 351 ? -13.726 -0.668 24.072 1.00 91.75 351 THR A O 1
ATOM 2843 N N . GLY A 1 352 ? -13.841 1.525 23.623 1.00 87.44 352 GLY A N 1
ATOM 2844 C CA . GLY A 1 352 ? -12.731 1.567 22.675 1.00 87.44 352 GLY A CA 1
ATOM 2845 C C . GLY A 1 352 ? -12.923 0.639 21.474 1.00 87.44 352 GLY A C 1
ATOM 2846 O O . GLY A 1 352 ? -14.030 0.474 20.957 1.00 87.44 352 GLY A O 1
ATOM 2847 N N . PHE A 1 353 ? -11.828 0.013 21.028 1.00 81.94 353 PHE A N 1
ATOM 2848 C CA . PHE A 1 353 ? -11.801 -0.878 19.859 1.00 81.94 353 PHE A CA 1
ATOM 2849 C C . PHE A 1 353 ? -12.680 -2.129 19.984 1.00 81.94 353 PHE A C 1
ATOM 2851 O O . PHE A 1 353 ? -12.885 -2.804 18.980 1.00 81.94 353 PHE A O 1
ATOM 2858 N N . GLU A 1 354 ? -13.208 -2.429 21.173 1.00 84.38 354 GLU A N 1
ATOM 2859 C CA . GLU A 1 354 ? -14.065 -3.595 21.388 1.00 84.38 354 GLU A CA 1
ATOM 2860 C C . GLU A 1 354 ? -15.558 -3.326 21.151 1.00 84.38 354 GLU A C 1
ATOM 2862 O O . GLU A 1 354 ? -16.342 -4.259 20.960 1.00 84.38 354 GLU A O 1
ATOM 2867 N N . THR A 1 355 ? -15.952 -2.052 21.093 1.00 88.12 355 THR A N 1
ATOM 2868 C CA . THR A 1 355 ? -17.299 -1.652 20.657 1.00 88.12 355 THR A CA 1
ATOM 2869 C C . THR A 1 355 ? -17.587 -2.131 19.233 1.00 88.12 355 THR A C 1
ATOM 2871 O O . THR A 1 355 ? -16.665 -2.403 18.459 1.00 88.12 355 THR A O 1
ATOM 2874 N N . LEU A 1 356 ? -18.859 -2.197 18.831 1.00 82.75 356 LEU A N 1
ATOM 2875 C CA . LEU A 1 356 ? -19.216 -2.565 17.456 1.00 82.75 356 LEU A CA 1
ATOM 2876 C C . LEU A 1 356 ? -18.544 -1.636 16.426 1.00 82.75 356 LEU A C 1
ATOM 2878 O O . LEU A 1 356 ? -17.932 -2.111 15.465 1.00 82.75 356 LEU A O 1
ATOM 2882 N N . GLN A 1 357 ? -18.591 -0.322 16.663 1.00 82.56 357 GLN A N 1
ATOM 2883 C CA . GLN A 1 357 ? -17.915 0.675 15.829 1.00 82.56 357 GLN A CA 1
ATOM 2884 C C . GLN A 1 357 ? -16.390 0.508 15.863 1.00 82.56 357 GLN A C 1
ATOM 2886 O O . GLN A 1 357 ? -15.732 0.540 14.821 1.00 82.56 357 GLN A O 1
ATOM 2891 N N . GLY A 1 358 ? -15.824 0.294 17.052 1.00 80.00 358 GLY A N 1
ATOM 2892 C CA . GLY A 1 358 ? -14.395 0.093 17.260 1.00 80.00 358 GLY A CA 1
ATOM 2893 C C . GLY A 1 358 ? -13.854 -1.139 16.543 1.00 80.00 358 GLY A C 1
ATOM 2894 O O . GLY A 1 358 ? -12.819 -1.047 15.887 1.00 80.00 358 GLY A O 1
ATOM 2895 N N . ARG A 1 359 ? -14.578 -2.263 16.580 1.00 76.38 359 ARG A N 1
ATOM 2896 C CA . ARG A 1 359 ? -14.208 -3.514 15.901 1.00 76.38 359 ARG A CA 1
ATOM 2897 C C . ARG A 1 359 ? -14.240 -3.368 14.386 1.00 76.38 359 ARG A C 1
ATOM 2899 O O . ARG A 1 359 ? -13.359 -3.903 13.705 1.00 76.38 359 ARG A O 1
ATOM 2906 N N . LEU A 1 360 ? -15.216 -2.629 13.853 1.00 71.94 360 LEU A N 1
ATOM 2907 C CA . LEU A 1 360 ? -15.248 -2.259 12.436 1.00 71.94 360 LEU A CA 1
ATOM 2908 C C . LEU A 1 360 ? -14.011 -1.427 12.082 1.00 71.94 360 LEU A C 1
ATOM 2910 O O . LEU A 1 360 ? -13.265 -1.799 11.176 1.00 71.94 360 LEU A O 1
ATOM 2914 N N . MET A 1 361 ? -13.730 -0.371 12.850 1.00 71.56 361 MET A N 1
ATOM 2915 C CA . MET A 1 361 ? -12.562 0.488 12.636 1.00 71.56 361 MET A CA 1
ATOM 2916 C C . MET A 1 361 ? -11.246 -0.297 12.716 1.00 71.56 361 MET A C 1
ATOM 2918 O O . MET A 1 361 ? -10.393 -0.181 11.839 1.00 71.56 361 MET A O 1
ATOM 2922 N N . HIS A 1 362 ? -11.102 -1.151 13.729 1.00 71.19 362 HIS A N 1
ATOM 2923 C CA . HIS A 1 362 ? -9.964 -2.044 13.918 1.00 71.19 362 HIS A CA 1
ATOM 2924 C C . HIS A 1 362 ? -9.770 -2.968 12.713 1.00 71.19 362 HIS A C 1
ATOM 2926 O O . HIS A 1 362 ? -8.685 -3.014 12.140 1.00 71.19 362 HIS A O 1
ATOM 2932 N N . THR A 1 363 ? -10.827 -3.664 12.282 1.00 63.22 363 THR A N 1
ATOM 2933 C CA . THR A 1 363 ? -10.772 -4.572 11.125 1.00 63.22 363 THR A CA 1
ATOM 2934 C C . THR A 1 363 ? -10.311 -3.834 9.876 1.00 63.22 363 THR A C 1
ATOM 2936 O O . THR A 1 363 ? -9.476 -4.331 9.119 1.00 63.22 363 THR A O 1
ATOM 2939 N N . ILE A 1 364 ? -10.811 -2.617 9.683 1.00 65.06 364 ILE A N 1
ATOM 2940 C CA . ILE A 1 364 ? -10.422 -1.781 8.563 1.00 65.06 364 ILE A CA 1
ATOM 2941 C C . ILE A 1 364 ? -8.932 -1.396 8.646 1.00 65.06 364 ILE A C 1
ATOM 2943 O O . ILE A 1 364 ? -8.212 -1.566 7.659 1.00 65.06 364 ILE A O 1
ATOM 2947 N N . PHE A 1 365 ? -8.435 -0.961 9.808 1.00 65.06 365 PHE A N 1
ATOM 2948 C CA . PHE A 1 365 ? -7.014 -0.644 9.994 1.00 65.06 365 PHE A CA 1
ATOM 2949 C C . PHE A 1 365 ? -6.099 -1.861 9.783 1.00 65.06 365 PHE A C 1
ATOM 2951 O O . PHE A 1 365 ? -5.084 -1.736 9.102 1.00 65.06 365 PHE A O 1
ATOM 2958 N N . VAL A 1 366 ? -6.477 -3.042 10.280 1.00 58.66 366 VAL A N 1
ATOM 2959 C CA . VAL A 1 366 ? -5.685 -4.284 10.160 1.00 58.66 366 VAL A CA 1
ATOM 2960 C C . VAL A 1 366 ? -5.695 -4.849 8.743 1.00 58.66 366 VAL A C 1
ATOM 2962 O O . VAL A 1 366 ? -4.664 -5.279 8.220 1.00 58.66 366 VAL A O 1
ATOM 2965 N N . SER A 1 367 ? -6.845 -4.812 8.066 1.00 53.59 367 SER A N 1
ATOM 2966 C CA . SER A 1 367 ? -6.962 -5.279 6.679 1.00 53.59 367 SER A CA 1
ATOM 2967 C C . SER A 1 367 ? -6.035 -4.521 5.721 1.00 53.59 367 SER A C 1
ATOM 2969 O O . SER A 1 367 ? -5.640 -5.048 4.685 1.00 53.59 367 SER A O 1
ATOM 2971 N N . ARG A 1 368 ? -5.617 -3.305 6.085 1.00 53.72 368 ARG A N 1
ATOM 2972 C CA . ARG A 1 368 ? -4.700 -2.488 5.294 1.00 53.72 368 ARG A CA 1
ATOM 2973 C C . ARG A 1 368 ? -3.251 -2.981 5.318 1.00 53.72 368 ARG A C 1
ATOM 2975 O O . ARG A 1 368 ? -2.553 -2.806 4.322 1.00 53.72 368 ARG A O 1
ATOM 2982 N N . GLU A 1 369 ? -2.795 -3.573 6.420 1.00 46.91 369 GLU A N 1
ATOM 2983 C CA . GLU A 1 369 ? -1.403 -4.032 6.576 1.00 46.91 369 GLU A CA 1
ATOM 2984 C C . GLU A 1 369 ? -1.151 -5.357 5.835 1.00 46.91 369 GLU A C 1
ATOM 2986 O O . GLU A 1 369 ? -0.063 -5.596 5.313 1.00 46.91 369 GLU A O 1
ATOM 2991 N N . THR A 1 370 ? -2.184 -6.189 5.696 1.00 40.34 370 THR A N 1
ATOM 2992 C CA . THR A 1 370 ? -2.076 -7.552 5.141 1.00 40.34 370 THR A CA 1
ATOM 2993 C C . THR A 1 370 ? -2.108 -7.610 3.608 1.00 40.34 370 THR A C 1
ATOM 2995 O O . THR A 1 370 ? -1.529 -8.518 3.014 1.00 40.34 370 THR A O 1
ATOM 2998 N N . VAL A 1 371 ? -2.710 -6.625 2.928 1.00 45.91 371 VAL A N 1
ATOM 2999 C CA . VAL A 1 371 ? -2.881 -6.635 1.454 1.00 45.91 371 VAL A CA 1
ATOM 3000 C C . VAL A 1 371 ? -1.588 -6.273 0.692 1.00 45.91 371 VAL A C 1
ATOM 3002 O O . VAL A 1 371 ? -1.487 -6.478 -0.519 1.00 45.91 371 VAL A O 1
ATOM 3005 N N . SER A 1 372 ? -0.540 -5.818 1.388 1.00 43.06 372 SER A N 1
ATOM 3006 C CA . SER A 1 372 ? 0.794 -5.637 0.789 1.00 43.06 372 SER A CA 1
ATOM 3007 C C . SER A 1 372 ? 1.496 -6.978 0.487 1.00 43.06 372 SER A C 1
ATOM 3009 O O . SER A 1 372 ? 2.302 -7.084 -0.445 1.00 43.06 372 SER A O 1
ATOM 3011 N N . ALA A 1 373 ? 1.143 -8.042 1.212 1.00 36.09 373 ALA A N 1
ATOM 3012 C CA . ALA A 1 373 ? 1.911 -9.280 1.266 1.00 36.09 373 ALA A CA 1
ATOM 3013 C C . ALA A 1 373 ? 1.253 -10.425 0.476 1.00 36.09 373 ALA A C 1
ATOM 3015 O O . ALA A 1 373 ? 0.575 -11.272 1.044 1.00 36.09 373 ALA A O 1
ATOM 3016 N N . ASN A 1 374 ? 1.475 -10.424 -0.844 1.00 44.75 374 ASN A N 1
ATOM 3017 C CA . ASN A 1 374 ? 1.509 -11.576 -1.773 1.00 44.75 374 ASN A CA 1
ATOM 3018 C C . ASN A 1 374 ? 0.754 -11.319 -3.077 1.00 44.75 374 ASN A C 1
ATOM 3020 O O . ASN A 1 374 ? -0.277 -11.926 -3.362 1.00 44.75 374 ASN A O 1
ATOM 3024 N N . SER A 1 375 ? 1.353 -10.533 -3.966 1.00 55.69 375 SER A N 1
ATOM 3025 C CA . SER A 1 375 ? 1.293 -10.923 -5.374 1.00 55.69 375 SER A CA 1
ATOM 3026 C C . SER A 1 375 ? 2.616 -11.609 -5.691 1.00 55.69 375 SER A C 1
ATOM 3028 O O . SER A 1 375 ? 3.615 -10.937 -5.953 1.00 55.69 375 SER A O 1
ATOM 3030 N N . TRP A 1 376 ? 2.625 -12.941 -5.640 1.00 57.97 376 TRP A N 1
ATOM 3031 C CA . TRP A 1 376 ? 3.708 -13.783 -6.169 1.00 57.97 376 TRP A CA 1
ATOM 3032 C C . TRP A 1 376 ? 4.212 -13.272 -7.534 1.00 57.97 376 TRP A C 1
ATOM 3034 O O . TRP A 1 376 ? 5.406 -13.270 -7.805 1.00 57.97 376 TRP A O 1
ATOM 3044 N N . GLU A 1 377 ? 3.307 -12.714 -8.340 1.00 58.03 377 GLU A N 1
ATOM 3045 C CA . GLU A 1 377 ? 3.577 -12.047 -9.616 1.00 58.03 377 GLU A CA 1
ATOM 3046 C C . GLU A 1 377 ? 4.582 -10.882 -9.524 1.00 58.03 377 GLU A C 1
ATOM 3048 O O . GLU A 1 377 ? 5.491 -10.814 -10.346 1.00 58.03 377 GLU A O 1
ATOM 3053 N N . ARG A 1 378 ? 4.488 -9.999 -8.513 1.00 59.66 378 ARG A N 1
ATOM 3054 C CA . ARG A 1 378 ? 5.480 -8.922 -8.285 1.00 59.66 378 ARG A CA 1
ATOM 3055 C C . ARG A 1 378 ? 6.855 -9.497 -7.951 1.00 59.66 378 ARG A C 1
ATOM 3057 O O . ARG A 1 378 ? 7.860 -9.004 -8.455 1.00 59.66 378 ARG A O 1
ATOM 3064 N N . GLY A 1 379 ? 6.895 -10.540 -7.118 1.00 64.31 379 GLY A N 1
ATOM 3065 C CA . GLY A 1 379 ? 8.136 -11.234 -6.765 1.00 64.31 379 GLY A CA 1
ATOM 3066 C C . GLY A 1 379 ? 8.789 -11.889 -7.982 1.00 64.31 379 GLY A C 1
ATOM 3067 O O . GLY A 1 379 ? 9.983 -11.724 -8.205 1.00 64.31 379 GLY A O 1
ATOM 3068 N N . LEU A 1 380 ? 7.990 -12.552 -8.820 1.00 68.19 380 LEU A N 1
ATOM 3069 C CA . LEU A 1 380 ? 8.442 -13.183 -10.058 1.00 68.19 380 LEU A CA 1
ATOM 3070 C C . LEU A 1 380 ? 8.930 -12.160 -11.098 1.00 68.19 380 LEU A C 1
ATOM 3072 O O . LEU A 1 380 ? 9.930 -12.395 -11.769 1.00 68.19 380 LEU A O 1
ATOM 3076 N N . PHE A 1 381 ? 8.266 -11.008 -11.208 1.00 67.12 381 PHE A N 1
ATOM 3077 C CA . PHE A 1 381 ? 8.690 -9.916 -12.086 1.00 67.12 381 PHE A CA 1
ATOM 3078 C C . PHE A 1 381 ? 10.012 -9.286 -11.627 1.00 67.12 381 PHE A C 1
ATOM 3080 O O . PHE A 1 381 ? 10.909 -9.067 -12.438 1.00 67.12 381 PHE A O 1
ATOM 3087 N N . SER A 1 382 ? 10.165 -9.073 -10.316 1.00 69.62 382 SER A N 1
ATOM 3088 C CA . SER A 1 382 ? 11.427 -8.627 -9.714 1.00 69.62 382 SER A CA 1
ATOM 3089 C C . SER A 1 382 ? 12.562 -9.625 -9.974 1.00 69.62 382 SER A C 1
ATOM 3091 O O . SER A 1 382 ? 13.639 -9.240 -10.424 1.00 69.62 382 SER A O 1
ATOM 3093 N N . LEU A 1 383 ? 12.299 -10.925 -9.792 1.00 73.25 383 LEU A N 1
ATOM 3094 C CA . LEU A 1 383 ? 13.260 -11.986 -10.099 1.00 73.25 383 LEU A CA 1
ATOM 3095 C C . LEU A 1 383 ? 13.702 -11.948 -11.569 1.00 73.25 383 LEU A C 1
ATOM 3097 O O . LEU A 1 383 ? 14.884 -12.112 -11.861 1.00 73.25 383 LEU A O 1
ATOM 3101 N N . LEU A 1 384 ? 12.776 -11.695 -12.495 1.00 75.06 384 LEU A N 1
ATOM 3102 C CA . LEU A 1 384 ? 13.080 -11.617 -13.921 1.00 75.06 384 LEU A CA 1
ATOM 3103 C C . LEU A 1 384 ? 14.007 -10.438 -14.255 1.00 75.06 384 LEU A C 1
ATOM 3105 O O . LEU A 1 384 ? 14.939 -10.614 -15.040 1.00 75.06 384 LEU A O 1
ATOM 3109 N N . PHE A 1 385 ? 13.818 -9.270 -13.629 1.00 75.25 385 PHE A N 1
ATOM 3110 C CA . PHE A 1 385 ? 14.765 -8.157 -13.767 1.00 75.25 385 PHE A CA 1
ATOM 3111 C C . PHE A 1 385 ? 16.154 -8.512 -13.246 1.00 75.25 385 PHE A C 1
ATOM 3113 O O . PHE A 1 385 ? 17.138 -8.206 -13.910 1.00 75.25 385 PHE A O 1
ATOM 3120 N N . VAL A 1 386 ? 16.247 -9.200 -12.105 1.00 75.00 386 VAL A N 1
ATOM 3121 C CA . VAL A 1 386 ? 17.539 -9.647 -11.560 1.00 75.00 386 VAL A CA 1
ATOM 3122 C C . VAL A 1 386 ? 18.235 -10.611 -12.522 1.00 75.00 386 VAL A C 1
ATOM 3124 O O . VAL A 1 386 ? 19.416 -10.441 -12.810 1.00 75.00 386 VAL A O 1
ATOM 3127 N N . VAL A 1 387 ? 17.512 -11.588 -13.078 1.00 79.69 387 VAL A N 1
ATOM 3128 C CA . VAL A 1 387 ? 18.069 -12.520 -14.073 1.00 79.69 387 VAL A CA 1
ATOM 3129 C C . VAL A 1 387 ? 18.565 -11.765 -15.306 1.00 79.69 387 VAL A C 1
ATOM 3131 O O . VAL A 1 387 ? 19.676 -12.010 -15.774 1.00 79.69 387 VAL A O 1
ATOM 3134 N N . TYR A 1 388 ? 17.785 -10.808 -15.810 1.00 78.06 388 TYR A N 1
ATOM 3135 C CA . TYR A 1 388 ? 18.185 -9.996 -16.956 1.00 78.06 388 TYR A CA 1
ATOM 3136 C C . TYR A 1 388 ? 19.400 -9.106 -16.652 1.00 78.06 388 TYR A C 1
ATOM 3138 O O . TYR A 1 388 ? 20.289 -8.981 -17.493 1.00 78.06 388 TYR A O 1
ATOM 3146 N N . ALA A 1 389 ? 19.485 -8.554 -15.438 1.00 75.88 389 ALA A N 1
ATOM 3147 C CA . ALA A 1 389 ? 20.635 -7.784 -14.975 1.00 75.88 389 ALA A CA 1
ATOM 3148 C C . ALA A 1 389 ? 21.913 -8.617 -14.976 1.00 75.88 389 ALA A C 1
ATOM 3150 O O . ALA A 1 389 ? 22.939 -8.162 -15.474 1.00 75.88 389 ALA A O 1
ATOM 3151 N N . ILE A 1 390 ? 21.834 -9.853 -14.479 1.00 78.81 390 ILE A N 1
ATOM 3152 C CA . ILE A 1 390 ? 22.962 -10.786 -14.472 1.00 78.81 390 ILE A CA 1
ATOM 3153 C C . ILE A 1 390 ? 23.383 -11.126 -15.904 1.00 78.81 390 ILE A C 1
ATOM 3155 O O . ILE A 1 390 ? 24.575 -11.117 -16.197 1.00 78.81 390 ILE A O 1
ATOM 3159 N N . ILE A 1 391 ? 22.432 -11.373 -16.813 1.00 81.88 391 ILE A N 1
ATOM 3160 C CA . ILE A 1 391 ? 22.741 -11.651 -18.224 1.00 81.88 391 ILE A CA 1
ATOM 3161 C C . ILE A 1 391 ? 23.457 -10.453 -18.862 1.00 81.88 391 ILE A C 1
ATOM 3163 O O . ILE A 1 391 ? 24.528 -10.632 -19.441 1.00 81.88 391 ILE A O 1
ATOM 3167 N N . ALA A 1 392 ? 22.919 -9.239 -18.716 1.00 75.44 392 ALA A N 1
ATOM 3168 C CA . ALA A 1 392 ? 23.521 -8.026 -19.267 1.00 75.44 392 ALA A CA 1
ATOM 3169 C C . ALA A 1 392 ? 24.922 -7.758 -18.687 1.00 75.44 392 ALA A C 1
ATOM 3171 O O . ALA A 1 392 ? 25.861 -7.511 -19.443 1.00 75.44 392 ALA A O 1
ATOM 3172 N N . ALA A 1 393 ? 25.078 -7.888 -17.366 1.00 75.75 393 ALA A N 1
ATOM 3173 C CA . ALA A 1 393 ? 26.364 -7.739 -16.694 1.00 75.75 393 ALA A CA 1
ATOM 3174 C C . ALA A 1 393 ? 27.369 -8.809 -17.147 1.00 75.75 393 ALA A C 1
ATOM 3176 O O . ALA A 1 393 ? 28.520 -8.485 -17.410 1.00 75.75 393 ALA A O 1
ATOM 3177 N N . SER A 1 394 ? 26.942 -10.068 -17.300 1.00 77.56 394 SER A N 1
ATOM 3178 C CA . SER A 1 394 ? 27.813 -11.161 -17.757 1.00 77.56 394 SER A CA 1
ATOM 3179 C C . SER A 1 394 ? 28.283 -10.979 -19.202 1.00 77.56 394 SER A C 1
ATOM 3181 O O . SER A 1 394 ? 29.445 -11.247 -19.502 1.00 77.56 394 SER A O 1
ATOM 3183 N N . TYR A 1 395 ? 27.407 -10.487 -20.086 1.00 77.81 395 TYR A N 1
ATOM 3184 C CA . TYR A 1 395 ? 27.751 -10.193 -21.475 1.00 77.81 395 TYR A CA 1
ATOM 3185 C C . TYR A 1 395 ? 28.799 -9.082 -21.551 1.00 77.81 395 TYR A C 1
ATOM 3187 O O . TYR A 1 395 ? 29.815 -9.242 -22.222 1.00 77.81 395 TYR A O 1
ATOM 3195 N N . GLN A 1 396 ? 28.593 -7.999 -20.800 1.00 72.75 396 GLN A N 1
ATOM 3196 C CA . GLN A 1 396 ? 29.553 -6.905 -20.731 1.00 72.75 396 GLN A CA 1
ATOM 3197 C C . GLN A 1 396 ? 30.890 -7.347 -20.130 1.00 72.75 396 GLN A C 1
ATOM 3199 O O . GLN A 1 396 ? 31.938 -7.038 -20.684 1.00 72.75 396 GLN A O 1
ATOM 3204 N N . PHE A 1 397 ? 30.852 -8.094 -19.022 1.00 75.00 397 PHE A N 1
ATOM 3205 C CA . PHE A 1 397 ? 32.052 -8.591 -18.351 1.00 75.00 397 PHE A CA 1
ATOM 3206 C C . PHE A 1 397 ? 32.908 -9.433 -19.298 1.00 75.00 397 PHE A C 1
ATOM 3208 O O . PHE A 1 397 ? 34.129 -9.323 -19.284 1.00 75.00 397 PHE A O 1
ATOM 3215 N N . LYS A 1 398 ? 32.265 -10.251 -20.141 1.00 77.44 398 LYS A N 1
ATOM 3216 C CA . LYS A 1 398 ? 32.950 -11.057 -21.150 1.00 77.44 398 LYS A CA 1
ATOM 3217 C C . LYS A 1 398 ? 33.634 -10.191 -22.211 1.00 77.44 398 LYS A C 1
ATOM 3219 O O . LYS A 1 398 ? 34.805 -10.421 -22.478 1.00 77.44 398 LYS A O 1
ATOM 3224 N N . GLU A 1 399 ? 32.926 -9.222 -22.788 1.00 71.31 399 GLU A N 1
ATOM 3225 C CA . GLU A 1 399 ? 33.469 -8.377 -23.862 1.00 71.31 399 GLU A CA 1
ATOM 3226 C C . GLU A 1 399 ? 34.601 -7.463 -23.351 1.00 71.31 399 GLU A C 1
ATOM 3228 O O . GLU A 1 399 ? 35.623 -7.307 -24.006 1.00 71.31 399 GLU A O 1
ATOM 3233 N N . GLU A 1 400 ? 34.467 -6.901 -22.147 1.00 67.88 400 GLU A N 1
ATOM 3234 C CA . GLU A 1 400 ? 35.474 -5.995 -21.572 1.00 67.88 400 GLU A CA 1
ATOM 3235 C C . GLU A 1 400 ? 36.708 -6.732 -21.010 1.00 67.88 400 GLU A C 1
ATOM 3237 O O . GLU A 1 400 ? 37.769 -6.127 -20.876 1.00 67.88 400 GLU A O 1
ATOM 3242 N N . LEU A 1 401 ? 36.605 -8.034 -20.706 1.00 69.06 401 LEU A N 1
ATOM 3243 C CA . LEU A 1 401 ? 37.754 -8.887 -20.362 1.00 69.06 401 LEU A CA 1
ATOM 3244 C C . LEU A 1 401 ? 38.668 -9.171 -21.559 1.00 69.06 401 LEU A C 1
ATOM 3246 O O . LEU A 1 401 ? 39.844 -9.481 -21.364 1.00 69.06 401 LEU A O 1
ATOM 3250 N N . GLU A 1 402 ? 38.126 -9.118 -22.777 1.00 69.69 402 GLU A N 1
ATOM 3251 C CA . GLU A 1 402 ? 38.898 -9.311 -24.007 1.00 69.69 402 GLU A CA 1
ATOM 3252 C C . GLU A 1 402 ? 39.793 -8.090 -24.304 1.00 69.69 402 GLU A C 1
ATOM 3254 O O . GLU A 1 402 ? 40.817 -8.231 -24.977 1.00 69.69 402 GLU A O 1
ATOM 3259 N N . ASP A 1 403 ? 39.488 -6.924 -23.717 1.00 63.72 403 ASP A N 1
ATOM 3260 C CA . ASP A 1 403 ? 40.289 -5.704 -23.817 1.00 63.72 403 ASP A CA 1
ATOM 3261 C C . ASP A 1 403 ? 41.330 -5.592 -22.670 1.00 63.72 403 ASP A C 1
ATOM 3263 O O . ASP A 1 403 ? 40.976 -5.352 -21.512 1.00 63.72 403 ASP A O 1
ATOM 3267 N N . PRO A 1 404 ? 42.648 -5.641 -22.951 1.00 58.72 404 PRO A N 1
ATOM 3268 C CA . PRO A 1 404 ? 43.698 -5.675 -21.921 1.00 58.72 404 PRO A CA 1
ATOM 3269 C C . PRO A 1 404 ? 43.935 -4.349 -21.166 1.00 58.72 404 PRO A C 1
ATOM 3271 O O . PRO A 1 404 ? 44.754 -4.309 -20.250 1.00 58.72 404 PRO A O 1
ATOM 3274 N N . ASN A 1 405 ? 43.248 -3.258 -21.528 1.00 61.16 405 ASN A N 1
ATOM 3275 C CA . ASN A 1 405 ? 43.457 -1.918 -20.954 1.00 61.16 405 ASN A CA 1
ATOM 3276 C C . ASN A 1 405 ? 42.567 -1.589 -19.737 1.00 61.16 405 ASN A C 1
ATOM 3278 O O . ASN A 1 405 ? 42.706 -0.505 -19.163 1.00 61.16 405 ASN A O 1
ATOM 3282 N N . TRP A 1 406 ? 41.643 -2.467 -19.335 1.00 61.22 406 TRP A N 1
ATOM 3283 C CA . TRP A 1 406 ? 40.660 -2.154 -18.290 1.00 61.22 406 TRP A CA 1
ATOM 3284 C C . TRP A 1 406 ? 41.062 -2.672 -16.905 1.00 61.22 406 TRP A C 1
ATOM 3286 O O . TRP A 1 406 ? 41.398 -3.840 -16.716 1.00 61.22 406 TRP A O 1
ATOM 3296 N N . SER A 1 407 ? 40.970 -1.802 -15.893 1.00 65.25 407 SER A N 1
ATOM 3297 C CA . SER A 1 407 ? 41.104 -2.199 -14.490 1.00 65.25 407 SER A CA 1
ATOM 3298 C C . SER A 1 407 ? 39.792 -2.793 -13.960 1.00 65.25 407 SER A C 1
ATOM 3300 O O . SER A 1 407 ? 38.697 -2.312 -14.262 1.00 65.25 407 SER A O 1
ATOM 3302 N N . ARG A 1 408 ? 39.897 -3.823 -13.109 1.00 66.44 408 ARG A N 1
ATOM 3303 C CA . ARG A 1 408 ? 38.744 -4.552 -12.540 1.00 66.44 408 ARG A CA 1
ATOM 3304 C C . ARG A 1 408 ? 37.767 -3.643 -11.775 1.00 66.44 408 ARG A C 1
ATOM 3306 O O . ARG A 1 408 ? 36.564 -3.880 -11.806 1.00 66.44 408 ARG A O 1
ATOM 3313 N N . HIS A 1 409 ? 38.267 -2.579 -11.142 1.00 62.56 409 HIS A N 1
ATOM 3314 C CA . HIS A 1 409 ? 37.444 -1.606 -10.411 1.00 62.56 409 HIS A CA 1
ATOM 3315 C C . HIS A 1 409 ? 36.624 -0.698 -11.342 1.00 62.56 409 HIS A C 1
ATOM 3317 O O . HIS A 1 409 ? 35.431 -0.504 -11.107 1.00 62.56 409 HIS A O 1
ATOM 3323 N N . LYS A 1 410 ? 37.212 -0.219 -12.451 1.00 66.56 410 LYS A N 1
ATOM 3324 C CA . LYS A 1 410 ? 36.500 0.591 -13.461 1.00 66.56 410 LYS A CA 1
ATOM 3325 C C . LYS A 1 410 ? 35.377 -0.225 -14.113 1.00 66.56 410 LYS A C 1
ATOM 3327 O O . LYS A 1 410 ? 34.311 0.313 -14.402 1.00 66.56 410 LYS A O 1
ATOM 3332 N N . LEU A 1 411 ? 35.596 -1.530 -14.266 1.00 67.00 411 LEU A N 1
ATOM 3333 C CA . LEU A 1 411 ? 34.624 -2.486 -14.791 1.00 67.00 411 LEU A CA 1
ATOM 3334 C C . LEU A 1 411 ? 33.450 -2.733 -13.820 1.00 67.00 411 LEU A C 1
ATOM 3336 O O . LEU A 1 411 ? 32.287 -2.702 -14.222 1.00 67.00 411 LEU A O 1
ATOM 3340 N N . LEU A 1 412 ? 33.733 -2.876 -12.521 1.00 66.75 412 LEU A N 1
ATOM 3341 C CA . LEU A 1 412 ? 32.711 -2.979 -11.470 1.00 66.75 412 LEU A CA 1
ATOM 3342 C C . LEU A 1 412 ? 31.832 -1.718 -11.389 1.00 66.75 412 LEU A C 1
ATOM 3344 O O . LEU A 1 412 ? 30.606 -1.838 -11.413 1.00 66.75 412 LEU A O 1
ATOM 3348 N N . SER A 1 413 ? 32.435 -0.523 -11.387 1.00 65.62 413 SER A N 1
ATOM 3349 C CA . SER A 1 413 ? 31.702 0.756 -11.400 1.00 65.62 413 SER A CA 1
ATOM 3350 C C . SER A 1 413 ? 30.786 0.875 -12.629 1.00 65.62 413 SER A C 1
ATOM 3352 O O . SER A 1 413 ? 29.594 1.169 -12.513 1.00 65.62 413 SER A O 1
ATOM 3354 N N . LYS A 1 414 ? 31.292 0.521 -13.816 1.00 65.69 414 LYS A N 1
ATOM 3355 C CA . LYS A 1 414 ? 30.522 0.549 -15.069 1.00 65.69 414 LYS A CA 1
ATOM 3356 C C . LYS A 1 414 ? 29.377 -0.467 -15.107 1.00 65.69 414 LYS A C 1
ATOM 3358 O O . LYS A 1 414 ? 28.278 -0.128 -15.545 1.00 65.69 414 LYS A O 1
ATOM 3363 N N . SER A 1 415 ? 29.589 -1.680 -14.596 1.00 69.00 415 SER A N 1
ATOM 3364 C CA . SER A 1 415 ? 28.527 -2.691 -14.482 1.00 69.00 415 SER A CA 1
ATOM 3365 C C . SER A 1 415 ? 27.406 -2.248 -13.529 1.00 69.00 415 SER A C 1
ATOM 3367 O O . SER A 1 415 ? 26.225 -2.470 -13.811 1.00 69.00 415 SER A O 1
ATOM 3369 N N . SER A 1 416 ? 27.752 -1.526 -12.453 1.00 69.00 416 SER A N 1
ATOM 3370 C CA . SER A 1 416 ? 26.782 -0.956 -11.512 1.00 69.00 416 SER A CA 1
ATOM 3371 C C . SER A 1 416 ? 25.839 0.032 -12.200 1.00 69.00 416 SER A C 1
ATOM 3373 O O . SER A 1 416 ? 24.634 -0.008 -11.962 1.00 69.00 416 SER A O 1
ATOM 3375 N N . VAL A 1 417 ? 26.329 0.867 -13.124 1.00 69.81 417 VAL A N 1
ATOM 3376 C CA . VAL A 1 417 ? 25.489 1.827 -13.871 1.00 69.81 417 VAL A CA 1
ATOM 3377 C C . VAL A 1 417 ? 24.407 1.119 -14.696 1.00 69.81 417 VAL A C 1
ATOM 3379 O O . VAL A 1 417 ? 23.256 1.565 -14.718 1.00 69.81 417 VAL A O 1
ATOM 3382 N N . ILE A 1 418 ? 24.726 -0.015 -15.328 1.00 70.38 418 ILE A N 1
ATOM 3383 C CA . ILE A 1 418 ? 23.742 -0.806 -16.086 1.00 70.38 418 ILE A CA 1
ATOM 3384 C C . ILE A 1 418 ? 22.710 -1.424 -15.148 1.00 70.38 418 ILE A C 1
ATOM 3386 O O . ILE A 1 418 ? 21.509 -1.312 -15.390 1.00 70.38 418 ILE A O 1
ATOM 3390 N N . VAL A 1 419 ? 23.169 -2.022 -14.050 1.00 69.19 419 VAL A N 1
ATOM 3391 C CA . VAL A 1 419 ? 22.302 -2.621 -13.029 1.00 69.19 419 VAL A CA 1
ATOM 3392 C C . VAL A 1 419 ? 21.393 -1.570 -12.371 1.00 69.19 419 VAL A C 1
ATOM 3394 O O . VAL A 1 419 ? 20.223 -1.841 -12.109 1.00 69.19 419 VAL A O 1
ATOM 3397 N N . THR A 1 420 ? 21.877 -0.339 -12.196 1.00 68.00 420 THR A N 1
ATOM 3398 C CA . THR A 1 420 ? 21.075 0.807 -11.732 1.00 68.00 420 THR A CA 1
ATOM 3399 C C . THR A 1 420 ? 20.021 1.205 -12.766 1.00 68.00 420 THR A C 1
ATOM 3401 O O . THR A 1 420 ? 18.881 1.512 -12.425 1.00 68.00 420 THR A O 1
ATOM 3404 N N . SER A 1 421 ? 20.388 1.170 -14.049 1.00 66.50 421 SER A N 1
ATOM 3405 C CA . SER A 1 421 ? 19.511 1.510 -15.178 1.00 66.50 421 SER A CA 1
ATOM 3406 C C . SER A 1 421 ? 18.403 0.474 -15.414 1.00 66.50 421 SER A C 1
ATOM 3408 O O . SER A 1 421 ? 17.410 0.773 -16.072 1.00 66.50 421 SER A O 1
ATOM 3410 N N . LEU A 1 422 ? 18.569 -0.738 -14.878 1.00 64.69 422 LEU A N 1
ATOM 3411 C CA . LEU A 1 422 ? 17.620 -1.853 -14.925 1.00 64.69 422 LEU A CA 1
ATOM 3412 C C . LEU A 1 422 ? 16.423 -1.693 -13.995 1.00 64.69 422 LEU A C 1
ATOM 3414 O O . LEU A 1 422 ? 15.473 -2.463 -14.108 1.00 64.69 422 LEU A O 1
ATOM 3418 N N . ILE A 1 423 ? 16.464 -0.763 -13.041 1.00 63.31 423 ILE A N 1
ATOM 3419 C CA . ILE A 1 423 ? 15.308 -0.531 -12.184 1.00 63.31 423 ILE A CA 1
ATOM 3420 C C . ILE A 1 423 ? 15.100 0.972 -11.987 1.00 63.31 423 ILE A C 1
ATOM 3422 O O . ILE A 1 423 ? 15.737 1.581 -11.121 1.00 63.31 423 ILE A O 1
ATOM 3426 N N . PRO A 1 424 ? 14.219 1.599 -12.794 1.00 57.62 424 PRO A N 1
ATOM 3427 C CA . PRO A 1 424 ? 13.974 3.025 -12.698 1.00 57.62 424 PRO A CA 1
ATOM 3428 C C . PRO A 1 424 ? 13.454 3.380 -11.296 1.00 57.62 424 PRO A C 1
ATOM 3430 O O . PRO A 1 424 ? 12.498 2.755 -10.830 1.00 57.62 424 PRO A O 1
ATOM 3433 N N . PRO A 1 425 ? 13.980 4.425 -10.629 1.00 53.12 425 PRO A N 1
ATOM 3434 C CA . PRO A 1 425 ? 13.566 4.833 -9.276 1.00 53.12 425 PRO A CA 1
ATOM 3435 C C . PRO A 1 425 ? 12.074 5.167 -9.133 1.00 53.12 425 PRO A C 1
ATOM 3437 O O . PRO A 1 425 ? 11.562 5.218 -8.013 1.00 53.12 425 PRO A O 1
ATOM 3440 N N . GLY A 1 426 ? 11.367 5.339 -10.255 1.00 56.62 426 GLY A N 1
ATOM 3441 C CA . GLY A 1 426 ? 9.925 5.550 -10.326 1.00 56.62 426 GLY A CA 1
ATOM 3442 C C . GLY A 1 426 ? 9.060 4.284 -10.372 1.00 56.62 426 GLY A C 1
ATOM 3443 O O . GLY A 1 426 ? 7.861 4.406 -10.171 1.00 56.62 426 GLY A O 1
ATOM 3444 N N . LEU A 1 427 ? 9.600 3.075 -10.583 1.00 56.44 427 LEU A N 1
ATOM 3445 C CA . LEU A 1 427 ? 8.793 1.923 -11.028 1.00 56.44 427 LEU A CA 1
ATOM 3446 C C . LEU A 1 427 ? 7.650 1.502 -10.071 1.00 56.44 427 LEU A C 1
ATOM 3448 O O . LEU A 1 427 ? 6.504 1.410 -10.515 1.00 56.44 427 LEU A O 1
ATOM 3452 N N . PRO A 1 428 ? 7.872 1.350 -8.752 1.00 55.28 428 PRO A N 1
ATOM 3453 C CA . PRO A 1 428 ? 6.778 1.139 -7.793 1.00 55.28 428 PRO A CA 1
ATOM 3454 C C . PRO A 1 428 ? 5.929 2.396 -7.524 1.00 55.28 428 PRO A C 1
ATOM 3456 O O . PRO A 1 428 ? 4.777 2.300 -7.100 1.00 55.28 428 PRO A O 1
ATOM 3459 N N . LYS A 1 429 ? 6.491 3.587 -7.757 1.00 59.41 429 LYS A N 1
ATOM 3460 C CA . LYS A 1 429 ? 5.899 4.884 -7.388 1.00 59.41 429 LYS A CA 1
ATOM 3461 C C . LYS A 1 429 ? 4.952 5.423 -8.454 1.00 59.41 429 LYS A C 1
ATOM 3463 O O . LYS A 1 429 ? 3.938 6.014 -8.103 1.00 59.41 429 LYS A O 1
ATOM 3468 N N . GLU A 1 430 ? 5.230 5.173 -9.729 1.00 60.56 430 GLU A N 1
ATOM 3469 C CA . GLU A 1 430 ? 4.322 5.439 -10.851 1.00 60.56 430 GLU A CA 1
ATOM 3470 C C . GLU A 1 430 ? 3.044 4.608 -10.710 1.00 60.56 430 GLU A C 1
ATOM 3472 O O . GLU A 1 430 ? 1.936 5.133 -10.835 1.00 60.56 430 GLU A O 1
ATOM 3477 N N . LEU A 1 431 ? 3.197 3.335 -10.323 1.00 60.91 431 LEU A N 1
ATOM 3478 C CA . LEU A 1 431 ? 2.080 2.452 -9.996 1.00 60.91 431 LEU A CA 1
ATOM 3479 C C . LEU A 1 431 ? 1.245 2.999 -8.829 1.00 60.91 431 LEU A C 1
ATOM 3481 O O . LEU A 1 431 ? 0.015 2.949 -8.854 1.00 60.91 431 LEU A O 1
ATOM 3485 N N . TRP A 1 432 ? 1.907 3.548 -7.808 1.00 62.09 432 TRP A N 1
ATOM 3486 C CA . TRP A 1 432 ? 1.230 4.154 -6.665 1.00 62.09 432 TRP A CA 1
ATOM 3487 C C . TRP A 1 432 ? 0.553 5.485 -7.006 1.00 62.09 432 TRP A C 1
ATOM 3489 O O . TRP A 1 432 ? -0.553 5.734 -6.532 1.00 62.09 432 TRP A O 1
ATOM 3499 N N . ALA A 1 433 ? 1.154 6.315 -7.862 1.00 62.28 433 ALA A N 1
ATOM 3500 C CA . ALA A 1 433 ? 0.562 7.571 -8.313 1.00 62.28 433 ALA A CA 1
ATOM 3501 C C . ALA A 1 433 ? -0.805 7.338 -8.975 1.00 62.28 433 ALA A C 1
ATOM 3503 O O . ALA A 1 433 ? -1.760 8.037 -8.645 1.00 62.28 433 ALA A O 1
ATOM 3504 N N . ALA A 1 434 ? -0.941 6.297 -9.805 1.00 61.16 434 ALA A N 1
ATOM 3505 C CA . ALA A 1 434 ? -2.226 5.904 -10.391 1.00 61.16 434 ALA A CA 1
ATOM 3506 C C . ALA A 1 434 ? -3.282 5.532 -9.329 1.00 61.16 434 ALA A C 1
ATOM 3508 O O . ALA A 1 434 ? -4.453 5.912 -9.438 1.00 61.16 434 ALA A O 1
ATOM 3509 N N . ILE A 1 435 ? -2.868 4.838 -8.262 1.00 64.00 435 ILE A N 1
ATOM 3510 C CA . ILE A 1 435 ? -3.737 4.490 -7.128 1.00 64.00 435 ILE A CA 1
ATOM 3511 C C . ILE A 1 435 ? -4.170 5.754 -6.365 1.00 64.00 435 ILE A C 1
ATOM 3513 O O . ILE A 1 435 ? -5.346 5.878 -6.019 1.00 64.00 435 ILE A O 1
ATOM 3517 N N . ILE A 1 436 ? -3.270 6.720 -6.135 1.00 63.78 436 ILE A N 1
ATOM 3518 C CA . ILE A 1 436 ? -3.641 8.001 -5.509 1.00 63.78 436 ILE A CA 1
ATOM 3519 C C . ILE A 1 436 ? -4.609 8.780 -6.392 1.00 63.78 436 ILE A C 1
ATOM 3521 O O . ILE A 1 436 ? -5.578 9.325 -5.876 1.00 63.78 436 ILE A O 1
ATOM 3525 N N . THR A 1 437 ? -4.359 8.874 -7.699 1.00 64.56 437 THR A N 1
ATOM 3526 C CA . THR A 1 437 ? -5.230 9.626 -8.610 1.00 64.56 437 THR A CA 1
ATOM 3527 C C . THR A 1 437 ? -6.647 9.056 -8.590 1.00 64.56 437 THR A C 1
ATOM 3529 O O . THR A 1 437 ? -7.600 9.821 -8.446 1.00 64.56 437 THR A O 1
ATOM 3532 N N . SER A 1 438 ? -6.777 7.724 -8.601 1.00 64.88 438 SER A N 1
ATOM 3533 C CA . SER A 1 438 ? -8.064 7.027 -8.428 1.00 64.88 438 SER A CA 1
ATOM 3534 C C . SER A 1 438 ? -8.708 7.375 -7.073 1.00 64.88 438 SER A C 1
ATOM 3536 O O . SER A 1 438 ? -9.889 7.703 -6.983 1.00 64.88 438 SER A O 1
ATOM 3538 N N . PHE A 1 439 ? -7.916 7.401 -5.997 1.00 64.44 439 PHE A N 1
ATOM 3539 C CA . PHE A 1 439 ? -8.386 7.771 -4.659 1.00 64.44 439 PHE A CA 1
ATOM 3540 C C . PHE A 1 439 ? -8.856 9.236 -4.561 1.00 64.44 439 PHE A C 1
ATOM 3542 O O . PHE A 1 439 ? -9.864 9.531 -3.918 1.00 64.44 439 PHE A O 1
ATOM 3549 N N . VAL A 1 440 ? -8.153 10.170 -5.207 1.00 66.81 440 VAL A N 1
ATOM 3550 C CA . VAL A 1 440 ? -8.529 11.592 -5.267 1.00 66.81 440 VAL A CA 1
ATOM 3551 C C . VAL A 1 440 ? -9.821 11.782 -6.062 1.00 66.81 440 VAL A C 1
ATOM 3553 O O . VAL A 1 440 ? -10.666 12.583 -5.663 1.00 66.81 440 VAL A O 1
ATOM 3556 N N . GLU A 1 441 ? -10.009 11.040 -7.153 1.00 66.00 441 GLU A N 1
ATOM 3557 C CA . GLU A 1 441 ? -11.242 11.085 -7.945 1.00 66.00 441 GLU A CA 1
ATOM 3558 C C . GLU A 1 441 ? -12.437 10.493 -7.181 1.00 66.00 441 GLU A C 1
ATOM 3560 O O . GLU A 1 441 ? -13.517 11.086 -7.181 1.00 66.00 441 GLU A O 1
ATOM 3565 N N . LEU A 1 442 ? -12.244 9.392 -6.444 1.00 67.25 442 LEU A N 1
ATOM 3566 C CA . LEU A 1 442 ? -13.253 8.858 -5.520 1.00 67.25 442 LEU A CA 1
ATOM 3567 C C . LEU A 1 442 ? -13.651 9.891 -4.457 1.00 67.25 442 LEU A C 1
ATOM 3569 O O . LEU A 1 442 ? -14.839 10.096 -4.200 1.00 67.25 442 LEU A O 1
ATOM 3573 N N . ARG A 1 443 ? -12.668 10.615 -3.907 1.00 64.88 443 ARG A N 1
ATOM 3574 C CA . ARG A 1 443 ? -12.901 11.685 -2.929 1.00 64.88 443 ARG A CA 1
ATOM 3575 C C . ARG A 1 443 ? -13.703 12.849 -3.514 1.00 64.88 443 ARG A C 1
ATOM 3577 O O . ARG A 1 443 ? -14.576 13.368 -2.830 1.00 64.88 443 ARG A O 1
ATOM 3584 N N . ARG A 1 444 ? -13.455 13.251 -4.767 1.00 68.50 444 ARG A N 1
ATOM 3585 C CA . ARG A 1 444 ? -14.257 14.293 -5.447 1.00 68.50 444 ARG A CA 1
ATOM 3586 C C . ARG A 1 444 ? -15.739 13.930 -5.574 1.00 68.50 444 ARG A C 1
ATOM 3588 O O . ARG A 1 444 ? -16.550 14.814 -5.821 1.00 68.50 444 ARG A O 1
ATOM 3595 N N . ARG A 1 445 ? -16.080 12.648 -5.424 1.00 66.25 445 ARG A N 1
ATOM 3596 C CA . ARG A 1 445 ? -17.448 12.118 -5.476 1.00 66.25 445 ARG A CA 1
ATOM 3597 C C . ARG A 1 445 ? -18.009 11.775 -4.094 1.00 66.25 445 ARG A C 1
ATOM 3599 O O . ARG A 1 445 ? -18.993 11.048 -4.021 1.00 66.25 445 ARG A O 1
ATOM 3606 N N . ASP A 1 446 ? -17.374 12.250 -3.020 1.00 62.38 446 ASP A N 1
ATOM 3607 C CA . ASP A 1 446 ? -17.744 11.964 -1.626 1.00 62.38 446 ASP A CA 1
ATOM 3608 C C . ASP A 1 446 ? -17.777 10.460 -1.278 1.00 62.38 446 ASP A C 1
ATOM 3610 O O . ASP A 1 446 ? -18.470 10.031 -0.350 1.00 62.38 446 ASP A O 1
ATOM 3614 N N . ILE A 1 447 ? -17.009 9.639 -2.007 1.00 60.91 447 ILE A N 1
ATOM 3615 C CA . ILE A 1 447 ? -16.810 8.221 -1.696 1.00 60.91 447 ILE A CA 1
ATOM 3616 C C . ILE A 1 447 ? -15.526 8.105 -0.876 1.00 60.91 447 ILE A C 1
ATOM 3618 O O . ILE A 1 447 ? -14.424 8.348 -1.374 1.00 60.91 447 ILE A O 1
ATOM 3622 N N . PHE A 1 448 ? -15.664 7.734 0.395 1.00 56.19 448 PHE A N 1
ATOM 3623 C CA . PHE A 1 448 ? -14.537 7.596 1.309 1.00 56.19 448 PHE A CA 1
ATOM 3624 C C . PHE A 1 448 ? -14.049 6.149 1.303 1.00 56.19 448 PHE A C 1
ATOM 3626 O O . PHE A 1 448 ? -14.803 5.215 1.536 1.00 56.19 448 PHE A O 1
ATOM 3633 N N . PHE A 1 449 ? -12.766 5.949 1.019 1.00 53.66 449 PHE A N 1
ATOM 3634 C CA . PHE A 1 449 ? -12.144 4.631 1.084 1.00 53.66 449 PHE A CA 1
ATOM 3635 C C . PHE A 1 449 ? -11.144 4.623 2.236 1.00 53.66 449 PHE A C 1
ATOM 3637 O O . PHE A 1 449 ? -10.360 5.561 2.382 1.00 53.66 449 PHE A O 1
ATOM 3644 N N . VAL A 1 450 ? -11.146 3.577 3.060 1.00 48.59 450 VAL A N 1
ATOM 3645 C CA . VAL A 1 450 ? -10.362 3.590 4.305 1.00 48.59 450 VAL A CA 1
ATOM 3646 C C . VAL A 1 450 ? -8.892 3.156 4.113 1.00 48.59 450 VAL A C 1
ATOM 3648 O O . VAL A 1 450 ? -8.059 3.297 5.006 1.00 48.59 450 VAL A O 1
ATOM 3651 N N . GLY A 1 451 ? -8.497 2.738 2.904 1.00 50.22 451 GLY A N 1
ATOM 3652 C CA . GLY A 1 451 ? -7.079 2.625 2.530 1.00 50.22 451 GLY A CA 1
ATOM 3653 C C . GLY A 1 451 ? -6.793 2.371 1.035 1.00 50.22 451 GLY A C 1
ATOM 3654 O O . GLY A 1 451 ? -7.314 1.424 0.468 1.00 50.22 451 GLY A O 1
ATOM 3655 N N . PRO A 1 452 ? -5.888 3.109 0.370 1.00 49.34 452 PRO A N 1
ATOM 3656 C CA . PRO A 1 452 ? -5.692 3.048 -1.091 1.00 49.34 452 PRO A CA 1
ATOM 3657 C C . PRO A 1 452 ? -5.270 1.671 -1.654 1.00 49.34 452 PRO A C 1
ATOM 3659 O O . PRO A 1 452 ? -5.505 1.379 -2.823 1.00 49.34 452 PRO A O 1
ATOM 3662 N N . PHE A 1 453 ? -4.678 0.794 -0.836 1.00 48.75 453 PHE A N 1
ATOM 3663 C CA . PHE A 1 453 ? -4.144 -0.504 -1.275 1.00 48.75 453 PHE A CA 1
ATOM 3664 C C . PHE A 1 453 ? -5.206 -1.590 -1.505 1.00 48.75 453 PHE A C 1
ATOM 3666 O O . PHE A 1 453 ? -4.908 -2.594 -2.144 1.00 48.75 453 PHE A O 1
ATOM 3673 N N . GLY A 1 454 ? -6.442 -1.397 -1.031 1.00 49.94 454 GLY A N 1
ATOM 3674 C CA . GLY A 1 454 ? -7.545 -2.327 -1.293 1.00 49.94 454 GLY A CA 1
ATOM 3675 C C . GLY A 1 454 ? -8.125 -2.201 -2.705 1.00 49.94 454 GLY A C 1
ATOM 3676 O O . GLY A 1 454 ? -8.739 -3.145 -3.200 1.00 49.94 454 GLY A O 1
ATOM 3677 N N . ILE A 1 455 ? -7.912 -1.066 -3.379 1.00 52.84 455 ILE A N 1
ATOM 3678 C CA . ILE A 1 455 ? -8.563 -0.734 -4.655 1.00 52.84 455 ILE A CA 1
ATOM 3679 C C . ILE A 1 455 ? -8.289 -1.791 -5.749 1.00 52.84 455 ILE A C 1
ATOM 3681 O O . ILE A 1 455 ? -9.265 -2.287 -6.313 1.00 52.84 455 ILE A O 1
ATOM 3685 N N . PRO A 1 456 ? -7.041 -2.245 -6.006 1.00 47.88 456 PRO A N 1
ATOM 3686 C CA . PRO A 1 456 ? -6.776 -3.224 -7.062 1.00 47.88 456 PRO A CA 1
ATOM 3687 C C . PRO A 1 456 ? -7.205 -4.658 -6.691 1.00 47.88 456 PRO A C 1
ATOM 3689 O O . PRO A 1 456 ? -7.531 -5.462 -7.559 1.00 47.88 456 PRO A O 1
ATOM 3692 N N . PHE A 1 457 ? -7.241 -5.015 -5.405 1.00 50.69 457 PHE A N 1
ATOM 3693 C CA . PHE A 1 457 ? -7.515 -6.382 -4.949 1.00 50.69 457 PHE A CA 1
ATOM 3694 C C . PHE A 1 457 ? -9.006 -6.570 -4.638 1.00 50.69 457 PHE A C 1
ATOM 3696 O O . PHE A 1 457 ? -9.415 -6.633 -3.485 1.00 50.69 457 PHE A O 1
ATOM 3703 N N . SER A 1 458 ? -9.846 -6.640 -5.673 1.00 41.03 458 SER A N 1
ATOM 3704 C CA . SER A 1 458 ? -11.304 -6.865 -5.533 1.00 41.03 458 SER A CA 1
ATOM 3705 C C . SER A 1 458 ? -11.738 -8.318 -5.823 1.00 41.03 458 SER A C 1
ATOM 3707 O O . SER A 1 458 ? -12.922 -8.640 -5.839 1.00 41.03 458 SER A O 1
ATOM 3709 N N . GLY A 1 459 ? -10.786 -9.235 -6.045 1.00 37.75 459 GLY A N 1
ATOM 3710 C CA . GLY A 1 459 ? -11.078 -10.642 -6.368 1.00 37.75 459 GLY A CA 1
ATOM 3711 C C . GLY A 1 459 ? -11.392 -11.540 -5.163 1.00 37.75 459 GLY A C 1
ATOM 3712 O O . GLY A 1 459 ? -12.078 -12.550 -5.311 1.00 37.75 459 GLY A O 1
ATOM 3713 N N . LYS A 1 460 ? -10.923 -11.178 -3.963 1.00 36.16 460 LYS A N 1
ATOM 3714 C CA . LYS A 1 460 ? -11.276 -11.841 -2.700 1.00 36.16 460 LYS A CA 1
ATOM 3715 C C . LYS A 1 460 ? -12.189 -10.902 -1.922 1.00 36.16 460 LYS A C 1
ATOM 3717 O O . LYS A 1 460 ? -11.899 -9.715 -1.856 1.00 36.16 460 LYS A O 1
ATOM 3722 N N . LYS A 1 461 ? -13.302 -11.428 -1.402 1.00 36.53 461 LYS A N 1
ATOM 3723 C CA . LYS A 1 461 ? -14.378 -10.709 -0.693 1.00 36.53 461 LYS A CA 1
ATOM 3724 C C . LYS A 1 461 ? -13.817 -9.706 0.341 1.00 36.53 461 LYS A C 1
ATOM 3726 O O . LYS A 1 461 ? -13.618 -10.069 1.492 1.00 36.53 461 LYS A O 1
ATOM 3731 N N . HIS A 1 462 ? -13.551 -8.465 -0.065 1.00 39.75 462 HIS A N 1
ATOM 3732 C CA . HIS A 1 462 ? -13.144 -7.375 0.822 1.00 39.75 462 HIS A CA 1
ATOM 3733 C C . HIS A 1 462 ? -14.381 -6.530 1.128 1.00 39.75 462 HIS A C 1
ATOM 3735 O O . HIS A 1 462 ? -14.857 -5.786 0.277 1.00 39.75 462 HIS A O 1
ATOM 3741 N N . THR A 1 463 ? -14.917 -6.679 2.336 1.00 38.97 463 THR A N 1
ATOM 3742 C CA . THR A 1 463 ? -16.153 -6.045 2.830 1.00 38.97 463 THR A CA 1
ATOM 3743 C C . THR A 1 463 ? -15.884 -4.744 3.605 1.00 38.97 463 THR A C 1
ATOM 3745 O O . THR A 1 463 ? -16.521 -4.498 4.621 1.00 38.97 463 THR A O 1
ATOM 3748 N N . GLY A 1 464 ? -14.905 -3.934 3.184 1.00 45.91 464 GLY A N 1
ATOM 3749 C CA . GLY A 1 464 ? -14.382 -2.803 3.973 1.00 45.91 464 GLY A CA 1
ATOM 3750 C C . GLY A 1 464 ? -14.687 -1.396 3.445 1.00 45.91 464 GLY A C 1
ATOM 3751 O O . GLY A 1 464 ? -14.064 -0.443 3.907 1.00 45.91 464 GLY A O 1
ATOM 3752 N N . ASP A 1 465 ? -15.583 -1.249 2.468 1.00 46.84 465 ASP A N 1
ATOM 3753 C CA . ASP A 1 465 ? -15.800 0.028 1.781 1.00 46.84 465 ASP A CA 1
ATOM 3754 C C . ASP A 1 465 ? -17.008 0.771 2.386 1.00 46.84 465 ASP A C 1
ATOM 3756 O O . ASP A 1 465 ? -18.112 0.228 2.415 1.00 46.84 465 ASP A O 1
ATOM 3760 N N . THR A 1 466 ? -16.823 2.014 2.848 1.00 45.78 466 THR A N 1
ATOM 3761 C CA . THR A 1 466 ? -17.877 2.836 3.471 1.00 45.78 466 THR A CA 1
ATOM 3762 C C . THR A 1 466 ? -18.261 4.025 2.587 1.00 45.78 466 THR A C 1
ATOM 3764 O O . THR A 1 466 ? -17.486 4.947 2.358 1.00 45.78 466 THR A O 1
ATOM 3767 N N . ALA A 1 467 ? -19.494 4.037 2.078 1.00 44.19 467 ALA A N 1
ATOM 3768 C CA . ALA A 1 467 ? -20.031 5.179 1.339 1.00 44.19 467 ALA A CA 1
ATOM 3769 C C . ALA A 1 467 ? -20.822 6.101 2.276 1.00 44.19 467 ALA A C 1
ATOM 3771 O O . ALA A 1 467 ? -21.581 5.623 3.114 1.00 44.19 467 ALA A O 1
ATOM 3772 N N . LYS A 1 468 ? -20.699 7.424 2.097 1.00 40.03 468 LYS A N 1
ATOM 3773 C CA . LYS A 1 468 ? -21.472 8.424 2.860 1.00 40.03 468 LYS A CA 1
ATOM 3774 C C . LYS A 1 468 ? -22.989 8.300 2.638 1.00 40.03 468 LYS A C 1
ATOM 3776 O O . LYS A 1 468 ? -23.769 8.700 3.493 1.00 40.03 468 LYS A O 1
ATOM 3781 N N . TYR A 1 469 ? -23.392 7.729 1.503 1.00 48.25 469 TYR A N 1
ATOM 3782 C CA . TYR A 1 469 ? -24.784 7.460 1.154 1.00 48.25 469 TYR A CA 1
ATOM 3783 C C . TYR A 1 469 ? -24.920 6.009 0.672 1.00 48.25 469 TYR A C 1
ATOM 3785 O O . TYR A 1 469 ? -24.135 5.589 -0.185 1.00 48.25 469 TYR A O 1
ATOM 3793 N N . PRO A 1 470 ? -25.900 5.233 1.159 1.00 54.41 470 PRO A N 1
ATOM 3794 C CA . PRO A 1 470 ? -26.155 3.898 0.642 1.00 54.41 470 PRO A CA 1
ATOM 3795 C C . PRO A 1 470 ? -26.863 4.015 -0.716 1.00 54.41 470 PRO A C 1
ATOM 3797 O O . PRO A 1 470 ? -28.023 4.407 -0.812 1.00 54.41 470 PRO A O 1
ATOM 3800 N N . SER A 1 471 ? -26.151 3.703 -1.801 1.00 62.69 471 SER A N 1
ATOM 3801 C CA . SER A 1 471 ? -26.726 3.625 -3.146 1.00 62.69 471 SER A CA 1
ATOM 3802 C C . SER A 1 471 ? -26.099 2.484 -3.937 1.00 62.69 471 SER A C 1
ATOM 3804 O O . SER A 1 471 ? -24.876 2.385 -4.042 1.00 62.69 471 SER A O 1
ATOM 3806 N N . VAL A 1 472 ? -26.938 1.665 -4.574 1.00 68.06 472 VAL A N 1
ATOM 3807 C CA . VAL A 1 472 ? -26.507 0.573 -5.468 1.00 68.06 472 VAL A CA 1
ATOM 3808 C C . VAL A 1 472 ? -25.643 1.105 -6.622 1.00 68.06 472 VAL A C 1
ATOM 3810 O O . VAL A 1 472 ? -24.713 0.436 -7.080 1.00 68.06 472 VAL A O 1
ATOM 3813 N N . SER A 1 473 ? -25.890 2.346 -7.055 1.00 69.38 473 SER A N 1
ATOM 3814 C CA . SER A 1 473 ? -25.090 3.033 -8.072 1.00 69.38 473 SER A CA 1
ATOM 3815 C C . SER A 1 473 ? -23.650 3.278 -7.614 1.00 69.38 473 SER A C 1
ATOM 3817 O O . SER A 1 473 ? -22.730 3.150 -8.422 1.00 69.38 473 SER A O 1
ATOM 3819 N N . ILE A 1 474 ? -23.438 3.568 -6.324 1.00 70.25 474 ILE A N 1
ATOM 3820 C CA . ILE A 1 474 ? -22.104 3.761 -5.737 1.00 70.25 474 ILE A CA 1
ATOM 3821 C C . ILE A 1 474 ? -21.364 2.425 -5.678 1.00 70.25 474 ILE A C 1
ATOM 3823 O O . ILE A 1 474 ? -20.203 2.362 -6.071 1.00 70.25 474 ILE A O 1
ATOM 3827 N N . THR A 1 475 ? -22.035 1.338 -5.286 1.00 67.75 475 THR A N 1
ATOM 3828 C CA . THR A 1 475 ? -21.435 -0.007 -5.283 1.00 67.75 475 THR A CA 1
ATOM 3829 C C . THR A 1 475 ? -21.008 -0.436 -6.686 1.00 67.75 475 THR A C 1
ATOM 3831 O O . THR A 1 475 ? -19.893 -0.922 -6.873 1.00 67.75 475 THR A O 1
ATOM 3834 N N . ARG A 1 476 ? -21.854 -0.212 -7.702 1.00 71.00 476 ARG A N 1
ATOM 3835 C CA . ARG A 1 476 ? -21.503 -0.500 -9.102 1.00 71.00 476 ARG A CA 1
ATOM 3836 C C . ARG A 1 476 ? -20.323 0.348 -9.571 1.00 71.00 476 ARG A C 1
ATOM 3838 O O . ARG A 1 476 ? -19.403 -0.192 -10.178 1.00 71.00 476 ARG A O 1
ATOM 3845 N N . TYR A 1 477 ? -20.334 1.648 -9.272 1.00 73.88 477 TYR A N 1
ATOM 3846 C CA . TYR A 1 477 ? -19.234 2.554 -9.601 1.00 73.88 477 TYR A CA 1
ATOM 3847 C C . TYR A 1 477 ? -17.922 2.096 -8.961 1.00 73.88 477 TYR A C 1
ATOM 3849 O O . TYR A 1 477 ? -16.904 2.029 -9.637 1.00 73.88 477 TYR A O 1
ATOM 3857 N N . LEU A 1 478 ? -17.959 1.717 -7.685 1.00 71.62 478 LEU A N 1
ATOM 3858 C CA . LEU A 1 478 ? -16.797 1.265 -6.934 1.00 71.62 478 LEU A CA 1
ATOM 3859 C C . LEU A 1 478 ? -16.213 -0.033 -7.496 1.00 71.62 478 LEU A C 1
ATOM 3861 O O . LEU A 1 478 ? -15.002 -0.137 -7.652 1.00 71.62 478 LEU A O 1
ATOM 3865 N N . ILE A 1 479 ? -17.057 -1.001 -7.862 1.00 71.56 479 ILE A N 1
ATOM 3866 C CA . ILE A 1 479 ? -16.611 -2.231 -8.533 1.00 71.56 479 ILE A CA 1
ATOM 3867 C C . ILE A 1 479 ? -15.946 -1.892 -9.875 1.00 71.56 479 ILE A C 1
ATOM 3869 O O . ILE A 1 479 ? -14.863 -2.401 -10.166 1.00 71.56 479 ILE A O 1
ATOM 3873 N N . CYS A 1 480 ? -16.556 -1.014 -10.676 1.00 75.06 480 CYS A N 1
ATOM 3874 C CA . CYS A 1 480 ? -15.987 -0.573 -11.949 1.00 75.06 480 CYS A CA 1
ATOM 3875 C C . CYS A 1 480 ? -14.654 0.168 -11.765 1.00 75.06 480 CYS A C 1
ATOM 3877 O O . CYS A 1 480 ? -13.709 -0.114 -12.498 1.00 75.06 480 CYS A O 1
ATOM 3879 N N . GLU A 1 481 ? -14.549 1.062 -10.780 1.00 75.56 481 GLU A N 1
ATOM 3880 C CA . GLU A 1 481 ? -13.322 1.793 -10.444 1.00 75.56 481 GLU A CA 1
ATOM 3881 C C . GLU A 1 481 ? -12.214 0.832 -10.030 1.00 75.56 481 GLU A C 1
ATOM 3883 O O . GLU A 1 481 ? -11.145 0.840 -10.624 1.00 75.56 481 GLU A O 1
ATOM 3888 N N . ARG A 1 482 ? -12.489 -0.083 -9.096 1.00 71.06 482 ARG A N 1
ATOM 3889 C CA . ARG A 1 482 ? -11.518 -1.082 -8.626 1.00 71.06 482 ARG A CA 1
ATOM 3890 C C . ARG A 1 482 ? -10.992 -1.957 -9.761 1.00 71.06 482 ARG A C 1
ATOM 3892 O O . ARG A 1 482 ? -9.787 -2.179 -9.865 1.00 71.06 482 ARG A O 1
ATOM 3899 N N . HIS A 1 483 ? -11.880 -2.420 -10.641 1.00 72.31 483 HIS A N 1
ATOM 3900 C CA . HIS A 1 483 ? -11.485 -3.162 -11.838 1.00 72.31 483 HIS A CA 1
ATOM 3901 C C . HIS A 1 483 ? -10.658 -2.309 -12.804 1.00 72.31 483 HIS A C 1
ATOM 3903 O O . HIS A 1 483 ? -9.650 -2.788 -13.318 1.00 72.31 483 HIS A O 1
ATOM 3909 N N . THR A 1 484 ? -11.053 -1.057 -13.027 1.00 75.06 484 THR A N 1
ATOM 3910 C CA . THR A 1 484 ? -10.338 -0.128 -13.910 1.00 75.06 484 THR A CA 1
ATOM 3911 C C . THR A 1 484 ? -8.937 0.159 -13.370 1.00 75.06 484 THR A C 1
ATOM 3913 O O . THR A 1 484 ? -7.965 -0.021 -14.098 1.00 75.06 484 THR A O 1
ATOM 3916 N N . THR A 1 485 ? -8.801 0.479 -12.079 1.00 73.12 485 THR A N 1
ATOM 3917 C CA . THR A 1 485 ? -7.513 0.695 -11.404 1.00 73.12 485 THR A CA 1
ATOM 3918 C C . THR A 1 485 ? -6.641 -0.564 -11.409 1.00 73.12 485 THR A C 1
ATOM 3920 O O . THR A 1 485 ? -5.436 -0.477 -11.631 1.00 73.12 485 THR A O 1
ATOM 3923 N N . LEU A 1 486 ? -7.200 -1.763 -11.202 1.00 71.81 486 LEU A N 1
ATOM 3924 C CA . LEU A 1 486 ? -6.427 -3.010 -11.310 1.00 71.81 486 LEU A CA 1
ATOM 3925 C C . LEU A 1 486 ? -5.879 -3.212 -12.731 1.00 71.81 486 LEU A C 1
ATOM 3927 O O . LEU A 1 486 ? -4.724 -3.574 -12.928 1.00 71.81 486 LEU A O 1
ATOM 3931 N N . VAL A 1 487 ? -6.709 -2.982 -13.741 1.00 72.94 487 VAL A N 1
ATOM 3932 C CA . VAL A 1 487 ? -6.318 -3.179 -15.138 1.00 72.94 487 VAL A CA 1
ATOM 3933 C C . VAL A 1 487 ? -5.253 -2.167 -15.550 1.00 72.94 487 VAL A C 1
ATOM 3935 O O . VAL A 1 487 ? -4.285 -2.531 -16.214 1.00 72.94 487 VAL A O 1
ATOM 3938 N N . THR A 1 488 ? -5.387 -0.915 -15.120 1.00 74.81 488 THR A N 1
ATOM 3939 C CA . THR A 1 488 ? -4.432 0.149 -15.446 1.00 74.81 488 THR A CA 1
ATOM 3940 C C . THR A 1 488 ? -3.112 -0.049 -14.720 1.00 74.81 488 THR A C 1
ATOM 3942 O O . THR A 1 488 ? -2.059 0.124 -15.327 1.00 74.81 488 THR A O 1
ATOM 3945 N N . THR A 1 489 ? -3.143 -0.519 -13.471 1.00 73.31 489 THR A N 1
ATOM 3946 C CA . THR A 1 489 ? -1.934 -0.898 -12.728 1.00 73.31 489 THR A CA 1
ATOM 3947 C C . THR A 1 489 ? -1.203 -2.072 -13.392 1.00 73.31 489 THR A C 1
ATOM 3949 O O . THR A 1 489 ? 0.010 -2.001 -13.587 1.00 73.31 489 THR A O 1
ATOM 3952 N N . LEU A 1 490 ? -1.915 -3.111 -13.842 1.00 74.31 490 LEU A N 1
ATOM 3953 C CA . LEU A 1 490 ? -1.316 -4.211 -14.612 1.00 74.31 490 LEU A CA 1
ATOM 3954 C C . LEU A 1 490 ? -0.781 -3.756 -15.981 1.00 74.31 490 LEU A C 1
ATOM 3956 O O . LEU A 1 490 ? 0.291 -4.194 -16.397 1.00 74.31 490 LEU A O 1
ATOM 3960 N N . GLN A 1 491 ? -1.495 -2.869 -16.680 1.00 79.62 491 GLN A N 1
ATOM 3961 C CA . GLN A 1 491 ? -1.046 -2.278 -17.944 1.00 79.62 491 GLN A CA 1
ATOM 3962 C C . GLN A 1 491 ? 0.242 -1.469 -17.760 1.00 79.62 491 GLN A C 1
ATOM 3964 O O . GLN A 1 491 ? 1.187 -1.645 -18.527 1.00 79.62 491 GLN A O 1
ATOM 3969 N N . MET A 1 492 ? 0.294 -0.603 -16.746 1.00 77.62 492 MET A N 1
ATOM 3970 C CA . MET A 1 492 ? 1.491 0.173 -16.423 1.00 77.62 492 MET A CA 1
ATOM 3971 C C . MET A 1 492 ? 2.664 -0.751 -16.100 1.00 77.62 492 MET A C 1
ATOM 3973 O O . MET A 1 492 ? 3.747 -0.551 -16.639 1.00 77.62 492 MET A O 1
ATOM 3977 N N . LEU A 1 493 ? 2.439 -1.813 -15.318 1.00 75.88 493 LEU A N 1
ATOM 3978 C CA . LEU A 1 493 ? 3.472 -2.803 -15.007 1.00 75.88 493 LEU A CA 1
ATOM 3979 C C . LEU A 1 493 ? 4.034 -3.477 -16.274 1.00 75.88 493 LEU A C 1
ATOM 3981 O O . LEU A 1 493 ? 5.251 -3.597 -16.409 1.00 75.88 493 LEU A O 1
ATOM 3985 N N . LYS A 1 494 ? 3.171 -3.872 -17.225 1.00 81.25 494 LYS A N 1
ATOM 3986 C CA . LYS A 1 494 ? 3.594 -4.440 -18.521 1.00 81.25 494 LYS A CA 1
ATOM 3987 C C . LYS A 1 494 ? 4.455 -3.470 -19.320 1.00 81.25 494 LYS A C 1
ATOM 3989 O O . LYS A 1 494 ? 5.558 -3.819 -19.733 1.00 81.25 494 LYS A O 1
ATOM 3994 N N . ILE A 1 495 ? 3.929 -2.266 -19.545 1.00 83.50 495 ILE A N 1
ATOM 3995 C CA . ILE A 1 495 ? 4.573 -1.234 -20.361 1.00 83.50 495 ILE A CA 1
ATOM 3996 C C . ILE A 1 495 ? 5.939 -0.881 -19.780 1.00 83.50 495 ILE A C 1
ATOM 3998 O O . ILE A 1 495 ? 6.930 -0.814 -20.502 1.00 83.50 495 ILE A O 1
ATOM 4002 N N . LEU A 1 496 ? 5.994 -0.706 -18.464 1.00 77.69 496 LEU A N 1
ATOM 4003 C CA . LEU A 1 496 ? 7.202 -0.319 -17.765 1.00 77.69 496 LEU A CA 1
ATOM 4004 C C . LEU A 1 496 ? 8.249 -1.437 -17.757 1.00 77.69 496 LEU A C 1
ATOM 4006 O O . LEU A 1 496 ? 9.427 -1.162 -17.966 1.00 77.69 496 LEU A O 1
ATOM 4010 N N . GLY A 1 497 ? 7.825 -2.699 -17.627 1.00 79.19 497 GLY A N 1
ATOM 4011 C CA . GLY A 1 497 ? 8.695 -3.858 -17.842 1.00 79.19 497 GLY A CA 1
ATOM 4012 C C . GLY A 1 497 ? 9.339 -3.879 -19.215 1.00 79.19 497 GLY A C 1
ATOM 4013 O O . GLY A 1 497 ? 10.558 -3.966 -19.335 1.00 79.19 497 GLY A O 1
ATOM 4014 N N . LEU A 1 498 ? 8.516 -3.762 -20.257 1.00 86.69 498 LEU A N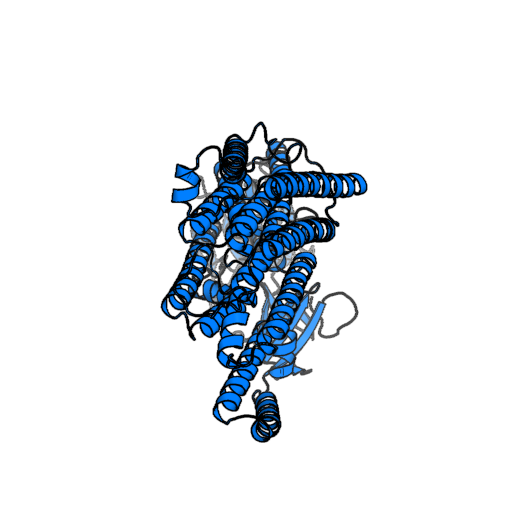 1
ATOM 4015 C CA . LEU A 1 498 ? 8.965 -3.774 -21.648 1.00 86.69 498 LEU A CA 1
ATOM 4016 C C . LEU A 1 498 ? 9.913 -2.617 -21.965 1.00 86.69 498 LEU A C 1
ATOM 4018 O O . LEU A 1 498 ? 10.943 -2.831 -22.606 1.00 86.69 498 LEU A O 1
ATOM 4022 N N . HIS A 1 499 ? 9.592 -1.418 -21.475 1.00 83.31 499 HIS A N 1
ATOM 4023 C CA . HIS A 1 499 ? 10.453 -0.247 -21.596 1.00 83.31 499 HIS A CA 1
ATOM 4024 C C . HIS A 1 499 ? 11.799 -0.477 -20.905 1.00 83.31 499 HIS A C 1
ATOM 4026 O O . HIS A 1 499 ? 12.844 -0.181 -21.478 1.00 83.31 499 HIS A O 1
ATOM 4032 N N . CYS A 1 500 ? 11.786 -1.063 -19.708 1.00 78.81 500 CYS A N 1
ATOM 4033 C CA . CYS A 1 500 ? 12.999 -1.342 -18.958 1.00 78.81 500 CYS A CA 1
ATOM 4034 C C . CYS A 1 500 ? 13.926 -2.330 -19.682 1.00 78.81 500 CYS A C 1
ATOM 4036 O O . CYS A 1 500 ? 15.112 -2.047 -19.822 1.00 78.81 500 CYS A O 1
ATOM 4038 N N . PHE A 1 501 ? 13.405 -3.444 -20.214 1.00 82.25 501 PHE A N 1
ATOM 4039 C CA . PHE A 1 501 ? 14.230 -4.410 -20.960 1.00 82.25 501 PHE A CA 1
ATOM 4040 C C . PHE A 1 501 ? 14.909 -3.786 -22.180 1.00 82.25 501 PHE A C 1
ATOM 4042 O O . PHE A 1 501 ? 16.109 -3.991 -22.395 1.00 82.25 501 PHE A O 1
ATOM 4049 N N . ALA A 1 502 ? 14.152 -3.006 -22.955 1.00 84.25 502 ALA A N 1
ATOM 4050 C CA . ALA A 1 502 ? 14.663 -2.326 -24.137 1.00 84.25 502 ALA A CA 1
ATOM 4051 C C . ALA A 1 502 ? 15.702 -1.255 -23.772 1.00 84.25 502 ALA A C 1
ATOM 4053 O O . ALA A 1 502 ? 16.781 -1.215 -24.365 1.00 84.25 502 ALA A O 1
ATOM 4054 N N . PHE A 1 503 ? 15.407 -0.428 -22.764 1.00 81.62 503 PHE A N 1
ATOM 4055 C CA . PHE A 1 503 ? 16.303 0.628 -22.301 1.00 81.62 503 PHE A CA 1
ATOM 4056 C C . PHE A 1 503 ? 17.640 0.063 -21.825 1.00 81.62 503 PHE A C 1
ATOM 4058 O O . PHE A 1 503 ? 18.689 0.519 -22.270 1.00 81.62 503 PHE A O 1
ATOM 4065 N N . THR A 1 504 ? 17.623 -0.976 -20.990 1.00 79.19 504 THR A N 1
ATOM 4066 C CA . THR A 1 504 ? 18.841 -1.628 -20.500 1.00 79.19 504 THR A CA 1
ATOM 4067 C C . THR A 1 504 ? 19.695 -2.190 -21.629 1.00 79.19 504 THR A C 1
ATOM 4069 O O . THR A 1 504 ? 20.914 -2.042 -21.594 1.00 79.19 504 THR A O 1
ATOM 4072 N N . TYR A 1 505 ? 19.088 -2.813 -22.642 1.00 83.00 505 TYR A N 1
ATOM 4073 C CA . TYR A 1 505 ? 19.848 -3.326 -23.782 1.00 83.00 505 TYR A CA 1
ATOM 4074 C C . TYR A 1 505 ? 20.532 -2.199 -24.558 1.00 83.00 505 TYR A C 1
ATOM 4076 O O . TYR A 1 505 ? 21.722 -2.283 -24.857 1.00 83.00 505 TYR A O 1
ATOM 4084 N N . VAL A 1 506 ? 19.796 -1.117 -24.836 1.00 82.50 506 VAL A N 1
ATOM 4085 C CA . VAL A 1 506 ? 20.349 0.071 -25.498 1.00 82.50 506 VAL A CA 1
ATOM 4086 C C . VAL A 1 506 ? 21.498 0.648 -24.675 1.00 82.50 506 VAL A C 1
ATOM 4088 O O . VAL A 1 506 ? 22.564 0.883 -25.233 1.00 82.50 506 VAL A O 1
ATOM 4091 N N . GLN A 1 507 ? 21.333 0.803 -23.358 1.00 78.00 507 GLN A N 1
ATOM 4092 C CA . GLN A 1 507 ? 22.401 1.279 -22.473 1.00 78.00 507 GLN A CA 1
ATOM 4093 C C . GLN A 1 507 ? 23.626 0.357 -22.486 1.00 78.00 507 GLN A C 1
ATOM 4095 O O . GLN A 1 507 ? 24.751 0.842 -22.559 1.00 78.00 507 GLN A O 1
ATOM 4100 N N . CYS A 1 508 ? 23.424 -0.963 -22.495 1.00 78.06 508 CYS A N 1
ATOM 4101 C CA . C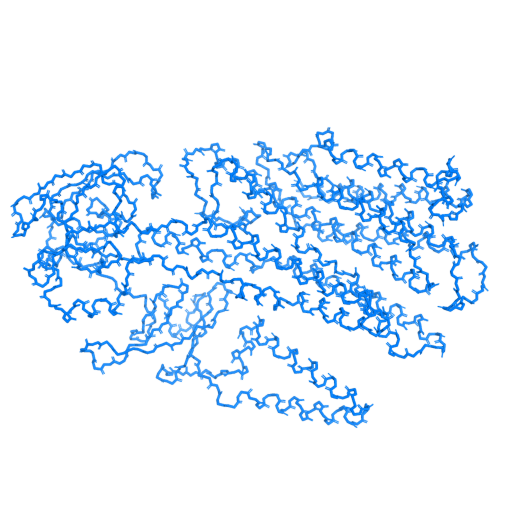YS A 1 508 ? 24.508 -1.939 -22.588 1.00 78.06 508 CYS A CA 1
ATOM 4102 C C . CYS A 1 508 ? 25.305 -1.794 -23.891 1.00 78.06 508 CYS A C 1
ATOM 4104 O O . CYS A 1 508 ? 26.530 -1.713 -23.855 1.00 78.06 508 CYS A O 1
ATOM 4106 N N . ILE A 1 509 ? 24.635 -1.661 -25.039 1.00 77.19 509 ILE A N 1
ATOM 4107 C CA . ILE A 1 509 ? 25.313 -1.442 -26.327 1.00 77.19 509 ILE A CA 1
ATOM 4108 C C . ILE A 1 509 ? 26.022 -0.095 -26.373 1.00 77.19 509 ILE A C 1
ATOM 4110 O O . ILE A 1 509 ? 27.147 -0.018 -26.862 1.00 77.19 509 ILE A O 1
ATOM 4114 N N . MET A 1 510 ? 25.351 0.971 -25.937 1.00 75.88 510 MET A N 1
ATOM 4115 C CA . MET A 1 510 ? 25.925 2.316 -25.905 1.00 75.88 510 MET A CA 1
ATOM 4116 C C . MET A 1 510 ? 27.236 2.282 -25.119 1.00 75.88 510 MET A C 1
ATOM 4118 O O . MET A 1 510 ? 28.287 2.641 -25.647 1.00 75.88 510 MET A O 1
ATOM 4122 N N . HIS A 1 511 ? 27.197 1.696 -23.923 1.00 71.38 511 HIS A N 1
ATOM 4123 C CA . HIS A 1 511 ? 28.362 1.557 -23.068 1.00 71.38 511 HIS A CA 1
ATOM 4124 C C . HIS A 1 511 ? 29.480 0.700 -23.685 1.00 71.38 511 HIS A C 1
ATOM 4126 O O . HIS A 1 511 ? 30.635 1.118 -23.660 1.00 71.38 511 HIS A O 1
ATOM 4132 N N . LEU A 1 512 ? 29.156 -0.456 -24.280 1.00 70.50 512 LEU A N 1
ATOM 4133 C CA . LEU A 1 512 ? 30.143 -1.336 -24.925 1.00 70.50 512 LEU A CA 1
ATOM 4134 C C . LEU A 1 512 ? 30.857 -0.683 -26.109 1.00 70.50 512 LEU A C 1
ATOM 4136 O O . LEU A 1 512 ? 32.023 -0.960 -26.355 1.00 70.50 512 LEU A O 1
ATOM 4140 N N . ASN A 1 513 ? 30.180 0.200 -26.844 1.00 66.81 513 ASN A N 1
ATOM 4141 C CA . ASN A 1 513 ? 30.831 0.961 -27.911 1.00 66.81 513 ASN A CA 1
ATOM 4142 C C . ASN A 1 513 ? 31.504 2.244 -27.387 1.00 66.81 513 ASN A C 1
ATOM 4144 O O . ASN A 1 513 ? 32.032 3.017 -28.181 1.00 66.81 513 ASN A O 1
ATOM 4148 N N . GLY A 1 514 ? 31.464 2.485 -26.072 1.00 62.09 514 GLY A N 1
ATOM 4149 C CA . GLY A 1 514 ? 32.022 3.669 -25.428 1.00 62.09 514 GLY A CA 1
ATOM 4150 C C . GLY A 1 514 ? 31.248 4.952 -25.713 1.00 62.09 514 GLY A C 1
ATOM 4151 O O . GLY A 1 514 ? 31.805 6.026 -25.553 1.00 62.09 514 GLY A O 1
ATOM 4152 N N . VAL A 1 515 ? 29.990 4.878 -26.146 1.00 65.75 515 VAL A N 1
ATOM 4153 C CA . VAL A 1 515 ? 29.235 6.040 -26.628 1.00 65.75 515 VAL A CA 1
ATOM 4154 C C . VAL A 1 515 ? 28.021 6.318 -25.751 1.00 65.75 515 VAL A C 1
ATOM 4156 O O . VAL A 1 515 ? 27.423 5.400 -25.205 1.00 65.75 515 VAL A O 1
ATOM 4159 N N . GLN A 1 516 ? 27.636 7.587 -25.608 1.00 68.19 516 GLN A N 1
ATOM 4160 C CA . GLN A 1 516 ? 26.451 7.994 -24.852 1.00 68.19 516 GLN A CA 1
ATOM 4161 C C . GLN A 1 516 ? 25.401 8.631 -25.760 1.00 68.19 516 GLN A C 1
ATOM 4163 O O . GLN A 1 516 ? 25.713 9.248 -26.778 1.00 68.19 516 GLN A O 1
ATOM 4168 N N . LEU A 1 517 ? 24.134 8.490 -25.373 1.00 71.88 517 LEU A N 1
ATOM 4169 C CA . LEU A 1 517 ? 23.041 9.186 -26.035 1.00 71.88 517 LEU A CA 1
ATOM 4170 C C . LEU A 1 517 ? 23.139 10.687 -25.718 1.00 71.88 517 LEU A C 1
ATOM 4172 O O . LEU A 1 517 ? 23.216 11.064 -24.549 1.00 71.88 517 LEU A O 1
ATOM 4176 N N . GLY A 1 518 ? 23.110 11.546 -26.739 1.00 75.75 518 GLY A N 1
ATOM 4177 C CA . GLY A 1 518 ? 23.180 12.996 -26.541 1.00 75.75 518 GLY A CA 1
ATOM 4178 C C . GLY A 1 518 ? 22.074 13.523 -25.614 1.00 75.75 518 GLY A C 1
ATOM 4179 O O . GLY A 1 518 ? 20.945 13.026 -25.625 1.00 75.75 518 GLY A O 1
ATOM 4180 N N . ASN A 1 519 ? 22.377 14.566 -24.832 1.00 78.50 519 ASN A N 1
ATOM 4181 C CA . ASN A 1 519 ? 21.463 15.132 -23.825 1.00 78.50 519 ASN A CA 1
ATOM 4182 C C . ASN A 1 519 ? 20.074 15.476 -24.392 1.00 78.50 519 ASN A C 1
ATOM 4184 O O . ASN A 1 519 ? 19.058 15.217 -23.748 1.00 78.50 519 ASN A O 1
ATOM 4188 N N . VAL A 1 520 ? 20.022 16.012 -25.617 1.00 83.81 520 VAL A N 1
ATOM 4189 C CA . VAL A 1 520 ? 18.770 16.381 -26.298 1.00 83.81 520 VAL A CA 1
ATOM 4190 C C . VAL A 1 520 ? 17.924 15.145 -26.625 1.00 83.81 520 VAL A C 1
ATOM 4192 O O . VAL A 1 520 ? 16.727 15.129 -26.346 1.00 83.81 520 VAL A O 1
ATOM 4195 N N . LEU A 1 521 ? 18.537 14.081 -27.152 1.00 86.31 521 LEU A N 1
ATOM 4196 C CA . LEU A 1 521 ? 17.851 12.822 -27.468 1.00 86.31 521 LEU A CA 1
ATOM 4197 C C . LEU A 1 521 ? 17.308 12.152 -26.200 1.00 86.31 521 LEU A C 1
ATOM 4199 O O . LEU A 1 521 ? 16.167 11.685 -26.172 1.00 86.31 521 LEU A O 1
ATOM 4203 N N . THR A 1 522 ? 18.102 12.170 -25.127 1.00 81.62 522 THR A N 1
ATOM 4204 C CA . THR A 1 522 ? 17.697 11.675 -23.808 1.00 81.62 522 THR A CA 1
ATOM 4205 C C . THR A 1 522 ? 16.498 12.454 -23.271 1.00 81.62 522 THR A C 1
ATOM 4207 O O . THR A 1 522 ? 15.527 11.840 -22.825 1.00 81.62 522 THR A O 1
ATOM 4210 N N . LEU A 1 523 ? 16.511 13.788 -23.353 1.00 84.69 523 LEU A N 1
ATOM 4211 C CA . LEU A 1 523 ? 15.400 14.633 -22.908 1.00 84.69 523 LEU A CA 1
ATOM 4212 C C . LEU A 1 523 ? 14.113 14.352 -23.696 1.00 84.69 523 LEU A C 1
ATOM 4214 O O . LEU A 1 523 ? 13.046 14.219 -23.099 1.00 84.69 523 LEU A O 1
ATOM 4218 N N . ILE A 1 524 ? 14.213 14.213 -25.021 1.00 88.06 524 ILE A N 1
ATOM 4219 C CA . ILE A 1 524 ? 13.068 13.907 -25.889 1.00 88.06 524 ILE A CA 1
ATOM 4220 C C . ILE A 1 524 ? 12.461 12.543 -25.533 1.00 88.06 524 ILE A C 1
ATOM 4222 O O . ILE A 1 524 ? 11.242 12.429 -25.403 1.00 88.06 524 ILE A O 1
ATOM 4226 N N . SER A 1 525 ? 13.296 11.522 -25.321 1.00 84.94 525 SER A N 1
ATOM 4227 C CA . SER A 1 525 ? 12.844 10.191 -24.892 1.00 84.94 525 SER A CA 1
ATOM 4228 C C . SER A 1 525 ? 12.056 10.240 -23.582 1.00 84.94 525 SER A C 1
ATOM 4230 O O . SER A 1 525 ? 10.904 9.797 -23.527 1.00 84.94 525 SER A O 1
ATOM 4232 N N . HIS A 1 526 ? 12.612 10.889 -22.555 1.00 83.19 526 HIS A N 1
ATOM 4233 C CA . HIS A 1 526 ? 11.940 11.038 -21.263 1.00 83.19 526 HIS A CA 1
ATOM 4234 C C . HIS A 1 526 ? 10.661 11.876 -21.353 1.00 83.19 526 HIS A C 1
ATOM 4236 O O . HIS A 1 526 ? 9.681 11.564 -20.671 1.00 83.19 526 HIS A O 1
ATOM 4242 N N . PHE A 1 527 ? 10.633 12.903 -22.207 1.00 88.06 527 PHE A N 1
ATOM 4243 C CA . PHE A 1 527 ? 9.440 13.712 -22.442 1.00 88.06 527 PHE A CA 1
ATOM 4244 C C . PHE A 1 527 ? 8.290 12.860 -22.988 1.00 88.06 527 PHE A C 1
ATOM 4246 O O . PHE A 1 527 ? 7.181 12.917 -22.449 1.00 88.06 527 PHE A O 1
ATOM 4253 N N . PHE A 1 528 ? 8.542 12.031 -24.006 1.00 89.50 528 PHE A N 1
ATOM 4254 C CA . PHE A 1 528 ? 7.521 11.129 -24.538 1.00 89.50 528 PHE A CA 1
ATOM 4255 C C . PHE A 1 528 ? 7.087 10.091 -23.497 1.00 89.50 528 PHE A C 1
ATOM 4257 O O . PHE A 1 528 ? 5.885 9.931 -23.285 1.00 89.50 528 PHE A O 1
ATOM 4264 N N . THR A 1 529 ? 8.024 9.451 -22.786 1.00 83.44 529 THR A N 1
ATOM 4265 C CA . THR A 1 529 ? 7.708 8.453 -21.743 1.00 83.44 529 THR A CA 1
ATOM 4266 C C . THR A 1 529 ? 6.806 9.044 -20.664 1.00 83.44 529 THR A C 1
ATOM 4268 O O . THR A 1 529 ? 5.750 8.486 -20.367 1.00 83.44 529 THR A O 1
ATOM 4271 N N . THR A 1 530 ? 7.166 10.217 -20.139 1.00 81.44 530 THR A N 1
ATOM 4272 C CA . THR A 1 530 ? 6.397 10.913 -19.097 1.00 81.44 530 THR A CA 1
ATOM 4273 C C . THR A 1 530 ? 4.985 11.247 -19.575 1.00 81.44 530 THR A C 1
ATOM 4275 O O . THR A 1 530 ? 4.007 10.962 -18.884 1.00 81.44 530 THR A O 1
ATOM 4278 N N . ASN A 1 531 ? 4.851 11.808 -20.780 1.00 84.75 531 ASN A N 1
ATOM 4279 C CA . ASN A 1 531 ? 3.544 12.173 -21.322 1.00 84.75 531 ASN A CA 1
ATOM 4280 C C . ASN A 1 531 ? 2.665 10.953 -21.621 1.00 84.75 531 ASN A C 1
ATOM 4282 O O . ASN A 1 531 ? 1.454 11.010 -21.398 1.00 84.75 531 ASN A O 1
ATOM 4286 N N . PHE A 1 532 ? 3.244 9.842 -22.084 1.00 85.81 532 PHE A N 1
ATOM 4287 C CA . PHE A 1 532 ? 2.497 8.601 -22.267 1.00 85.81 532 PHE A CA 1
ATOM 4288 C C . PHE A 1 532 ? 1.978 8.042 -20.934 1.00 85.81 532 PHE A C 1
ATOM 4290 O O . PHE A 1 532 ? 0.797 7.703 -20.847 1.00 85.81 532 PHE A O 1
ATOM 4297 N N . ILE A 1 533 ? 2.814 7.998 -19.890 1.00 78.12 533 ILE A N 1
ATOM 4298 C CA . ILE A 1 533 ? 2.427 7.498 -18.558 1.00 78.12 533 ILE A CA 1
ATOM 4299 C C . ILE A 1 533 ? 1.319 8.365 -17.949 1.00 78.12 533 ILE A C 1
ATOM 4301 O O . ILE A 1 533 ? 0.297 7.834 -17.512 1.00 78.12 533 ILE A O 1
ATOM 4305 N N . LEU A 1 534 ? 1.468 9.694 -17.994 1.00 78.25 534 LEU A N 1
ATOM 4306 C CA . LEU A 1 534 ? 0.442 10.632 -17.519 1.00 78.25 534 LEU A CA 1
ATOM 4307 C C . LEU A 1 534 ? -0.882 10.495 -18.282 1.00 78.25 534 LEU A C 1
ATOM 4309 O O . LEU A 1 534 ? -1.953 10.662 -17.711 1.00 78.25 534 LEU A O 1
ATOM 4313 N N . SER A 1 535 ? -0.831 10.164 -19.572 1.00 80.62 535 SER A N 1
ATOM 4314 C CA . SER A 1 535 ? -2.043 9.967 -20.375 1.00 80.62 535 SER A CA 1
ATOM 4315 C C . SER A 1 535 ? -2.774 8.658 -20.050 1.00 80.62 535 SER A C 1
ATOM 4317 O O . SER A 1 535 ? -3.968 8.540 -20.328 1.00 80.62 535 SER A O 1
ATOM 4319 N N . ILE A 1 536 ? -2.067 7.663 -19.500 1.00 77.31 536 ILE A N 1
ATOM 4320 C CA . ILE A 1 536 ? -2.636 6.375 -19.072 1.00 77.31 536 ILE A CA 1
ATOM 4321 C C . ILE A 1 536 ? -3.190 6.462 -17.646 1.00 77.31 536 ILE A C 1
ATOM 4323 O O . ILE A 1 536 ? -4.124 5.730 -17.328 1.00 77.31 536 ILE A O 1
ATOM 4327 N N . SER A 1 537 ? -2.654 7.347 -16.799 1.00 69.62 537 SER A N 1
ATOM 4328 C CA . SER A 1 537 ? -3.121 7.508 -15.417 1.00 69.62 537 SER A CA 1
ATOM 4329 C C . SER A 1 537 ? -4.478 8.216 -15.291 1.00 69.62 537 SER A C 1
ATOM 4331 O O . SER A 1 537 ? -5.153 8.021 -14.283 1.00 69.62 537 SER A O 1
ATOM 4333 N N . ASP A 1 538 ? -4.921 8.984 -16.297 1.00 69.06 538 ASP A N 1
ATOM 4334 C CA . ASP A 1 538 ? -6.272 9.576 -16.333 1.00 69.06 538 ASP A CA 1
ATOM 4335 C C . ASP A 1 538 ? -7.339 8.544 -16.739 1.00 69.06 538 ASP A C 1
ATOM 4337 O O . ASP A 1 538 ? -7.830 8.506 -17.875 1.00 69.06 538 ASP A O 1
ATOM 4341 N N . THR A 1 539 ? -7.710 7.680 -15.798 1.00 63.44 539 THR A N 1
ATOM 4342 C CA . THR A 1 539 ? -8.721 6.642 -16.021 1.00 63.44 539 THR A CA 1
ATOM 4343 C C . THR A 1 539 ? -10.071 7.043 -15.461 1.00 63.44 539 THR A C 1
ATOM 4345 O O . THR A 1 539 ? -10.164 7.594 -14.368 1.00 63.44 539 THR A O 1
ATOM 4348 N N . ARG A 1 540 ? -11.138 6.752 -16.212 1.00 65.56 540 ARG A N 1
ATOM 4349 C CA . ARG A 1 540 ? -12.516 6.888 -15.727 1.00 65.56 540 ARG A CA 1
ATOM 4350 C C . ARG A 1 540 ? -13.209 5.532 -15.801 1.00 65.56 540 ARG A C 1
ATOM 4352 O O . ARG A 1 540 ? -13.104 4.889 -16.847 1.00 65.56 540 ARG A O 1
ATOM 4359 N N . PRO A 1 541 ? -13.943 5.126 -14.758 1.00 62.38 541 PRO A N 1
ATOM 4360 C CA . PRO A 1 541 ? -14.615 3.840 -14.746 1.00 62.38 541 PRO A CA 1
ATOM 4361 C C . PRO A 1 541 ? -15.795 3.874 -15.714 1.00 62.38 541 PRO A C 1
ATOM 4363 O O . PRO A 1 541 ? -16.637 4.777 -15.664 1.00 62.38 541 PRO A O 1
ATOM 4366 N N . LEU A 1 542 ? -15.863 2.886 -16.605 1.00 64.00 542 LEU A N 1
ATOM 4367 C CA . LEU A 1 542 ? -17.008 2.692 -17.493 1.00 64.00 542 LEU A CA 1
ATOM 4368 C C . LEU A 1 542 ? -18.020 1.707 -16.894 1.00 64.00 542 LEU A C 1
ATOM 4370 O O . LEU A 1 542 ? -17.709 0.886 -16.033 1.00 64.00 542 LEU A O 1
ATOM 4374 N N . SER A 1 543 ? -19.274 1.823 -17.331 1.00 55.78 543 SER A N 1
ATOM 4375 C CA . SER A 1 543 ? -20.461 1.262 -16.669 1.00 55.78 543 SER A CA 1
ATOM 4376 C C . SER A 1 543 ? -20.564 -0.272 -16.659 1.00 55.78 543 SER A C 1
ATOM 4378 O O . SER A 1 543 ? -21.464 -0.809 -16.003 1.00 55.78 543 SER A O 1
ATOM 4380 N N . SER A 1 544 ? -19.682 -1.005 -17.344 1.00 56.31 544 SER A N 1
ATOM 4381 C CA . SER A 1 544 ? -19.725 -2.470 -17.419 1.00 56.31 544 SER A CA 1
ATOM 4382 C C . SER A 1 544 ? -18.674 -3.131 -16.523 1.00 56.31 544 SER A C 1
ATOM 4384 O O . SER A 1 544 ? -17.479 -3.063 -16.802 1.00 56.31 544 SER A O 1
ATOM 4386 N N . ALA A 1 545 ? -19.124 -3.840 -15.487 1.00 50.97 545 ALA A N 1
ATOM 4387 C CA . ALA A 1 545 ? -18.273 -4.723 -14.696 1.00 50.97 545 ALA A CA 1
ATOM 4388 C C . ALA A 1 545 ? -17.956 -5.986 -15.518 1.00 50.97 545 ALA A C 1
ATOM 4390 O O . ALA A 1 545 ? -18.818 -6.845 -15.695 1.00 50.97 545 ALA A O 1
ATOM 4391 N N . PHE A 1 546 ? -16.737 -6.093 -16.052 1.00 54.09 546 PHE A N 1
ATOM 4392 C CA . PHE A 1 546 ? -16.292 -7.273 -16.796 1.00 54.09 546 PHE A CA 1
ATOM 4393 C C . PHE A 1 546 ? -15.212 -8.020 -16.008 1.00 54.09 546 PHE A C 1
ATOM 4395 O O . PHE A 1 546 ? -14.161 -7.465 -15.689 1.00 54.09 546 PHE A O 1
ATOM 4402 N N . ARG A 1 547 ? -15.464 -9.293 -15.685 1.00 49.19 547 ARG A N 1
ATOM 4403 C CA . ARG A 1 547 ? -14.537 -10.147 -14.935 1.00 49.19 547 ARG A CA 1
ATOM 4404 C C . ARG A 1 547 ? -13.593 -10.851 -15.913 1.00 49.19 547 ARG A C 1
ATOM 4406 O O . ARG A 1 547 ? -13.971 -11.847 -16.519 1.00 49.19 547 ARG A O 1
ATOM 4413 N N . ARG A 1 548 ? -12.364 -10.350 -16.059 1.00 53.56 548 ARG A N 1
ATOM 4414 C CA . ARG A 1 548 ? -11.283 -11.031 -16.793 1.00 53.56 548 ARG A CA 1
ATOM 4415 C C . ARG A 1 548 ? -10.246 -11.549 -15.795 1.00 53.56 548 ARG A C 1
ATOM 4417 O O . ARG A 1 548 ? -9.803 -10.797 -14.933 1.00 53.56 548 ARG A O 1
ATOM 4424 N N . HIS A 1 549 ? -9.887 -12.829 -15.882 1.00 50.56 549 HIS A N 1
ATOM 4425 C CA . HIS A 1 549 ? -8.730 -13.372 -15.163 1.00 50.56 549 HIS A CA 1
ATOM 4426 C C . HIS A 1 549 ? -7.463 -12.915 -15.903 1.00 50.56 549 HIS A C 1
ATOM 4428 O O . HIS A 1 549 ? -7.483 -12.851 -17.124 1.00 50.56 549 HIS A O 1
ATOM 4434 N N . HIS A 1 550 ? -6.373 -12.552 -15.220 1.00 55.75 550 HIS A N 1
ATOM 4435 C CA . HIS A 1 550 ? -5.159 -12.020 -15.872 1.00 55.75 550 HIS A CA 1
ATOM 4436 C C . HIS A 1 550 ? -3.889 -12.895 -15.710 1.00 55.75 550 HIS A C 1
ATOM 4438 O O . HIS A 1 550 ? -2.815 -12.343 -15.483 1.00 55.75 550 HIS A O 1
ATOM 4444 N N . PRO A 1 551 ? -3.919 -14.235 -15.879 1.00 53.06 551 PRO A N 1
ATOM 4445 C CA . PRO A 1 551 ? -2.758 -15.081 -15.571 1.00 53.06 551 PRO A CA 1
ATOM 4446 C C . PRO A 1 551 ? -1.609 -15.051 -16.608 1.00 53.06 551 PRO A C 1
ATOM 4448 O O . PRO A 1 551 ? -0.673 -15.837 -16.501 1.00 53.06 551 PRO A O 1
ATOM 4451 N N . HIS A 1 552 ? -1.617 -14.153 -17.604 1.00 69.25 552 HIS A N 1
ATOM 4452 C CA . HIS A 1 552 ? -0.611 -14.139 -18.688 1.00 69.25 552 HIS A CA 1
ATOM 4453 C C . HIS A 1 552 ? 0.182 -12.833 -18.829 1.00 69.25 552 HIS A C 1
ATOM 4455 O O . HIS A 1 552 ? 0.793 -12.592 -19.869 1.00 69.25 552 HIS A O 1
ATOM 4461 N N . VAL A 1 553 ? 0.218 -11.985 -17.794 1.00 76.12 553 VAL A N 1
ATOM 4462 C CA . VAL A 1 553 ? 1.003 -10.735 -17.815 1.00 76.12 553 VAL A CA 1
ATOM 4463 C C . VAL A 1 553 ? 2.483 -11.006 -18.101 1.00 76.12 553 VAL A C 1
ATOM 4465 O O . VAL A 1 553 ? 3.065 -10.365 -18.971 1.00 76.12 553 VAL A O 1
ATOM 4468 N N . LEU A 1 554 ? 3.064 -12.010 -17.441 1.00 78.94 554 LEU A N 1
ATOM 4469 C CA . LEU A 1 554 ? 4.466 -12.386 -17.625 1.00 78.94 554 LEU A CA 1
ATOM 4470 C C . LEU A 1 554 ? 4.759 -12.902 -19.040 1.00 78.94 554 LEU A C 1
ATOM 4472 O O . LEU A 1 554 ? 5.750 -12.510 -19.644 1.00 78.94 554 LEU A O 1
ATOM 4476 N N . LEU A 1 555 ? 3.886 -13.759 -19.577 1.00 84.25 555 LEU A N 1
ATOM 4477 C CA . LEU A 1 555 ? 4.046 -14.343 -20.914 1.00 84.25 555 LEU A CA 1
ATOM 4478 C C . LEU A 1 555 ? 3.913 -13.285 -22.022 1.00 84.25 555 LEU A C 1
ATOM 4480 O O . LEU A 1 555 ? 4.626 -13.327 -23.023 1.00 84.25 555 LEU A O 1
ATOM 4484 N N . SER A 1 556 ? 3.030 -12.307 -21.814 1.00 87.56 556 SER A N 1
ATOM 4485 C CA . SER A 1 556 ? 2.900 -11.111 -22.654 1.00 87.56 556 SER A CA 1
ATOM 4486 C C . SER A 1 556 ? 4.201 -10.303 -22.663 1.00 87.56 556 SER A C 1
ATOM 4488 O O . SER A 1 556 ? 4.758 -10.071 -23.737 1.00 87.56 556 SER A O 1
ATOM 4490 N N . VAL A 1 557 ? 4.752 -9.984 -21.483 1.00 87.44 557 VAL A N 1
ATOM 4491 C CA . VAL A 1 557 ? 6.013 -9.233 -21.359 1.00 87.44 557 VAL A CA 1
ATOM 4492 C C . VAL A 1 557 ? 7.193 -9.996 -21.969 1.00 87.44 557 VAL A C 1
ATOM 4494 O O . VAL A 1 557 ? 7.972 -9.399 -22.702 1.00 87.44 557 VAL A O 1
ATOM 4497 N N . LEU A 1 558 ? 7.314 -11.303 -21.724 1.00 87.88 558 LEU A N 1
ATOM 4498 C CA . LEU A 1 558 ? 8.397 -12.137 -22.262 1.00 87.88 558 LEU A CA 1
ATOM 4499 C C . LEU A 1 558 ? 8.365 -12.257 -23.792 1.00 87.88 558 LEU A C 1
ATOM 4501 O O . LEU A 1 558 ? 9.404 -12.168 -24.442 1.00 87.88 558 LEU A O 1
ATOM 4505 N N . GLY A 1 559 ? 7.186 -12.463 -24.384 1.00 90.19 559 GLY A N 1
ATOM 4506 C CA . GLY A 1 559 ? 7.074 -12.582 -25.839 1.00 90.19 559 GLY A CA 1
ATOM 4507 C C . GLY A 1 559 ? 7.337 -11.256 -26.555 1.00 90.19 559 GLY A C 1
ATOM 4508 O O . GLY A 1 559 ? 8.084 -11.219 -27.532 1.00 90.19 559 GLY A O 1
ATOM 4509 N N . GLN A 1 560 ? 6.790 -10.150 -26.039 1.00 93.31 560 GLN A N 1
ATOM 4510 C CA . GLN A 1 560 ? 7.055 -8.823 -26.600 1.00 93.31 560 GLN A CA 1
ATOM 4511 C C . GLN A 1 560 ? 8.519 -8.396 -26.387 1.00 93.31 560 GLN A C 1
ATOM 4513 O O . GLN A 1 560 ? 9.130 -7.852 -27.305 1.00 93.31 560 GLN A O 1
ATOM 4518 N N . SER A 1 561 ? 9.125 -8.691 -25.228 1.00 90.25 561 SER A N 1
ATOM 4519 C CA . SER A 1 561 ? 10.540 -8.376 -24.990 1.00 90.25 561 SER A CA 1
ATOM 4520 C C . SER A 1 561 ? 11.463 -9.142 -25.937 1.00 90.25 561 SER A C 1
ATOM 4522 O O . SER A 1 561 ? 12.401 -8.549 -26.461 1.00 90.25 561 SER A O 1
ATOM 4524 N N . ALA A 1 562 ? 11.169 -10.407 -26.253 1.00 91.06 562 ALA A N 1
ATOM 4525 C CA . ALA A 1 562 ? 11.923 -11.163 -27.251 1.00 91.06 562 ALA A CA 1
ATOM 4526 C C . ALA A 1 562 ? 11.882 -10.494 -28.640 1.00 91.06 562 ALA A C 1
ATOM 4528 O O . ALA A 1 562 ? 12.923 -10.349 -29.281 1.00 91.06 562 ALA A O 1
ATOM 4529 N N . LEU A 1 563 ? 10.712 -10.019 -29.087 1.00 94.62 563 LEU A N 1
ATOM 4530 C CA . LEU A 1 563 ? 10.568 -9.292 -30.358 1.00 94.62 563 LEU A CA 1
ATOM 4531 C C . LEU A 1 563 ? 11.311 -7.947 -30.352 1.00 94.62 563 LEU A C 1
ATOM 4533 O O . LEU A 1 563 ? 11.986 -7.612 -31.327 1.00 94.62 563 LEU A O 1
ATOM 4537 N N . HIS A 1 564 ? 11.239 -7.197 -29.248 1.00 93.75 564 HIS A N 1
ATOM 4538 C CA . HIS A 1 564 ? 11.995 -5.953 -29.070 1.00 93.75 564 HIS A CA 1
ATOM 4539 C C . HIS A 1 564 ? 13.508 -6.197 -29.141 1.00 93.75 564 HIS A C 1
ATOM 4541 O O . HIS A 1 564 ? 14.225 -5.471 -29.830 1.00 93.75 564 HIS A O 1
ATOM 4547 N N . MET A 1 565 ? 13.993 -7.251 -28.482 1.00 89.12 565 MET A N 1
ATOM 4548 C CA . MET A 1 565 ? 15.405 -7.630 -28.498 1.00 89.12 565 MET A CA 1
ATOM 4549 C C . MET A 1 565 ? 15.864 -8.058 -29.890 1.00 89.12 565 MET A C 1
ATOM 4551 O O . MET A 1 565 ? 16.928 -7.634 -30.330 1.00 89.12 565 MET A O 1
ATOM 4555 N N . LEU A 1 566 ? 15.057 -8.832 -30.621 1.00 92.31 566 LEU A N 1
ATOM 4556 C CA . LEU A 1 566 ? 15.356 -9.205 -32.006 1.00 92.31 566 LEU A CA 1
ATOM 4557 C C . LEU A 1 566 ? 15.511 -7.975 -32.909 1.00 92.31 566 LEU A C 1
ATOM 4559 O O . LEU A 1 566 ? 16.457 -7.923 -33.700 1.00 92.31 566 LEU A O 1
ATOM 4563 N N . LEU A 1 567 ? 14.632 -6.975 -32.767 1.00 94.06 567 LEU A N 1
ATOM 4564 C CA . LEU A 1 567 ? 14.747 -5.710 -33.494 1.00 94.06 567 LEU A CA 1
ATOM 4565 C C . LEU A 1 567 ? 16.044 -4.981 -33.130 1.00 94.06 567 LEU A C 1
ATOM 4567 O O . LEU A 1 567 ? 16.789 -4.597 -34.032 1.00 94.06 567 LEU A O 1
ATOM 4571 N N . LEU A 1 568 ? 16.334 -4.802 -31.838 1.00 90.38 568 LEU A N 1
ATOM 4572 C CA . LEU A 1 568 ? 17.519 -4.065 -31.392 1.00 90.38 568 LEU A CA 1
ATOM 4573 C C . LEU A 1 568 ? 18.818 -4.762 -31.824 1.00 90.38 568 LEU A C 1
ATOM 4575 O O . LEU A 1 568 ? 19.685 -4.113 -32.408 1.00 90.38 568 LEU A O 1
ATOM 4579 N N . ILE A 1 569 ? 18.929 -6.081 -31.623 1.00 89.06 569 ILE A N 1
ATOM 4580 C CA . ILE A 1 569 ? 20.091 -6.884 -32.037 1.00 89.06 569 ILE A CA 1
ATOM 4581 C C . ILE A 1 569 ? 20.295 -6.782 -33.554 1.00 89.06 569 ILE A C 1
ATOM 4583 O O . ILE A 1 569 ? 21.410 -6.523 -34.009 1.00 89.06 569 ILE A O 1
ATOM 4587 N N . SER A 1 570 ? 19.233 -6.958 -34.347 1.00 91.50 570 SER A N 1
ATOM 4588 C CA . SER A 1 570 ? 19.322 -6.909 -35.815 1.00 91.50 570 SER A CA 1
ATOM 4589 C C . SER A 1 570 ? 19.715 -5.518 -36.315 1.00 91.50 570 SER A C 1
ATOM 4591 O O . SER A 1 570 ? 20.585 -5.396 -37.178 1.00 91.50 570 SER A O 1
ATOM 4593 N N . SER A 1 571 ? 19.134 -4.470 -35.725 1.00 90.88 571 SER A N 1
ATOM 4594 C CA . SER A 1 571 ? 19.409 -3.071 -36.077 1.00 90.88 571 SER A CA 1
ATOM 4595 C C . SER A 1 571 ? 20.860 -2.694 -35.789 1.00 90.88 571 SER A C 1
ATOM 4597 O O . SER A 1 571 ? 21.541 -2.128 -36.642 1.00 90.88 571 SER A O 1
ATOM 4599 N N . VAL A 1 572 ? 21.369 -3.068 -34.614 1.00 87.75 572 VAL A N 1
ATOM 4600 C CA . VAL A 1 572 ? 22.747 -2.777 -34.199 1.00 87.75 572 VAL A CA 1
ATOM 4601 C C . VAL A 1 572 ? 23.751 -3.601 -34.999 1.00 87.75 572 VAL A C 1
ATOM 4603 O O . VAL A 1 572 ? 24.774 -3.067 -35.423 1.00 87.75 572 VAL A O 1
ATOM 4606 N N . LYS A 1 573 ? 23.462 -4.881 -35.264 1.00 88.12 573 LYS A N 1
ATOM 4607 C CA . LYS A 1 573 ? 24.324 -5.743 -36.085 1.00 88.12 573 LYS A CA 1
ATOM 4608 C C . LYS A 1 573 ? 24.464 -5.214 -37.510 1.00 88.12 573 LYS A C 1
ATOM 4610 O O . LYS A 1 573 ? 25.566 -5.234 -38.048 1.00 88.12 573 LYS A O 1
ATOM 4615 N N . GLU A 1 574 ? 23.378 -4.741 -38.119 1.00 89.06 574 GLU A N 1
ATOM 4616 C CA . GLU A 1 574 ? 23.426 -4.133 -39.453 1.00 89.06 574 GLU A CA 1
ATOM 4617 C C . GLU A 1 574 ? 24.149 -2.777 -39.424 1.00 89.06 574 GLU A C 1
ATOM 4619 O O . GLU A 1 574 ? 24.997 -2.527 -40.277 1.00 89.06 574 GLU A O 1
ATOM 4624 N N . ALA A 1 575 ? 23.914 -1.944 -38.403 1.00 86.50 575 ALA A N 1
ATOM 4625 C CA . ALA A 1 575 ? 24.624 -0.674 -38.235 1.00 86.50 575 ALA A CA 1
ATOM 4626 C C . ALA A 1 575 ? 26.146 -0.864 -38.108 1.00 86.50 575 ALA A C 1
ATOM 4628 O O . ALA A 1 575 ? 26.908 -0.122 -38.725 1.00 86.50 575 ALA A O 1
ATOM 4629 N N . LYS A 1 576 ? 26.595 -1.889 -37.366 1.00 83.31 576 LYS A N 1
ATOM 4630 C CA . LYS A 1 576 ? 28.022 -2.219 -37.214 1.00 83.31 576 LYS A CA 1
ATOM 4631 C C . LYS A 1 576 ? 28.693 -2.606 -38.538 1.00 83.31 576 LYS A C 1
ATOM 4633 O O . LYS A 1 576 ? 29.867 -2.311 -38.702 1.00 83.31 576 LYS A O 1
ATOM 4638 N N . LYS A 1 577 ? 27.976 -3.192 -39.509 1.00 84.56 577 LYS A N 1
ATOM 4639 C CA . LYS A 1 577 ? 28.542 -3.507 -40.842 1.00 84.56 577 LYS A CA 1
ATOM 4640 C C . LYS A 1 577 ? 28.915 -2.264 -41.648 1.00 84.56 577 LYS A C 1
ATOM 4642 O O . LYS A 1 577 ? 29.751 -2.343 -42.541 1.00 84.56 577 LYS A O 1
ATOM 4647 N N . HIS A 1 578 ? 28.256 -1.144 -41.369 1.00 77.94 578 HIS A N 1
ATOM 4648 C CA . HIS A 1 578 ? 28.499 0.130 -42.037 1.00 77.94 578 HIS A CA 1
ATOM 4649 C C . HIS A 1 578 ? 29.531 0.999 -41.301 1.00 77.94 578 HIS A C 1
ATOM 4651 O O . HIS A 1 578 ? 29.842 2.089 -41.774 1.00 77.94 578 HIS A O 1
ATOM 4657 N N . LEU A 1 579 ? 30.064 0.531 -40.166 1.00 71.81 579 LEU A N 1
ATOM 4658 C CA . LEU A 1 579 ? 31.123 1.201 -39.419 1.00 71.81 579 LEU A CA 1
ATOM 4659 C C . LEU A 1 579 ? 32.488 0.598 -39.816 1.00 71.81 579 LEU A C 1
ATOM 4661 O O . LEU A 1 579 ? 32.601 -0.626 -39.884 1.00 71.81 579 LEU A O 1
ATOM 4665 N N . PRO A 1 580 ? 33.533 1.400 -40.092 1.00 62.47 580 PRO A N 1
ATOM 4666 C CA . PRO A 1 580 ? 34.869 0.861 -40.342 1.00 62.47 580 PRO A CA 1
ATOM 4667 C C . PRO A 1 580 ? 35.414 0.147 -39.089 1.00 62.47 580 PRO A C 1
ATOM 4669 O O . PRO A 1 580 ? 35.222 0.629 -37.974 1.00 62.47 580 PRO A O 1
ATOM 4672 N N . ASN A 1 581 ? 36.110 -0.986 -39.269 1.00 53.31 581 ASN A N 1
ATOM 4673 C CA . ASN A 1 581 ? 36.759 -1.765 -38.197 1.00 53.31 581 ASN A CA 1
ATOM 4674 C C . ASN A 1 581 ? 37.959 -1.003 -37.602 1.00 53.31 581 ASN A C 1
ATOM 4676 O O . ASN A 1 581 ? 39.112 -1.359 -37.837 1.00 53.31 581 ASN A O 1
ATOM 4680 N N . ILE A 1 582 ? 37.707 0.073 -36.866 1.00 52.09 582 ILE A N 1
ATOM 4681 C CA . ILE A 1 582 ? 38.731 0.812 -36.128 1.00 52.09 582 ILE A CA 1
ATOM 4682 C C . ILE A 1 582 ? 38.464 0.560 -34.647 1.00 52.09 582 ILE A C 1
ATOM 4684 O O . ILE A 1 582 ? 37.366 0.835 -34.168 1.00 52.09 582 ILE A O 1
ATOM 4688 N N . HIS A 1 583 ? 39.450 0.017 -33.926 1.00 48.81 583 HIS A N 1
ATOM 4689 C CA . HIS A 1 583 ? 39.400 -0.073 -32.467 1.00 48.81 583 HIS A CA 1
ATOM 4690 C C . HIS A 1 583 ? 39.197 1.332 -31.892 1.00 48.81 583 HIS A C 1
ATOM 4692 O O . HIS A 1 583 ? 40.080 2.188 -31.968 1.00 48.81 583 HIS A O 1
ATOM 4698 N N . ILE A 1 584 ? 38.002 1.574 -31.361 1.00 50.75 584 ILE A N 1
ATOM 4699 C CA . ILE A 1 584 ? 37.612 2.852 -30.778 1.00 50.75 584 ILE A CA 1
ATOM 4700 C C . ILE A 1 584 ? 38.395 3.008 -29.473 1.00 50.75 584 ILE A C 1
ATOM 4702 O O . ILE A 1 584 ? 38.253 2.199 -28.557 1.00 50.75 584 ILE A O 1
ATOM 4706 N N . LYS A 1 585 ? 39.245 4.038 -29.379 1.00 43.12 585 LYS A N 1
ATOM 4707 C CA . LYS A 1 585 ? 39.871 4.407 -28.105 1.00 43.12 585 LYS A CA 1
ATOM 4708 C C . LYS A 1 585 ? 38.783 4.964 -27.173 1.00 43.12 585 LYS A C 1
ATOM 4710 O O . LYS A 1 585 ? 38.084 5.888 -27.577 1.00 43.12 585 LYS A O 1
ATOM 4715 N N . PRO A 1 586 ? 38.659 4.472 -25.930 1.00 47.50 586 PRO A N 1
ATOM 4716 C CA . PRO A 1 586 ? 37.544 4.803 -25.038 1.00 47.50 586 PRO A CA 1
ATOM 4717 C C . PRO A 1 586 ? 37.524 6.242 -24.473 1.00 47.50 586 PRO A C 1
ATOM 4719 O O . PRO A 1 586 ? 36.674 6.528 -23.635 1.00 47.50 586 PRO A O 1
ATOM 4722 N N . GLU A 1 587 ? 38.429 7.144 -24.882 1.00 41.84 587 GLU A N 1
ATOM 4723 C CA . GLU A 1 587 ? 38.618 8.460 -24.231 1.00 41.84 587 GLU A CA 1
ATOM 4724 C C . GLU A 1 587 ? 38.836 9.659 -25.191 1.00 41.84 587 GLU A C 1
ATOM 4726 O O . GLU A 1 587 ? 39.252 10.722 -24.739 1.00 41.84 587 GLU A O 1
ATOM 4731 N N . SER A 1 588 ? 38.557 9.554 -26.499 1.00 44.88 588 SER A N 1
ATOM 4732 C CA . SER A 1 588 ? 38.598 10.727 -27.403 1.00 44.88 588 SER A CA 1
ATOM 4733 C C . SER A 1 588 ? 37.235 11.418 -27.525 1.00 44.88 588 SER A C 1
ATOM 4735 O O . SER A 1 588 ? 36.217 10.733 -27.603 1.00 44.88 588 SER A O 1
ATOM 4737 N N . GLU A 1 589 ? 37.225 12.757 -27.581 1.00 45.00 589 GLU A N 1
ATOM 4738 C CA . GLU A 1 589 ? 36.022 13.583 -27.780 1.00 45.00 589 GLU A CA 1
ATOM 4739 C C . GLU A 1 589 ? 35.153 13.054 -28.936 1.00 45.00 589 GLU A C 1
ATOM 4741 O O . GLU A 1 589 ? 35.627 12.777 -30.036 1.00 45.00 589 GLU A O 1
ATOM 4746 N N . PHE A 1 590 ? 33.879 12.827 -28.616 1.00 51.03 590 PHE A N 1
ATOM 4747 C CA . PHE A 1 590 ? 32.983 11.898 -29.299 1.00 51.03 590 PHE A CA 1
ATOM 4748 C C . PHE A 1 590 ? 32.399 12.440 -30.613 1.00 51.03 590 PHE A C 1
ATOM 4750 O O . PHE A 1 590 ? 31.767 13.495 -30.625 1.00 51.03 590 PHE A O 1
ATOM 4757 N N . GLU A 1 591 ? 32.480 11.653 -31.692 1.00 57.84 591 GLU A N 1
ATOM 4758 C CA . GLU A 1 591 ? 31.687 11.856 -32.912 1.00 57.84 591 GLU A CA 1
ATOM 4759 C C . GLU A 1 591 ? 30.403 11.013 -32.864 1.00 57.84 591 GLU A C 1
ATOM 4761 O O . GLU A 1 591 ? 30.428 9.811 -32.575 1.00 57.84 591 GLU A O 1
ATOM 4766 N N . ASN A 1 592 ? 29.256 11.636 -33.158 1.00 66.19 592 ASN A N 1
ATOM 4767 C CA . ASN A 1 592 ? 27.992 10.914 -33.284 1.00 66.19 592 ASN A CA 1
ATOM 4768 C C . ASN A 1 592 ? 28.115 9.849 -34.374 1.00 66.19 592 ASN A C 1
ATOM 4770 O O . ASN A 1 592 ? 28.474 10.148 -35.511 1.00 66.19 592 ASN A O 1
ATOM 4774 N N . ASN A 1 593 ? 27.800 8.602 -34.029 1.00 77.44 593 ASN A N 1
ATOM 4775 C CA . ASN A 1 593 ? 27.957 7.470 -34.929 1.00 77.44 593 ASN A CA 1
ATOM 4776 C C . ASN A 1 593 ? 26.602 6.880 -35.354 1.00 77.44 593 ASN A C 1
ATOM 4778 O O . ASN A 1 593 ? 25.536 7.154 -34.785 1.00 77.44 593 ASN A O 1
ATOM 4782 N N . LEU A 1 594 ? 26.654 6.032 -36.382 1.00 83.62 594 LEU A N 1
ATOM 4783 C CA . LEU A 1 594 ? 25.471 5.368 -36.921 1.00 83.62 594 LEU A CA 1
ATOM 4784 C C . LEU A 1 594 ? 24.779 4.477 -35.871 1.00 83.62 594 LEU A C 1
ATOM 4786 O O . LEU A 1 594 ? 23.554 4.382 -35.862 1.00 83.62 594 LEU A O 1
ATOM 4790 N N . VAL A 1 595 ? 25.538 3.867 -34.953 1.00 83.94 595 VAL A N 1
ATOM 4791 C CA . VAL A 1 595 ? 25.008 2.983 -33.900 1.00 83.94 595 VAL A CA 1
ATOM 4792 C C . VAL A 1 595 ? 24.144 3.756 -32.898 1.00 83.94 595 VAL A C 1
ATOM 4794 O O . VAL A 1 595 ? 23.075 3.258 -32.543 1.00 83.94 595 VAL A O 1
ATOM 4797 N N . ILE A 1 596 ? 24.533 4.973 -32.493 1.00 84.00 596 ILE A N 1
ATOM 4798 C CA . ILE A 1 596 ? 23.721 5.857 -31.633 1.00 84.00 596 ILE A CA 1
ATOM 4799 C C . ILE A 1 596 ? 22.388 6.150 -32.312 1.00 84.00 596 ILE A C 1
ATOM 4801 O O . ILE A 1 596 ? 21.326 5.940 -31.729 1.00 84.00 596 ILE A O 1
ATOM 4805 N N . THR A 1 597 ? 22.451 6.615 -33.562 1.00 88.19 597 THR A N 1
ATOM 4806 C CA . THR A 1 597 ? 21.272 7.061 -34.312 1.00 88.19 597 THR A CA 1
ATOM 4807 C C . THR A 1 597 ? 20.276 5.917 -34.486 1.00 88.19 597 THR A C 1
ATOM 4809 O O . THR A 1 597 ? 19.089 6.062 -34.199 1.00 88.19 597 THR A O 1
ATOM 4812 N N . VAL A 1 598 ? 20.765 4.741 -34.876 1.00 89.50 598 VAL A N 1
ATOM 4813 C CA . VAL A 1 598 ? 19.944 3.537 -35.052 1.00 89.50 598 VAL A CA 1
ATOM 4814 C C . VAL A 1 598 ? 19.365 3.053 -33.732 1.00 89.50 598 VAL A C 1
ATOM 4816 O O . VAL A 1 598 ? 18.186 2.713 -33.678 1.00 89.50 598 VAL A O 1
ATOM 4819 N N . SER A 1 599 ? 20.164 3.028 -32.666 1.00 88.81 599 SER A N 1
ATOM 4820 C CA . SER A 1 599 ? 19.702 2.560 -31.357 1.00 88.81 599 SER A CA 1
ATOM 4821 C C . SER A 1 599 ? 18.647 3.493 -30.772 1.00 88.81 599 SER A C 1
ATOM 4823 O O . SER A 1 599 ? 17.674 3.020 -30.190 1.00 88.81 599 SER A O 1
ATOM 4825 N N . PHE A 1 600 ? 18.783 4.806 -30.982 1.00 89.19 600 PHE A N 1
ATOM 4826 C CA . PHE A 1 600 ? 17.764 5.786 -30.612 1.00 89.19 600 PHE A CA 1
ATOM 4827 C C . PHE A 1 600 ? 16.460 5.577 -31.387 1.00 89.19 600 PHE A C 1
ATOM 4829 O O . PHE A 1 600 ? 15.394 5.489 -30.780 1.00 89.19 600 PHE A O 1
ATOM 4836 N N . ILE A 1 601 ? 16.539 5.449 -32.716 1.00 91.06 601 ILE A N 1
ATOM 4837 C CA . ILE A 1 601 ? 15.365 5.242 -33.576 1.00 91.06 601 ILE A CA 1
ATOM 4838 C C . ILE A 1 601 ? 14.668 3.920 -33.230 1.00 91.06 601 ILE A C 1
ATOM 4840 O O . ILE A 1 601 ? 13.450 3.900 -33.059 1.00 91.06 601 ILE A O 1
ATOM 4844 N N . ALA A 1 602 ? 15.421 2.831 -33.061 1.00 92.44 602 ALA A N 1
ATOM 4845 C CA . ALA A 1 602 ? 14.876 1.534 -32.671 1.00 92.44 602 ALA A CA 1
ATOM 4846 C C . ALA A 1 602 ? 14.245 1.573 -31.266 1.00 92.44 602 ALA A C 1
ATOM 4848 O O . ALA A 1 602 ? 13.159 1.029 -31.069 1.00 92.44 602 ALA A O 1
ATOM 4849 N N . SER A 1 603 ? 14.868 2.271 -30.309 1.00 90.69 603 SER A N 1
ATOM 4850 C CA . SER A 1 603 ? 14.302 2.493 -28.970 1.00 90.69 603 SER A CA 1
ATOM 4851 C C . SER A 1 603 ? 12.978 3.262 -29.033 1.00 90.69 603 SER A C 1
ATOM 4853 O O . SER A 1 603 ? 11.990 2.844 -28.432 1.00 90.69 603 SER A O 1
ATOM 4855 N N . MET A 1 604 ? 12.905 4.320 -29.847 1.00 90.94 604 MET A N 1
ATOM 4856 C CA . MET A 1 604 ? 11.671 5.080 -30.080 1.00 90.94 604 MET A CA 1
ATOM 4857 C C . MET A 1 604 ? 10.574 4.240 -30.749 1.00 90.94 604 MET A C 1
ATOM 4859 O O . MET A 1 604 ? 9.411 4.319 -30.350 1.00 90.94 604 MET A O 1
ATOM 4863 N N . MET A 1 605 ? 10.918 3.390 -31.723 1.00 94.06 605 MET A N 1
ATOM 4864 C CA . MET A 1 605 ? 9.970 2.442 -32.333 1.00 94.06 605 MET A CA 1
ATOM 4865 C C . MET A 1 605 ? 9.390 1.475 -31.297 1.00 94.06 605 MET A C 1
ATOM 4867 O O . MET A 1 605 ? 8.181 1.224 -31.286 1.00 94.06 605 MET A O 1
ATOM 4871 N N . ILE A 1 606 ? 10.244 0.949 -30.416 1.00 93.75 606 ILE A N 1
ATOM 4872 C CA . ILE A 1 606 ? 9.841 0.048 -29.334 1.00 93.75 606 ILE A CA 1
ATOM 4873 C C . ILE A 1 606 ? 8.963 0.776 -28.328 1.00 93.75 606 ILE A C 1
ATOM 4875 O O . ILE A 1 606 ? 7.930 0.238 -27.938 1.00 93.75 606 ILE A O 1
ATOM 4879 N N . GLN A 1 607 ? 9.317 1.999 -27.940 1.00 91.62 607 GLN A N 1
ATOM 4880 C CA . GLN A 1 607 ? 8.525 2.816 -27.027 1.00 91.62 607 GLN A CA 1
ATOM 4881 C C . GLN A 1 607 ? 7.116 3.049 -27.587 1.00 91.62 607 GLN A C 1
ATOM 4883 O O . GLN A 1 607 ? 6.132 2.705 -26.932 1.00 91.62 607 GLN A O 1
ATOM 4888 N N . VAL A 1 608 ? 7.003 3.545 -28.824 1.00 93.56 608 VAL A N 1
ATOM 4889 C CA . VAL A 1 608 ? 5.708 3.780 -29.485 1.00 93.56 608 VAL A CA 1
ATOM 4890 C C . VAL A 1 608 ? 4.896 2.488 -29.591 1.00 93.56 608 VAL A C 1
ATOM 4892 O O . VAL A 1 608 ? 3.712 2.484 -29.257 1.00 93.56 608 VAL A O 1
ATOM 4895 N N . THR A 1 609 ? 5.523 1.378 -29.990 1.00 94.06 609 THR A N 1
ATOM 4896 C CA . THR A 1 609 ? 4.845 0.076 -30.099 1.00 94.06 609 THR A CA 1
ATOM 4897 C C . THR A 1 609 ? 4.370 -0.431 -28.743 1.00 94.06 609 THR A C 1
ATOM 4899 O O . THR A 1 609 ? 3.223 -0.851 -28.616 1.00 94.06 609 THR A O 1
ATOM 4902 N N . THR A 1 610 ? 5.215 -0.339 -27.716 1.00 91.81 610 THR A N 1
ATOM 4903 C CA . THR A 1 610 ? 4.901 -0.780 -26.355 1.00 91.81 610 THR A CA 1
ATOM 4904 C C . THR A 1 610 ? 3.669 -0.051 -25.831 1.00 91.81 610 THR A C 1
ATOM 4906 O O . THR A 1 610 ? 2.746 -0.697 -25.337 1.00 91.81 610 THR A O 1
ATOM 4909 N N . PHE A 1 611 ? 3.612 1.275 -25.980 1.00 90.06 611 PHE A N 1
ATOM 4910 C CA . PHE A 1 611 ? 2.458 2.059 -25.545 1.00 90.06 611 PHE A CA 1
ATOM 4911 C C . PHE A 1 611 ? 1.219 1.809 -26.411 1.00 90.06 611 PHE A C 1
ATOM 4913 O O . PHE A 1 611 ? 0.125 1.693 -25.866 1.00 90.06 611 PHE A O 1
ATOM 4920 N N . ALA A 1 612 ? 1.361 1.689 -27.733 1.00 91.25 612 ALA A N 1
ATOM 4921 C CA . ALA A 1 612 ? 0.231 1.489 -28.638 1.00 91.25 612 ALA A CA 1
ATOM 4922 C C . ALA A 1 612 ? -0.421 0.101 -28.498 1.00 91.25 612 ALA A C 1
ATOM 4924 O O . ALA A 1 612 ? -1.645 0.007 -28.441 1.00 91.25 612 ALA A O 1
ATOM 4925 N N . VAL A 1 613 ? 0.379 -0.970 -28.428 1.00 91.00 613 VAL A N 1
ATOM 4926 C CA . VAL A 1 613 ? -0.108 -2.362 -28.367 1.00 91.00 613 VAL A CA 1
ATOM 4927 C C . VAL A 1 613 ? -0.688 -2.698 -26.994 1.00 91.00 613 VAL A C 1
ATOM 4929 O O . VAL A 1 613 ? -1.697 -3.395 -26.910 1.00 91.00 613 VAL A O 1
ATOM 4932 N N . ASN A 1 614 ? -0.077 -2.197 -25.917 1.00 88.50 614 ASN A N 1
ATOM 4933 C CA . ASN A 1 614 ? -0.501 -2.519 -24.552 1.00 88.50 614 ASN A CA 1
ATOM 4934 C C . ASN A 1 614 ? -1.554 -1.548 -23.992 1.00 88.50 614 ASN A C 1
ATOM 4936 O O . ASN A 1 614 ? -1.980 -1.721 -22.851 1.00 88.50 614 ASN A O 1
ATOM 4940 N N . TYR A 1 615 ? -1.994 -0.540 -24.757 1.00 86.12 615 TYR A N 1
ATOM 4941 C CA . TYR A 1 615 ? -3.084 0.337 -24.332 1.00 86.12 615 TYR A CA 1
ATOM 4942 C C . TYR A 1 615 ? -4.421 -0.412 -24.329 1.00 86.12 615 TYR A C 1
ATOM 4944 O O . TYR A 1 615 ? -4.926 -0.828 -25.374 1.00 86.12 615 TYR A O 1
ATOM 4952 N N . LEU A 1 616 ? -5.030 -0.555 -23.153 1.00 77.69 616 LEU A N 1
ATOM 4953 C CA . LEU A 1 616 ? -6.344 -1.172 -23.008 1.00 77.69 616 LEU A CA 1
ATOM 4954 C C . LEU A 1 616 ? -7.429 -0.099 -23.127 1.00 77.69 616 LEU A C 1
ATOM 4956 O O . LEU A 1 616 ? -7.490 0.811 -22.306 1.00 77.69 616 LEU A O 1
ATOM 4960 N N . GLY A 1 617 ? -8.281 -0.218 -24.149 1.00 74.75 617 GLY A N 1
ATOM 4961 C CA . GLY A 1 617 ? -9.472 0.616 -24.343 1.00 74.75 617 GLY A CA 1
ATOM 4962 C C . GLY A 1 617 ? -10.755 -0.036 -23.809 1.00 74.75 617 GLY A C 1
ATOM 4963 O O . GLY A 1 617 ? -10.737 -0.769 -22.815 1.00 74.75 617 GLY A O 1
ATOM 4964 N N . HIS A 1 618 ? -11.884 0.202 -24.487 1.00 70.50 618 HIS A N 1
ATOM 4965 C CA . HIS A 1 618 ? -13.188 -0.376 -24.122 1.00 70.50 618 HIS A CA 1
ATOM 4966 C C . HIS A 1 618 ? -13.119 -1.903 -23.932 1.00 70.50 618 HIS A C 1
ATOM 4968 O O . HIS A 1 618 ? -12.438 -2.586 -24.704 1.00 70.50 618 HIS A O 1
ATOM 4974 N N . PRO A 1 619 ? -13.842 -2.478 -22.949 1.00 66.25 619 PRO A N 1
ATOM 4975 C CA . PRO A 1 619 ? -14.855 -1.850 -22.085 1.00 66.25 619 PRO A CA 1
ATOM 4976 C C . PRO A 1 619 ? -14.323 -1.298 -20.745 1.00 66.25 619 PRO A C 1
ATOM 4978 O O . PRO A 1 619 ? -15.106 -0.818 -19.932 1.00 66.25 619 PRO A O 1
ATOM 4981 N N . LEU A 1 620 ? -13.018 -1.416 -20.478 1.00 64.50 620 LEU A N 1
ATOM 4982 C CA . LEU A 1 620 ? -12.428 -1.171 -19.151 1.00 64.50 620 LEU A CA 1
ATOM 4983 C C . LEU A 1 620 ? -11.850 0.242 -18.996 1.00 64.50 620 LEU A C 1
ATOM 4985 O O . LEU A 1 620 ? -11.716 0.729 -17.882 1.00 64.50 620 LEU A O 1
ATOM 4989 N N . ASN A 1 621 ? -11.508 0.898 -20.103 1.00 71.44 621 ASN A N 1
ATOM 4990 C CA . ASN A 1 621 ? -11.023 2.274 -20.129 1.00 71.44 621 ASN A CA 1
ATOM 4991 C C . ASN A 1 621 ? -11.510 2.969 -21.411 1.00 71.44 621 ASN A C 1
ATOM 4993 O O . ASN A 1 621 ? -12.052 2.324 -22.312 1.00 71.44 621 ASN A O 1
ATOM 4997 N N . LYS A 1 622 ? -11.302 4.284 -21.505 1.00 78.06 622 LYS A N 1
ATOM 4998 C CA . LYS A 1 622 ? -11.580 5.066 -22.717 1.00 78.06 622 LYS A CA 1
ATOM 4999 C C . LYS A 1 622 ? -10.834 4.466 -23.909 1.00 78.06 622 LYS A C 1
ATOM 5001 O O . LYS A 1 622 ? -9.688 4.044 -23.786 1.00 78.06 622 LYS A O 1
ATOM 5006 N N . SER A 1 623 ? -11.460 4.457 -25.081 1.00 83.62 623 SER A N 1
ATOM 5007 C CA . SER A 1 623 ? -10.742 4.108 -26.313 1.00 83.62 623 SER A CA 1
ATOM 5008 C C . SER A 1 623 ? -9.625 5.117 -26.607 1.00 83.62 623 SER A C 1
ATOM 5010 O O . SER A 1 623 ? -9.701 6.279 -26.202 1.00 83.62 623 SER A O 1
ATOM 5012 N N . VAL A 1 624 ? -8.633 4.719 -27.411 1.00 84.75 624 VAL A N 1
ATOM 5013 C CA . VAL A 1 624 ? -7.601 5.626 -27.950 1.00 84.75 624 VAL A CA 1
ATOM 5014 C C . VAL A 1 624 ? -8.237 6.839 -28.646 1.00 84.75 624 VAL A C 1
A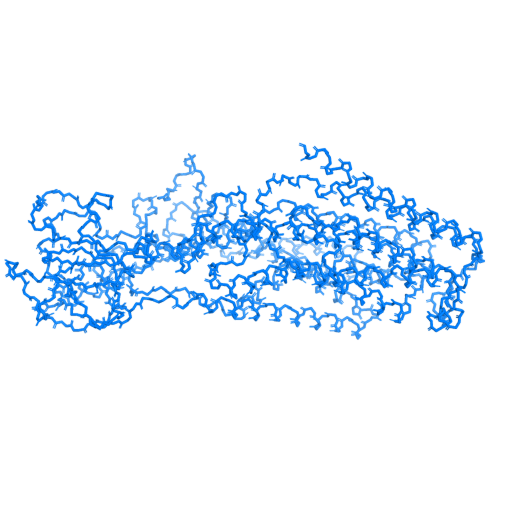TOM 5016 O O . VAL A 1 624 ? -7.715 7.945 -28.573 1.00 84.75 624 VAL A O 1
ATOM 5019 N N . SER A 1 625 ? -9.396 6.671 -29.293 1.00 84.44 625 SER A N 1
ATOM 5020 C CA . SER A 1 625 ? -10.123 7.769 -29.948 1.00 84.44 625 SER A CA 1
ATOM 5021 C C . SER A 1 625 ? -10.778 8.756 -28.971 1.00 84.44 625 SER A C 1
ATOM 5023 O O . SER A 1 625 ? -10.984 9.921 -29.319 1.00 84.44 625 SER A O 1
ATOM 5025 N N . GLU A 1 626 ? -11.097 8.318 -27.758 1.00 84.88 626 GLU A N 1
ATOM 5026 C CA . GLU A 1 626 ? -11.745 9.126 -26.720 1.00 84.88 626 GLU A CA 1
ATOM 5027 C C . GLU A 1 626 ? -10.711 9.810 -25.817 1.00 84.88 626 GLU A C 1
ATOM 5029 O O . GLU A 1 626 ? -10.916 10.946 -25.380 1.00 84.88 626 GLU A O 1
ATOM 5034 N N . ASN A 1 627 ? -9.568 9.158 -25.572 1.00 85.81 627 ASN A N 1
ATOM 5035 C CA . ASN A 1 627 ? -8.459 9.736 -24.822 1.00 85.81 627 ASN A CA 1
ATOM 5036 C C . ASN A 1 627 ? -7.661 10.723 -25.692 1.00 85.81 627 ASN A C 1
ATOM 5038 O O . ASN A 1 627 ? -6.661 10.381 -26.326 1.00 85.81 627 ASN A O 1
ATOM 5042 N N . LYS A 1 628 ? -8.118 11.984 -25.712 1.00 87.50 628 LYS A N 1
ATOM 5043 C CA . LYS A 1 628 ? -7.502 13.066 -26.499 1.00 87.50 628 LYS A CA 1
ATOM 5044 C C . LYS A 1 628 ? -6.013 13.251 -26.190 1.00 87.50 628 LYS A C 1
ATOM 5046 O O . LYS A 1 628 ? -5.250 13.497 -27.122 1.00 87.50 628 LYS A O 1
ATOM 5051 N N . GLN A 1 629 ? -5.614 13.129 -24.921 1.00 88.50 629 GLN A N 1
ATOM 5052 C CA . GLN A 1 629 ? -4.226 13.314 -24.499 1.00 88.50 629 GLN A CA 1
ATOM 5053 C C . GLN A 1 629 ? -3.347 12.183 -25.042 1.00 88.50 629 GLN A C 1
ATOM 5055 O O . GLN A 1 629 ? -2.400 12.458 -25.775 1.00 88.50 629 GLN A O 1
ATOM 5060 N N . PHE A 1 630 ? -3.729 10.923 -24.804 1.00 89.56 630 PHE A N 1
ATOM 5061 C CA . PHE A 1 630 ? -2.984 9.762 -25.301 1.00 89.56 630 PHE A CA 1
ATOM 5062 C C . PHE A 1 630 ? -2.872 9.759 -26.830 1.00 89.56 630 PHE A C 1
ATOM 5064 O O . PHE A 1 630 ? -1.792 9.542 -27.371 1.00 89.56 630 PHE A O 1
ATOM 5071 N N . ARG A 1 631 ? -3.961 10.076 -27.543 1.00 90.94 631 ARG A N 1
ATOM 5072 C CA . ARG A 1 631 ? -3.948 10.165 -29.010 1.00 90.94 631 ARG A CA 1
ATOM 5073 C C . ARG A 1 631 ? -3.005 11.250 -29.527 1.00 90.94 631 ARG A C 1
ATOM 5075 O O . ARG A 1 631 ? -2.324 11.023 -30.521 1.00 90.94 631 ARG A O 1
ATOM 5082 N N . CYS A 1 632 ? -2.984 12.418 -28.884 1.00 92.75 632 CYS A N 1
ATOM 5083 C CA . CYS A 1 632 ? -2.099 13.518 -29.266 1.00 92.75 632 CYS A CA 1
ATOM 5084 C C . CYS A 1 632 ? -0.625 13.121 -29.105 1.00 92.75 632 CYS A C 1
ATOM 5086 O O . CYS A 1 632 ? 0.161 13.309 -30.030 1.00 92.75 632 CYS A O 1
ATOM 5088 N N . VAL A 1 633 ? -0.279 12.506 -27.968 1.00 93.38 633 VAL A N 1
ATOM 5089 C CA . VAL A 1 633 ? 1.085 12.034 -27.676 1.00 93.38 633 VAL A CA 1
ATOM 5090 C C . VAL A 1 633 ? 1.498 10.903 -28.622 1.00 93.38 633 VAL A C 1
ATOM 5092 O O . VAL A 1 633 ? 2.612 10.904 -29.137 1.00 93.38 633 VAL A O 1
ATOM 5095 N N . LEU A 1 634 ? 0.597 9.961 -28.916 1.00 93.31 634 LEU A N 1
ATOM 5096 C CA . LEU A 1 634 ? 0.869 8.879 -29.861 1.00 93.31 634 LEU A CA 1
ATOM 5097 C C . LEU A 1 634 ? 1.114 9.415 -31.277 1.00 93.31 634 LEU A C 1
ATOM 5099 O O . LEU A 1 634 ? 2.083 9.025 -31.925 1.00 93.31 634 LEU A O 1
ATOM 5103 N N . LEU A 1 635 ? 0.262 10.330 -31.749 1.00 94.38 635 LEU A N 1
ATOM 5104 C CA . LEU A 1 635 ? 0.408 10.929 -33.073 1.00 94.38 635 LEU A CA 1
ATOM 5105 C C . LEU A 1 635 ? 1.695 11.755 -33.170 1.00 94.38 635 LEU A C 1
ATOM 5107 O O . LEU A 1 635 ? 2.414 11.632 -34.159 1.00 94.38 635 LEU A O 1
ATOM 5111 N N . SER A 1 636 ? 2.017 12.558 -32.152 1.00 94.50 636 SER A N 1
ATOM 5112 C CA . SER A 1 636 ? 3.242 13.361 -32.149 1.00 94.50 636 SER A CA 1
ATOM 5113 C C . SER A 1 636 ? 4.503 12.495 -32.115 1.00 94.50 636 SER A C 1
ATOM 5115 O O . SER A 1 636 ? 5.454 12.807 -32.826 1.00 94.50 636 SER A O 1
ATOM 5117 N N . ALA A 1 637 ? 4.498 11.374 -31.386 1.00 93.75 637 ALA A N 1
ATOM 5118 C CA . ALA A 1 637 ? 5.608 10.421 -31.374 1.00 93.75 637 ALA A CA 1
ATOM 5119 C C . ALA A 1 637 ? 5.796 9.724 -32.733 1.00 93.75 637 ALA A C 1
ATOM 5121 O O . ALA A 1 637 ? 6.922 9.602 -33.213 1.00 93.75 637 ALA A O 1
ATOM 5122 N N . VAL A 1 638 ? 4.704 9.315 -33.394 1.00 93.25 638 VAL A N 1
ATOM 5123 C CA . VAL A 1 638 ? 4.753 8.713 -34.741 1.00 93.25 638 VAL A CA 1
ATOM 5124 C C . VAL A 1 638 ? 5.244 9.721 -35.781 1.00 93.25 638 VAL A C 1
ATOM 5126 O O . VAL A 1 638 ? 6.088 9.381 -36.607 1.00 93.25 638 VAL A O 1
ATOM 5129 N N . VAL A 1 639 ? 4.764 10.968 -35.730 1.00 92.69 639 VAL A N 1
ATOM 5130 C CA . VAL A 1 639 ? 5.234 12.044 -36.618 1.00 92.69 639 VAL A CA 1
ATOM 5131 C C . VAL A 1 639 ? 6.715 12.324 -36.378 1.00 92.69 639 VAL A C 1
ATOM 5133 O O . VAL A 1 639 ? 7.479 12.388 -37.336 1.00 92.69 639 VAL A O 1
ATOM 5136 N N . PHE A 1 640 ? 7.145 12.428 -35.119 1.00 92.06 640 PHE A N 1
ATOM 5137 C CA . PHE A 1 640 ? 8.552 12.613 -34.771 1.00 92.06 640 PHE A CA 1
ATOM 5138 C C . PHE A 1 640 ? 9.423 11.476 -35.325 1.00 92.06 640 PHE A C 1
ATOM 5140 O O . PHE A 1 640 ? 10.408 11.741 -36.013 1.00 92.06 640 PHE A O 1
ATOM 5147 N N . LEU A 1 641 ? 9.013 10.218 -35.123 1.00 90.75 641 LEU A N 1
ATOM 5148 C CA . LEU A 1 641 ? 9.699 9.039 -35.654 1.00 90.75 641 LEU A CA 1
ATOM 5149 C C . LEU A 1 641 ? 9.780 9.057 -37.191 1.00 90.75 641 LEU A C 1
ATOM 5151 O O . LEU A 1 641 ? 10.822 8.736 -37.771 1.00 90.75 641 LEU A O 1
ATOM 5155 N N . ALA A 1 642 ? 8.695 9.451 -37.860 1.00 88.69 642 ALA A N 1
ATOM 5156 C CA . ALA A 1 642 ? 8.660 9.575 -39.310 1.00 88.69 642 ALA A CA 1
ATOM 5157 C C . ALA A 1 642 ? 9.624 10.663 -39.803 1.00 88.69 642 ALA A C 1
ATOM 5159 O O . ALA A 1 642 ? 10.360 10.422 -40.758 1.00 88.69 642 ALA A O 1
ATOM 5160 N N . VAL A 1 643 ? 9.683 11.825 -39.142 1.00 88.88 643 VAL A N 1
ATOM 5161 C CA . VAL A 1 643 ? 10.595 12.926 -39.500 1.00 88.88 643 VAL A CA 1
ATOM 5162 C C . VAL A 1 643 ? 12.057 12.501 -39.357 1.00 88.88 643 VAL A C 1
ATOM 5164 O O . VAL A 1 643 ? 12.818 12.657 -40.315 1.00 88.88 643 VAL A O 1
ATOM 5167 N N . ILE A 1 644 ? 12.439 11.902 -38.221 1.00 87.75 644 ILE A N 1
ATOM 5168 C CA . ILE A 1 644 ? 13.838 11.505 -37.989 1.00 87.75 644 ILE A CA 1
ATOM 5169 C C . ILE A 1 644 ? 14.285 10.381 -38.934 1.00 87.75 644 ILE A C 1
ATOM 5171 O O . ILE A 1 644 ? 15.418 10.398 -39.411 1.00 87.75 644 ILE A O 1
ATOM 5175 N N . THR A 1 645 ? 13.389 9.446 -39.279 1.00 85.06 645 THR A N 1
ATOM 5176 C CA . THR A 1 645 ? 13.728 8.291 -40.130 1.00 85.06 645 THR A CA 1
ATOM 5177 C C . THR A 1 645 ? 13.713 8.634 -41.622 1.00 85.06 645 THR A C 1
ATOM 5179 O O . THR A 1 645 ? 14.542 8.140 -42.382 1.00 85.06 645 THR A O 1
ATOM 5182 N N . SER A 1 646 ? 12.788 9.488 -42.073 1.00 79.88 646 SER A N 1
ATOM 5183 C CA . SER A 1 646 ? 12.637 9.848 -43.494 1.00 79.88 646 SER A CA 1
ATOM 5184 C C . SER A 1 646 ? 13.677 10.855 -43.998 1.00 79.88 646 SER A C 1
ATOM 5186 O O . SER A 1 646 ? 13.812 11.022 -45.211 1.00 79.88 646 SER A O 1
ATOM 5188 N N . ALA A 1 647 ? 14.419 11.503 -43.091 1.00 68.12 647 ALA A N 1
ATOM 5189 C CA . ALA A 1 647 ? 15.365 12.581 -43.390 1.00 68.12 647 ALA A CA 1
ATOM 5190 C C . ALA A 1 647 ? 14.746 13.749 -44.193 1.00 68.12 647 ALA A C 1
ATOM 5192 O O . ALA A 1 647 ? 15.454 14.455 -44.913 1.00 68.12 647 ALA A O 1
ATOM 5193 N N . VAL A 1 648 ? 13.425 13.959 -44.067 1.00 70.25 648 VAL A N 1
ATOM 5194 C CA . VAL A 1 648 ? 12.677 15.038 -44.744 1.00 70.25 648 VAL A CA 1
ATOM 5195 C C . VAL A 1 648 ? 13.184 16.420 -44.326 1.00 70.25 648 VAL A C 1
ATOM 5197 O O . VAL A 1 648 ? 13.229 17.329 -45.150 1.00 70.25 648 VAL A O 1
ATOM 5200 N N . SER A 1 649 ? 13.625 16.572 -43.073 1.00 74.75 649 SER A N 1
ATOM 5201 C CA . SER A 1 649 ? 14.254 17.795 -42.571 1.00 74.75 649 SER A CA 1
ATOM 5202 C C . SER A 1 649 ? 15.683 17.507 -42.120 1.00 74.75 649 SER A C 1
ATOM 5204 O O . SER A 1 649 ? 15.913 17.069 -40.993 1.00 74.75 649 SER A O 1
ATOM 5206 N N . ARG A 1 650 ? 16.653 17.756 -43.008 1.00 77.31 650 ARG A N 1
ATOM 5207 C CA . ARG A 1 650 ? 18.085 17.626 -42.681 1.00 77.31 650 ARG A CA 1
ATOM 5208 C C . ARG A 1 650 ? 18.473 18.561 -41.538 1.00 77.31 650 ARG A C 1
ATOM 5210 O O . ARG A 1 650 ? 19.004 18.087 -40.549 1.00 77.31 650 ARG A O 1
ATOM 5217 N N . ASN A 1 651 ? 18.026 19.817 -41.588 1.00 80.88 651 ASN A N 1
ATOM 5218 C CA . ASN A 1 651 ? 18.271 20.806 -40.535 1.00 80.88 651 ASN A CA 1
ATOM 5219 C C . ASN A 1 651 ? 17.797 20.343 -39.143 1.00 80.88 651 ASN A C 1
ATOM 5221 O O . ASN A 1 651 ? 18.422 20.668 -38.139 1.00 80.88 651 ASN A O 1
ATOM 5225 N N . PHE A 1 652 ? 16.690 19.596 -39.065 1.00 80.88 652 PHE A N 1
ATOM 5226 C CA . PHE A 1 652 ? 16.192 19.065 -37.794 1.00 80.88 652 PHE A CA 1
ATOM 5227 C C . PHE A 1 652 ? 17.019 17.873 -37.301 1.00 80.88 652 PHE A C 1
ATOM 5229 O O . PHE A 1 652 ? 17.311 17.776 -36.113 1.00 80.88 652 PHE A O 1
ATOM 5236 N N . ASN A 1 653 ? 17.437 16.988 -38.207 1.00 82.69 653 ASN A N 1
ATOM 5237 C CA . ASN A 1 653 ? 18.318 15.875 -37.863 1.00 82.69 653 ASN A CA 1
ATOM 5238 C C . ASN A 1 653 ? 19.714 16.362 -37.449 1.00 82.69 653 ASN A C 1
ATOM 5240 O O . ASN A 1 653 ? 20.269 15.830 -36.491 1.00 82.69 653 ASN A O 1
ATOM 5244 N N . ASP A 1 654 ? 20.228 17.412 -38.092 1.00 81.44 654 ASP A N 1
ATOM 5245 C CA . ASP A 1 654 ? 21.502 18.050 -37.751 1.00 81.44 654 ASP A CA 1
ATOM 5246 C C . ASP A 1 654 ? 21.434 18.725 -36.369 1.00 81.44 654 ASP A C 1
ATOM 5248 O O . ASP A 1 654 ? 22.360 18.589 -35.571 1.00 81.44 654 ASP A O 1
ATOM 5252 N N . LEU A 1 655 ? 20.305 19.367 -36.027 1.00 83.06 655 LEU A N 1
ATOM 5253 C CA . LEU A 1 655 ? 20.054 19.914 -34.683 1.00 83.06 655 LEU A CA 1
ATOM 5254 C C . LEU A 1 655 ? 20.082 18.826 -33.598 1.00 83.06 655 LEU A C 1
ATOM 5256 O O . LEU A 1 655 ? 20.545 19.061 -32.483 1.00 83.06 655 LEU A O 1
ATOM 5260 N N . LEU A 1 656 ? 19.577 17.636 -33.924 1.00 81.56 656 LEU A N 1
ATOM 5261 C CA . LEU A 1 656 ? 19.594 16.465 -33.046 1.00 81.56 656 LEU A CA 1
ATOM 5262 C C . LEU A 1 656 ? 20.917 15.684 -33.107 1.00 81.56 656 LEU A C 1
ATOM 5264 O O . LEU A 1 656 ? 21.061 14.691 -32.394 1.00 81.56 656 LEU A O 1
ATOM 5268 N N . MET A 1 657 ? 21.858 16.123 -33.948 1.00 81.31 657 MET A N 1
ATOM 5269 C CA . MET A 1 657 ? 23.122 15.456 -34.248 1.00 81.31 657 MET A CA 1
ATOM 5270 C C . MET A 1 657 ? 22.967 13.980 -34.670 1.00 81.31 657 MET A C 1
ATOM 5272 O O . MET A 1 657 ? 23.773 13.121 -34.310 1.00 81.31 657 MET A O 1
ATOM 5276 N N . LEU A 1 658 ? 21.912 13.672 -35.430 1.00 83.44 658 LEU A N 1
ATOM 5277 C CA . LEU A 1 658 ? 21.644 12.330 -35.947 1.00 83.44 658 LEU A CA 1
ATOM 5278 C C . LEU A 1 658 ? 22.390 12.091 -37.264 1.00 83.44 658 LEU A C 1
ATOM 5280 O O . LEU A 1 658 ? 22.306 12.886 -38.198 1.00 83.44 658 LEU A O 1
ATOM 5284 N N . VAL A 1 659 ? 23.061 10.945 -37.369 1.00 84.44 659 VAL A N 1
ATOM 5285 C CA . VAL A 1 659 ? 23.785 10.543 -38.582 1.00 84.44 659 VAL A CA 1
ATOM 5286 C C . VAL A 1 659 ? 22.788 10.077 -39.651 1.00 84.44 659 VAL A C 1
ATOM 5288 O O . VAL A 1 659 ? 21.926 9.242 -39.360 1.00 84.44 659 VAL A O 1
ATOM 5291 N N . PRO A 1 660 ? 22.882 10.556 -40.905 1.00 82.00 660 PRO A N 1
ATOM 5292 C CA . PRO A 1 660 ? 21.966 10.142 -41.961 1.00 82.00 660 PRO A CA 1
ATOM 5293 C C . PRO A 1 660 ? 22.081 8.639 -42.255 1.00 82.00 660 PRO A C 1
ATOM 5295 O O . PRO A 1 660 ? 23.162 8.107 -42.503 1.00 82.00 660 PRO A O 1
ATOM 5298 N N . LEU A 1 661 ? 20.935 7.954 -42.270 1.00 84.44 661 LEU A N 1
ATOM 5299 C CA . LEU A 1 661 ? 20.844 6.526 -42.575 1.00 84.44 661 LEU A CA 1
ATOM 5300 C C . LEU A 1 661 ? 20.992 6.272 -44.091 1.00 84.44 661 LEU A C 1
ATOM 5302 O O . LEU A 1 661 ? 20.314 6.934 -44.886 1.00 84.44 661 LEU A O 1
ATOM 5306 N N . PRO A 1 662 ? 21.786 5.269 -44.518 1.00 86.38 662 PRO A N 1
ATOM 5307 C CA . PRO A 1 662 ? 21.752 4.765 -45.890 1.00 86.38 662 PRO A CA 1
ATOM 5308 C C . PRO A 1 662 ? 20.334 4.331 -46.282 1.00 86.38 662 PRO A C 1
ATOM 5310 O O . PRO A 1 662 ? 19.638 3.707 -45.481 1.00 86.38 662 PRO A O 1
ATOM 5313 N N . ARG A 1 663 ? 19.901 4.625 -47.517 1.00 84.56 663 ARG A N 1
ATOM 5314 C CA . ARG A 1 663 ? 18.512 4.375 -47.963 1.00 84.56 663 ARG A CA 1
ATOM 5315 C C . ARG A 1 663 ? 18.089 2.913 -47.792 1.00 84.56 663 ARG A C 1
ATOM 5317 O O . ARG A 1 663 ? 17.039 2.657 -47.218 1.00 84.56 663 ARG A O 1
ATOM 5324 N N . GLU A 1 664 ? 18.937 1.973 -48.205 1.00 86.44 664 GLU A N 1
ATOM 5325 C CA . GLU A 1 664 ? 18.658 0.537 -48.069 1.00 86.44 664 GLU A CA 1
ATOM 5326 C C . GLU A 1 664 ? 18.505 0.108 -46.607 1.00 86.44 664 GLU A C 1
ATOM 5328 O O . GLU A 1 664 ? 17.628 -0.685 -46.266 1.00 86.44 664 GLU A O 1
ATOM 5333 N N . PHE A 1 665 ? 19.346 0.648 -45.724 1.00 88.94 665 PHE A N 1
ATOM 5334 C CA . PHE A 1 665 ? 19.291 0.322 -44.307 1.00 88.94 665 PHE A CA 1
ATOM 5335 C C . PHE A 1 665 ? 18.078 0.957 -43.622 1.00 88.94 665 PHE A C 1
ATOM 5337 O O . PHE A 1 665 ? 17.408 0.298 -42.832 1.00 88.94 665 PHE A O 1
ATOM 5344 N N . ARG A 1 666 ? 17.737 2.201 -43.972 1.00 88.75 666 ARG A N 1
ATOM 5345 C CA . ARG A 1 666 ? 16.519 2.872 -43.505 1.00 88.75 666 ARG A CA 1
ATOM 5346 C C . ARG A 1 666 ? 15.271 2.056 -43.845 1.00 88.75 666 ARG A C 1
ATOM 5348 O O . ARG A 1 666 ? 14.424 1.854 -42.978 1.00 88.75 666 ARG A O 1
ATOM 5355 N N . ASP A 1 667 ? 15.163 1.581 -45.082 1.00 89.38 667 ASP A N 1
ATOM 5356 C CA . ASP A 1 667 ? 13.986 0.839 -45.538 1.00 89.38 667 ASP A CA 1
ATOM 5357 C C . ASP A 1 667 ? 13.900 -0.536 -44.842 1.00 89.38 667 ASP A C 1
ATOM 5359 O O . ASP A 1 667 ? 12.824 -0.931 -44.385 1.00 89.38 667 ASP A O 1
ATOM 5363 N N . LYS A 1 668 ? 15.043 -1.214 -44.631 1.00 91.12 668 LYS A N 1
ATOM 5364 C CA . LYS A 1 668 ? 15.128 -2.419 -43.780 1.00 91.12 668 LYS A CA 1
ATOM 5365 C C . LYS A 1 668 ? 14.691 -2.144 -42.338 1.00 91.12 668 LYS A C 1
ATOM 5367 O O . LYS A 1 668 ? 13.919 -2.923 -41.784 1.00 91.12 668 LYS A O 1
ATOM 5372 N N . LEU A 1 669 ? 15.155 -1.048 -41.735 1.00 91.12 669 LEU A N 1
ATOM 5373 C CA . LEU A 1 669 ? 14.836 -0.679 -40.353 1.00 91.12 669 LEU A CA 1
ATOM 5374 C C . LEU A 1 669 ? 13.337 -0.401 -40.177 1.00 91.12 669 LEU A C 1
ATOM 5376 O O . LEU A 1 669 ? 12.731 -0.892 -39.228 1.00 91.12 669 LEU A O 1
ATOM 5380 N N . LEU A 1 670 ? 12.720 0.325 -41.115 1.00 91.88 670 LEU A N 1
ATOM 5381 C CA . LEU A 1 670 ? 11.274 0.562 -41.132 1.00 91.88 670 LEU A CA 1
ATOM 5382 C C . LEU A 1 670 ? 10.482 -0.742 -41.290 1.00 91.88 670 LEU A C 1
ATOM 5384 O O . LEU A 1 670 ? 9.489 -0.944 -40.591 1.00 91.88 670 LEU A O 1
ATOM 5388 N N . MET A 1 671 ? 10.938 -1.646 -42.161 1.00 93.56 671 MET A N 1
ATOM 5389 C CA . MET A 1 671 ? 10.324 -2.961 -42.339 1.00 93.56 671 MET A CA 1
ATOM 5390 C C . MET A 1 671 ? 10.413 -3.806 -41.060 1.00 93.56 671 MET A C 1
ATOM 5392 O O . MET A 1 671 ? 9.417 -4.403 -40.654 1.00 93.56 671 MET A O 1
ATOM 5396 N N . TRP A 1 672 ? 11.570 -3.839 -40.392 1.00 94.81 672 TRP A N 1
ATOM 5397 C CA . TRP A 1 672 ? 11.726 -4.537 -39.113 1.00 94.81 672 TRP A CA 1
ATOM 5398 C C . TRP A 1 672 ? 10.889 -3.903 -38.002 1.00 94.81 672 TRP A C 1
ATOM 5400 O O . TRP A 1 672 ? 10.283 -4.630 -37.218 1.00 94.81 672 TRP A O 1
ATOM 5410 N N . GLY A 1 673 ? 10.794 -2.572 -37.960 1.00 93.31 673 GLY A N 1
ATOM 5411 C CA . GLY A 1 673 ? 9.910 -1.855 -37.041 1.00 93.31 673 GLY A CA 1
ATOM 5412 C C . GLY A 1 673 ? 8.437 -2.218 -37.251 1.00 93.31 673 GLY A C 1
ATOM 5413 O O . GLY A 1 673 ? 7.734 -2.512 -36.286 1.00 93.31 673 GLY A O 1
ATOM 5414 N N . ALA A 1 674 ? 7.981 -2.288 -38.505 1.00 94.00 674 ALA A N 1
ATOM 5415 C CA . ALA A 1 674 ? 6.626 -2.726 -38.839 1.00 94.00 674 ALA A CA 1
ATOM 5416 C C . ALA A 1 674 ? 6.388 -4.198 -38.461 1.00 94.00 674 ALA A C 1
ATOM 5418 O O . ALA A 1 674 ? 5.370 -4.517 -37.847 1.00 94.00 674 ALA A O 1
ATOM 5419 N N . LEU A 1 675 ? 7.337 -5.091 -38.766 1.00 95.81 675 LEU A N 1
ATOM 5420 C CA . LEU A 1 675 ? 7.261 -6.506 -38.392 1.00 95.81 675 LEU A CA 1
ATOM 5421 C C . LEU A 1 675 ? 7.179 -6.681 -36.870 1.00 95.81 675 LEU A C 1
ATOM 5423 O O . LEU A 1 675 ? 6.375 -7.473 -36.388 1.00 95.81 675 LEU A O 1
ATOM 5427 N N . MET A 1 676 ? 7.972 -5.916 -36.118 1.00 96.00 676 MET A N 1
ATOM 5428 C CA . MET A 1 676 ? 7.944 -5.900 -34.657 1.00 96.00 676 MET A CA 1
ATOM 5429 C C . MET A 1 676 ? 6.588 -5.408 -34.135 1.00 96.00 676 MET A C 1
ATOM 5431 O O . MET A 1 676 ? 5.996 -6.076 -33.292 1.00 96.00 676 MET A O 1
ATOM 5435 N N . PHE A 1 677 ? 6.033 -4.328 -34.698 1.00 95.50 677 PHE A N 1
ATOM 5436 C CA . PHE A 1 677 ? 4.701 -3.834 -34.336 1.00 95.50 677 PHE A CA 1
ATOM 5437 C C . PHE A 1 677 ? 3.606 -4.888 -34.549 1.00 95.50 677 PHE A C 1
ATOM 5439 O O . PHE A 1 677 ? 2.846 -5.191 -33.627 1.00 95.50 677 PHE A O 1
ATOM 5446 N N . PHE A 1 678 ? 3.539 -5.492 -35.740 1.00 96.00 678 PHE A N 1
ATOM 5447 C CA . PHE A 1 678 ? 2.547 -6.529 -36.036 1.00 96.00 678 PHE A CA 1
ATOM 5448 C C . PHE A 1 678 ? 2.786 -7.809 -35.227 1.00 96.00 678 PHE A C 1
ATOM 5450 O O . PHE A 1 678 ? 1.823 -8.438 -34.787 1.00 96.00 678 PHE A O 1
ATOM 5457 N N . GLY A 1 679 ? 4.041 -8.179 -34.973 1.00 95.88 679 GLY A N 1
ATOM 5458 C CA . GLY A 1 679 ? 4.404 -9.300 -34.107 1.00 95.88 679 GLY A CA 1
ATOM 5459 C C . GLY A 1 679 ? 3.917 -9.098 -32.671 1.00 95.88 679 GLY A C 1
ATOM 5460 O O . GLY A 1 679 ? 3.220 -9.954 -32.131 1.00 95.88 679 GLY A O 1
ATOM 5461 N N . CYS A 1 680 ? 4.196 -7.937 -32.072 1.00 94.75 680 CYS A N 1
ATOM 5462 C CA . CYS A 1 680 ? 3.727 -7.605 -30.727 1.00 94.75 680 CYS A CA 1
ATOM 5463 C C . CYS A 1 680 ? 2.194 -7.549 -30.668 1.00 94.75 680 CYS A C 1
ATOM 5465 O O . CYS A 1 680 ? 1.595 -8.100 -29.745 1.00 94.75 680 CYS A O 1
ATOM 5467 N N . TYR A 1 681 ? 1.547 -6.946 -31.672 1.00 93.50 681 TYR A N 1
ATOM 5468 C CA . TYR A 1 681 ? 0.087 -6.873 -31.753 1.00 93.50 681 TYR A CA 1
ATOM 5469 C C . TYR A 1 681 ? -0.568 -8.256 -31.859 1.00 93.50 681 TYR A C 1
ATOM 5471 O O . TYR A 1 681 ? -1.516 -8.550 -31.133 1.00 93.50 681 TYR A O 1
ATOM 5479 N N . THR A 1 682 ? -0.062 -9.121 -32.740 1.00 93.12 682 THR A N 1
ATOM 5480 C CA . THR A 1 682 ? -0.596 -10.479 -32.933 1.00 93.12 682 THR A CA 1
ATOM 5481 C C . THR A 1 682 ? -0.364 -11.363 -31.713 1.00 93.12 682 THR A C 1
ATOM 5483 O O . THR A 1 682 ? -1.275 -12.094 -31.323 1.00 93.12 682 THR A O 1
ATOM 5486 N N . TRP A 1 683 ? 0.799 -11.254 -31.065 1.00 93.12 683 TRP A N 1
ATOM 5487 C CA . TRP A 1 683 ? 1.095 -11.945 -29.810 1.00 93.12 683 TRP A CA 1
ATOM 5488 C C . TRP A 1 683 ? 0.136 -11.528 -28.691 1.00 93.12 683 TRP A C 1
ATOM 5490 O O . TRP A 1 683 ? -0.491 -12.375 -28.051 1.00 93.12 683 TRP A O 1
ATOM 5500 N N . GLU A 1 684 ? -0.047 -10.221 -28.493 1.00 89.12 684 GLU A N 1
ATOM 5501 C CA . GLU A 1 684 ? -0.949 -9.702 -27.464 1.00 89.12 684 GLU A CA 1
ATOM 5502 C C . GLU A 1 684 ? -2.413 -10.053 -27.769 1.00 89.12 684 GLU A C 1
ATOM 5504 O O . GLU A 1 684 ? -3.176 -10.421 -26.873 1.00 89.12 684 GLU A O 1
ATOM 5509 N N . TRP A 1 685 ? -2.816 -10.010 -29.041 1.00 87.56 685 TRP A N 1
ATOM 5510 C CA . TRP A 1 685 ? -4.136 -10.457 -29.482 1.00 87.56 685 TRP A CA 1
ATOM 5511 C C . TRP A 1 685 ? -4.364 -11.947 -29.202 1.00 87.56 685 TRP A C 1
ATOM 5513 O O . TRP A 1 685 ? -5.419 -12.317 -28.681 1.00 87.56 685 TRP A O 1
ATOM 5523 N N . PHE A 1 686 ? -3.374 -12.796 -29.491 1.00 88.56 686 PHE A N 1
ATOM 5524 C CA . PHE A 1 686 ? -3.440 -14.235 -29.247 1.00 88.56 686 PHE A CA 1
ATOM 5525 C C . PHE A 1 686 ? -3.617 -14.545 -27.756 1.00 88.56 686 PHE A C 1
ATOM 5527 O O . PHE A 1 686 ? -4.541 -15.272 -27.388 1.00 88.56 686 PHE A O 1
ATOM 5534 N N . LEU A 1 687 ? -2.815 -13.923 -26.886 1.00 84.88 687 LEU A N 1
ATOM 5535 C CA . LEU A 1 687 ? -2.942 -14.083 -25.433 1.00 84.88 687 LEU A CA 1
ATOM 5536 C C . LEU A 1 687 ? -4.294 -13.584 -24.910 1.00 84.88 687 LEU A C 1
ATOM 5538 O O . LEU A 1 687 ? -4.905 -14.209 -24.044 1.00 84.88 687 LEU A O 1
ATOM 5542 N N . ASN A 1 688 ? -4.801 -12.482 -25.464 1.00 78.75 688 ASN A N 1
ATOM 5543 C CA . ASN A 1 688 ? -6.117 -11.954 -25.112 1.00 78.75 688 ASN A CA 1
ATOM 5544 C C . ASN A 1 688 ? -7.278 -12.845 -25.575 1.00 78.75 688 ASN A C 1
ATOM 5546 O O . ASN A 1 688 ? -8.353 -12.782 -24.966 1.00 78.75 688 ASN A O 1
ATOM 5550 N N . LYS A 1 689 ? -7.080 -13.633 -26.641 1.00 80.44 689 LYS A N 1
ATOM 5551 C CA . LYS A 1 689 ? -8.043 -14.614 -27.152 1.00 80.44 689 LYS A CA 1
ATOM 5552 C C . LYS A 1 689 ? -8.014 -15.913 -26.352 1.00 80.44 689 LYS A C 1
ATOM 5554 O O . LYS A 1 689 ? -9.082 -16.427 -26.069 1.00 80.44 689 LYS A O 1
ATOM 5559 N N . LEU A 1 690 ? -6.838 -16.394 -25.942 1.00 77.00 690 LEU A N 1
ATOM 5560 C CA . LEU A 1 690 ? -6.689 -17.577 -25.077 1.00 77.00 690 LEU A CA 1
ATOM 5561 C C . LEU A 1 690 ? -7.415 -17.419 -23.725 1.00 77.00 690 LEU A C 1
ATOM 5563 O O . LEU A 1 690 ? -7.742 -18.391 -23.059 1.00 77.00 690 LEU A O 1
ATOM 5567 N N . ASN A 1 691 ? -7.628 -16.167 -23.323 1.00 63.28 691 ASN A N 1
ATOM 5568 C CA . ASN A 1 691 ? -8.205 -15.761 -22.049 1.00 63.28 691 ASN A CA 1
ATOM 5569 C C . ASN A 1 691 ? -9.707 -15.396 -22.134 1.00 63.28 691 ASN A C 1
ATOM 5571 O O . ASN A 1 691 ? -10.275 -14.893 -21.164 1.00 63.28 691 ASN A O 1
ATOM 5575 N N . ARG A 1 692 ? -10.325 -15.541 -23.314 1.00 60.38 692 ARG A N 1
ATOM 5576 C CA . ARG A 1 692 ? -11.780 -15.464 -23.526 1.00 60.38 692 ARG A CA 1
ATOM 5577 C C . ARG A 1 692 ? -12.325 -16.873 -23.641 1.00 60.38 692 ARG A C 1
ATOM 5579 O O . ARG A 1 692 ? -13.424 -17.084 -23.090 1.00 60.38 692 ARG A O 1
#

InterPro domains:
  IPR006544 P-type ATPase, subfamily V [PTHR45630] (44-460)
  IPR008250 P-type ATPase, A domain superfamily [SSF81653] (238-363)
  IPR023298 P-type ATPase, transmembrane domain superfamily [SSF81665] (149-689)
  IPR057255 P5A-ATPase, transmembrane helical hairpin [PF23143] (23-76)
  IPR059000 P-type ATPase, A domain [PF00122] (241-363)

Foldseek 3Di:
DAFCDPDDDFKHKFFKAFDPCLCVVLVVVLVVLCVVDVVPHDPVVSVVVNVVVVVVLVLCLVVDVVSVCVRTIDTDPDPVRGQWMWMGGNNDIDIWGKDWDDQDPDPDIWIWTQDLNFIWIDDPRGTDTQDFQQWDFQLVLLPFQFAQDPSSLVSQCVRANWQKQDDPQDDLVNQLVVVCSPPVNVLLLVLLVLLCVPCVVVSVVSNVVLSVLSSVVSVLQSVLQVVLVPDIQQQDWWWWRHNNDTDTHTLRSDGASIKTFDDDPDDDDWDRAKKFFAWWKFWKQPCQQPVDRDIAIAHHCPPPDRRDIRDVVPRVSRIRFGGIGTPDIQADPPRPDDDPVSGTIIGGGDGALVTSVNVLVSCLVVVQVPLVPDPVVVVVLVVVLVVLLCVLLVVLVVLVVVPPPDDPSVSSSLSSVLNSLLDPSCLVVLLVVLLVLLQVVCVVVQFDANHSSCLQVVPPDDPNGDHPHDDPVVVLQSLLSSPLSNLLSLLSNLLVLLLSLLRSVLSSVCVSLLHDQDPVLVVVVVVLVVLLSVLSSPWGGARDNDDFDDPCSVVLSVQLSVLLVVLLVVQLVVQVVVDPPDDDDNDDDDQDGQNSQSSSLSSLLSSLLSSVQSDDDPPSGHDCVRSPSNVVSSVVSVVVSCCSLVVPDVVVCVVSSHDHDDPVSSVVSVVSSVVSSVSSNVSSVVVVVVRD

Radius of gyration: 33.0 Å; chains: 1; bounding box: 84×49×93 Å

Secondary structure (DSSP, 8-state):
-EESS--SSSEEEEEEEE-TTTTHHHHHHHHHHHHHHHTTS-HHHHHHHHHHHHHHHHHHHHH-HHHHHHHHEEE-S-STT-SEEEEEETTEEEEEE-EEE--TT-SSPEEEEEETTEEEEEETTEEEEPP-S-S-BHHHHHT--SB-SHHHHHHHHHHH--S---PPP--HHHHHHHHHTSHHHHHHHHHHHHTTTT-HHHHHHHHHHHHHHHHHHHHHHHHHHHTGGG------EEEEEETTEEEEEEGGG--TT-EEEE---STT-B--SEEEEEESEEEEE-HHHH---S-EEEE-STTS-TTPBP-TTT-GGGEEPTTPEEEEEE----SSS--TTSPEEEEEEE-GGGSHHHHHHHHHHHHHHHTTS--HHHHHHHHHHHHHHHHHHHHHHHHHHSSTT--HHHHHHHHHHHHHHTS-TTHHHHHHHHHHHHHHHHHHTTEE-S-GGGSS--SS-----EESS--HHHHHHHHHHHHHHHHHHHHHHHHHHHHHHHHHHHHHHHHHTT----HHHHHHHHHHHHHHHHHHH-----S-------TTHHHHHHHHHHHHHHHHHHHHHHHHHTS------TTSPPPP-HHHHHHHHHHHHHHHHHHHHH---TTTS--TTT-HHHHHHHHHHHHHHHHHHHTS-HHHHHHTTPPPPPHHHHHHHHHHHHHHHHHHHHHHHHHHHHT-